Protein AF-A0A8J2MZW7-F1 (afdb_monomer)

Structure (mmCIF, N/CA/C/O backbone):
data_AF-A0A8J2MZW7-F1
#
_entry.id   AF-A0A8J2MZW7-F1
#
loop_
_atom_site.group_PDB
_atom_site.id
_atom_site.type_symbol
_atom_site.label_atom_id
_atom_site.label_alt_id
_atom_site.label_comp_id
_atom_site.label_asym_id
_atom_site.label_entity_id
_atom_site.label_seq_id
_atom_site.pdbx_PDB_ins_code
_atom_site.Cartn_x
_atom_site.Cartn_y
_atom_site.Cartn_z
_atom_site.occupancy
_atom_site.B_iso_or_equiv
_atom_site.auth_seq_id
_atom_site.auth_comp_id
_atom_site.auth_asym_id
_atom_site.auth_atom_id
_atom_site.pdbx_PDB_model_num
ATOM 1 N N . MET A 1 1 ? -47.385 26.754 -3.455 1.00 32.88 1 MET A N 1
ATOM 2 C CA . MET A 1 1 ? -46.683 26.516 -2.170 1.00 32.88 1 MET A CA 1
ATOM 3 C C . MET A 1 1 ? -46.691 25.022 -1.860 1.00 32.88 1 MET A C 1
ATOM 5 O O . MET A 1 1 ? -47.772 24.442 -1.912 1.00 32.88 1 MET A O 1
ATOM 9 N N . PRO A 1 2 ? -45.551 24.372 -1.567 1.00 36.34 2 PRO A N 1
ATOM 10 C CA . PRO A 1 2 ? -45.544 22.951 -1.233 1.00 36.34 2 PRO A CA 1
ATOM 11 C C . PRO A 1 2 ? -46.056 22.760 0.205 1.00 36.34 2 PRO A C 1
ATOM 13 O O . PRO A 1 2 ? -45.449 23.247 1.157 1.00 36.34 2 PRO A O 1
ATOM 16 N N . ARG A 1 3 ? -47.214 22.103 0.371 1.00 44.19 3 ARG A N 1
ATOM 17 C CA . ARG A 1 3 ? -47.859 21.909 1.684 1.00 44.19 3 ARG A CA 1
ATOM 18 C C . ARG A 1 3 ? -47.027 20.964 2.571 1.00 44.19 3 ARG A C 1
ATOM 20 O O . ARG A 1 3 ? -46.691 19.850 2.159 1.00 44.19 3 ARG A O 1
ATOM 27 N N . LYS A 1 4 ? -46.705 21.422 3.792 1.00 48.34 4 LYS A N 1
ATOM 28 C CA . LYS A 1 4 ? -46.033 20.653 4.860 1.00 48.34 4 LYS A CA 1
ATOM 29 C C . LYS A 1 4 ? -46.759 19.322 5.110 1.00 48.34 4 LYS A C 1
ATOM 31 O O . LYS A 1 4 ? -47.981 19.247 5.029 1.00 48.34 4 LYS A O 1
ATOM 36 N N . ARG A 1 5 ? -46.000 18.264 5.419 1.00 50.75 5 ARG A N 1
ATOM 37 C CA . ARG A 1 5 ? -46.539 16.951 5.822 1.00 50.75 5 ARG A CA 1
ATOM 38 C C . ARG A 1 5 ? -47.387 17.140 7.093 1.00 50.75 5 ARG A C 1
ATOM 40 O O . ARG A 1 5 ? -46.889 17.730 8.048 1.00 50.75 5 ARG A O 1
ATOM 47 N N . ALA A 1 6 ? -48.640 16.680 7.093 1.00 60.38 6 ALA A N 1
ATOM 48 C CA . ALA A 1 6 ? -49.532 16.828 8.242 1.00 60.38 6 ALA A CA 1
ATOM 49 C C . ALA A 1 6 ? -49.016 16.039 9.458 1.00 60.38 6 ALA A C 1
ATOM 51 O O . ALA A 1 6 ? -48.522 14.920 9.319 1.00 60.38 6 ALA A O 1
ATOM 52 N N . VAL A 1 7 ? -49.129 16.640 10.648 1.00 66.75 7 VAL A N 1
ATOM 53 C CA . VAL A 1 7 ? -48.725 16.043 11.939 1.00 66.75 7 VAL A CA 1
ATOM 54 C C . VAL A 1 7 ? -49.683 14.919 12.358 1.00 66.75 7 VAL A C 1
ATOM 56 O O . VAL A 1 7 ? -49.298 14.011 13.092 1.00 66.75 7 VAL A O 1
ATOM 59 N N . ASN A 1 8 ? -50.916 14.958 11.849 1.00 75.69 8 ASN A N 1
ATOM 60 C CA . ASN A 1 8 ? -51.978 13.999 12.122 1.00 75.69 8 ASN A CA 1
ATOM 61 C C . ASN A 1 8 ? -52.454 13.331 10.822 1.00 75.69 8 ASN A C 1
ATOM 63 O O . ASN A 1 8 ? -52.259 13.853 9.725 1.00 75.69 8 ASN A O 1
ATOM 67 N N . VAL A 1 9 ? -53.102 12.173 10.946 1.00 85.94 9 VAL A N 1
ATOM 68 C CA . VAL A 1 9 ? -53.721 11.442 9.829 1.00 85.94 9 VAL A CA 1
ATOM 69 C C . VAL A 1 9 ? -55.141 11.058 10.245 1.00 85.94 9 VAL A C 1
ATOM 71 O O . VAL A 1 9 ? -55.348 10.584 11.366 1.00 85.94 9 VAL A O 1
ATOM 74 N N . CYS A 1 10 ? -56.125 11.278 9.370 1.00 88.56 10 CYS A N 1
ATOM 75 C CA . CYS A 1 10 ? -57.498 10.848 9.627 1.00 88.56 10 CYS A CA 1
ATOM 76 C C . CYS A 1 10 ? -57.657 9.334 9.435 1.00 88.56 10 CYS A C 1
ATOM 78 O O . CYS A 1 10 ? -56.891 8.696 8.710 1.00 88.56 10 CYS A O 1
ATOM 80 N N . GLU A 1 11 ? -58.661 8.752 10.080 1.00 88.69 11 GLU A N 1
ATOM 81 C CA . GLU A 1 11 ? -58.873 7.303 10.096 1.00 88.69 11 GLU A CA 1
ATOM 82 C C . GLU A 1 11 ? -59.062 6.713 8.689 1.00 88.69 11 GLU A C 1
ATOM 84 O O . GLU A 1 11 ? -58.433 5.713 8.341 1.00 88.69 11 GLU A O 1
ATOM 89 N N . PHE A 1 12 ? -59.830 7.396 7.833 1.00 85.94 12 PHE A N 1
ATOM 90 C CA . PHE A 1 12 ? -60.050 6.981 6.448 1.00 85.94 12 PHE A CA 1
ATOM 91 C C . PHE A 1 12 ? -58.743 6.911 5.643 1.00 85.94 12 PHE A C 1
ATOM 93 O O . PHE A 1 12 ? -58.426 5.865 5.071 1.00 85.94 12 PHE A O 1
ATOM 100 N N . CYS A 1 13 ? -57.959 7.995 5.624 1.00 86.88 13 CYS A N 1
ATOM 101 C CA . CYS A 1 13 ? -56.700 8.040 4.880 1.00 86.88 13 CYS A CA 1
ATOM 102 C C . CYS A 1 13 ? -55.664 7.056 5.440 1.00 86.88 13 CYS A C 1
ATOM 104 O O . CYS A 1 13 ? -54.907 6.474 4.666 1.00 86.88 13 CYS A O 1
ATOM 106 N N . HIS A 1 14 ? -55.643 6.839 6.762 1.00 85.31 14 HIS A N 1
ATOM 107 C CA . HIS A 1 14 ? -54.767 5.849 7.389 1.00 85.31 14 HIS A CA 1
ATOM 108 C C . HIS A 1 14 ? -55.086 4.429 6.909 1.00 85.31 14 HIS A C 1
ATOM 110 O O . HIS A 1 14 ? -54.188 3.724 6.450 1.00 85.31 14 HIS A O 1
ATOM 116 N N . ASN A 1 15 ? -56.361 4.035 6.960 1.00 85.31 15 ASN A N 1
ATOM 117 C CA . ASN A 1 15 ? -56.790 2.678 6.615 1.00 85.31 15 ASN A CA 1
ATOM 118 C C . ASN A 1 15 ? -56.595 2.360 5.126 1.00 85.31 15 ASN A C 1
ATOM 120 O O . ASN A 1 15 ? -56.291 1.224 4.777 1.00 85.31 15 ASN A O 1
ATOM 124 N N . HIS A 1 16 ? -56.688 3.369 4.257 1.00 82.06 16 HIS A N 1
ATOM 125 C CA . HIS A 1 16 ? -56.490 3.208 2.813 1.00 82.06 16 HIS A CA 1
ATOM 126 C C . HIS A 1 16 ? -55.056 3.522 2.357 1.00 82.06 16 HIS A C 1
ATOM 128 O O . HIS A 1 16 ? -54.771 3.483 1.164 1.00 82.06 16 HIS A O 1
ATOM 134 N N . LYS A 1 17 ? -54.143 3.827 3.293 1.00 82.75 17 LYS A N 1
ATOM 135 C CA . LYS A 1 17 ? -52.737 4.191 3.032 1.00 82.75 17 LYS A CA 1
ATOM 136 C C . LYS A 1 17 ? -52.566 5.354 2.038 1.00 82.75 17 LYS A C 1
ATOM 138 O O . LYS A 1 17 ? -51.591 5.403 1.291 1.00 82.75 17 LYS A O 1
ATOM 143 N N . ILE A 1 18 ? -53.486 6.320 2.051 1.00 82.19 18 ILE A N 1
ATOM 144 C CA . ILE A 1 18 ? -53.447 7.514 1.190 1.00 82.19 18 ILE A CA 1
ATOM 145 C C . ILE A 1 18 ? -52.869 8.690 1.986 1.00 82.19 18 ILE A C 1
ATOM 147 O O . ILE A 1 18 ? -53.109 8.833 3.187 1.00 82.19 18 ILE A O 1
ATOM 151 N N . ARG A 1 19 ? -52.098 9.560 1.323 1.00 81.88 19 ARG A N 1
ATOM 152 C CA . ARG A 1 19 ? -51.503 10.743 1.959 1.00 81.88 19 ARG A CA 1
ATOM 153 C C . ARG A 1 19 ? -52.602 11.681 2.471 1.00 81.88 19 ARG A C 1
ATOM 155 O O . ARG A 1 19 ? -53.426 12.158 1.699 1.00 81.88 19 ARG A O 1
ATOM 162 N N . CYS A 1 20 ? -52.586 11.945 3.774 1.00 83.81 20 CYS A N 1
ATOM 163 C CA . CYS A 1 20 ? -53.533 12.829 4.444 1.00 83.81 20 CYS A CA 1
ATOM 164 C C . CYS A 1 20 ? -52.908 14.207 4.683 1.00 83.81 20 CYS A C 1
ATOM 166 O O . CYS A 1 20 ? -51.735 14.297 5.052 1.00 83.81 20 CYS A O 1
ATOM 168 N N . ASP A 1 21 ? -53.696 15.259 4.492 1.00 85.62 21 ASP A N 1
ATOM 169 C CA . ASP A 1 21 ? -53.338 16.651 4.769 1.00 85.62 21 ASP A CA 1
ATOM 170 C C . ASP A 1 21 ? -54.246 17.288 5.835 1.00 85.62 21 ASP A C 1
ATOM 172 O O . ASP A 1 21 ? -54.409 18.503 5.858 1.00 85.62 21 ASP A O 1
ATOM 176 N N . VAL A 1 22 ? -54.839 16.468 6.715 1.00 84.31 22 VAL A N 1
ATOM 177 C CA . VAL A 1 22 ? -55.746 16.946 7.768 1.00 84.31 22 VAL A CA 1
ATOM 178 C C . VAL A 1 22 ? -55.021 17.863 8.755 1.00 84.31 22 VAL A C 1
ATOM 180 O O . VAL A 1 22 ? -53.970 17.510 9.296 1.00 84.31 22 VAL A O 1
ATOM 183 N N . ASP A 1 23 ? -55.611 19.028 9.006 1.00 74.44 23 ASP A N 1
ATOM 184 C CA . ASP A 1 23 ? -55.144 19.998 9.995 1.00 74.44 23 ASP A CA 1
ATOM 185 C C . ASP A 1 23 ? -56.008 19.912 11.266 1.00 74.44 23 ASP A C 1
ATOM 187 O O . ASP A 1 23 ? -57.186 19.556 11.216 1.00 74.44 23 ASP A O 1
ATOM 191 N N . SER A 1 24 ? -55.438 20.211 12.434 1.00 66.19 24 SER A N 1
ATOM 192 C CA . SER A 1 24 ? -56.091 20.049 13.744 1.00 66.19 24 SER A CA 1
ATOM 193 C C . SER A 1 24 ? -57.284 20.984 13.991 1.00 66.19 24 SER A C 1
ATOM 195 O O . SER A 1 24 ? -57.964 20.833 15.001 1.00 66.19 24 SER A O 1
ATOM 197 N N . ALA A 1 25 ? -57.567 21.919 13.081 1.00 64.88 25 ALA A N 1
ATOM 198 C CA . ALA A 1 25 ? -58.628 22.922 13.199 1.00 64.88 25 ALA A CA 1
ATOM 199 C C . ALA A 1 25 ? -60.048 22.412 12.848 1.00 64.88 25 ALA A C 1
ATOM 201 O O . ALA A 1 25 ? -60.960 23.212 12.668 1.00 64.88 25 ALA A O 1
ATOM 202 N N . GLY A 1 26 ? -60.254 21.093 12.735 1.00 64.38 26 GLY A N 1
ATOM 203 C CA . GLY A 1 26 ? -61.582 20.494 12.523 1.00 64.38 26 GLY A CA 1
ATOM 204 C C . GLY A 1 26 ? -62.101 20.531 11.080 1.00 64.38 26 GLY A C 1
ATOM 205 O O . GLY A 1 26 ? -63.250 20.170 10.837 1.00 64.38 26 GLY A O 1
ATOM 206 N N . ILE A 1 27 ? -61.266 20.927 10.114 1.00 74.12 27 ILE A N 1
ATOM 207 C CA . ILE A 1 27 ? -61.609 20.911 8.686 1.00 74.12 27 ILE A CA 1
ATOM 208 C C . ILE A 1 27 ? -61.277 19.525 8.102 1.00 74.12 27 ILE A C 1
ATOM 210 O O . ILE A 1 27 ? -60.168 19.024 8.325 1.00 74.12 27 ILE A O 1
ATOM 214 N N . PRO A 1 28 ? -62.193 18.888 7.345 1.00 83.00 28 PRO A N 1
ATOM 215 C CA . PRO A 1 28 ? -61.899 17.636 6.660 1.00 83.00 28 PRO A CA 1
ATOM 216 C C . PRO A 1 28 ? -60.705 17.750 5.704 1.00 83.00 28 PRO A C 1
ATOM 218 O O . PRO A 1 28 ? -60.516 18.767 5.040 1.00 83.00 28 PRO A O 1
ATOM 221 N N . CYS A 1 29 ? -59.893 16.693 5.618 1.00 87.62 29 CYS A N 1
ATOM 222 C CA . CYS A 1 29 ? -58.762 16.662 4.690 1.00 87.62 29 CYS A CA 1
ATOM 223 C C . CYS A 1 29 ? -59.247 16.732 3.240 1.00 87.62 29 CYS A C 1
ATOM 225 O O . CYS A 1 29 ? -60.362 16.297 2.936 1.00 87.62 29 CYS A O 1
ATOM 227 N N . SER A 1 30 ? -58.388 17.207 2.335 1.00 85.94 30 SER A N 1
ATOM 228 C CA . SER A 1 30 ? -58.764 17.457 0.939 1.00 85.94 30 SER A CA 1
ATOM 229 C C . SER A 1 30 ? -59.387 16.215 0.293 1.00 85.94 30 SER A C 1
ATOM 231 O O . SER A 1 30 ? -60.380 16.312 -0.424 1.00 85.94 30 SER A O 1
ATOM 233 N N . LYS A 1 31 ? -58.858 15.027 0.621 1.00 85.31 31 LYS A N 1
ATOM 234 C CA . LYS A 1 31 ? -59.344 13.759 0.071 1.00 85.31 31 LYS A CA 1
ATOM 235 C C . LYS A 1 31 ? -60.692 13.320 0.639 1.00 85.31 31 LYS A C 1
ATOM 237 O O . LYS A 1 31 ? -61.503 12.795 -0.111 1.00 85.31 31 LYS A O 1
ATOM 242 N N . CYS A 1 32 ? -60.945 13.536 1.929 1.00 85.38 32 CYS A N 1
ATOM 243 C CA . CYS A 1 32 ? -62.240 13.227 2.540 1.00 85.38 32 CYS A CA 1
ATOM 244 C C . CYS A 1 32 ? -63.337 14.191 2.063 1.00 85.38 32 CYS A C 1
ATOM 246 O O . CYS A 1 32 ? -64.468 13.754 1.859 1.00 85.38 32 CYS A O 1
ATOM 248 N N . THR A 1 33 ? -62.995 15.464 1.834 1.00 86.25 33 THR A N 1
ATOM 249 C CA . THR A 1 33 ? -63.906 16.469 1.263 1.00 86.25 33 THR A CA 1
ATOM 250 C C . THR A 1 33 ? -64.336 16.094 -0.153 1.00 86.25 33 THR A C 1
ATOM 252 O O . THR A 1 33 ? -65.525 16.101 -0.450 1.00 86.25 33 THR A O 1
ATOM 255 N N . GLU A 1 34 ? -63.386 15.709 -1.008 1.00 85.50 34 GLU A N 1
ATOM 256 C CA . GLU A 1 34 ? -63.642 15.345 -2.410 1.00 85.50 34 GLU A CA 1
ATOM 257 C C . GLU A 1 34 ? -64.611 14.160 -2.551 1.00 85.50 34 GLU A C 1
ATOM 259 O O . GLU A 1 34 ? -65.458 14.147 -3.436 1.00 85.50 34 GLU A O 1
ATOM 264 N N . ILE A 1 35 ? -64.514 13.173 -1.657 1.00 83.81 35 ILE A N 1
ATOM 265 C CA . ILE A 1 35 ? -65.321 11.943 -1.709 1.00 83.81 35 ILE A CA 1
ATOM 266 C C . ILE A 1 35 ? -66.573 11.993 -0.818 1.00 83.81 35 ILE A C 1
ATOM 268 O O . ILE A 1 35 ? -67.263 10.983 -0.679 1.00 83.81 35 ILE A O 1
ATOM 272 N N . GLY A 1 36 ? -66.836 13.124 -0.152 1.00 82.12 36 GLY A N 1
ATOM 273 C CA . GLY A 1 36 ? -67.991 13.299 0.735 1.00 82.12 36 GLY A CA 1
ATOM 274 C C . GLY A 1 36 ? -68.004 12.382 1.968 1.00 82.12 36 GLY A C 1
ATOM 275 O O . GLY A 1 36 ? -69.074 12.032 2.463 1.00 82.12 36 GLY A O 1
ATOM 276 N N . LYS A 1 37 ? -66.837 11.950 2.469 1.00 78.31 37 LYS A N 1
ATOM 277 C CA . LYS A 1 37 ? -66.723 11.085 3.661 1.00 78.31 37 LYS A CA 1
ATOM 278 C C . LYS A 1 37 ? -66.308 11.893 4.890 1.00 78.31 37 LYS A C 1
ATOM 280 O O . LYS A 1 37 ? -65.484 12.799 4.809 1.00 78.31 37 LYS A O 1
ATOM 285 N N . GLY A 1 38 ? -66.829 11.515 6.059 1.00 80.38 38 GLY A N 1
ATOM 286 C CA . GLY A 1 38 ? -66.457 12.131 7.335 1.00 80.38 38 GLY A CA 1
ATOM 287 C C . GLY A 1 38 ? -64.960 11.988 7.634 1.00 80.38 38 GLY A C 1
ATOM 288 O O . GLY A 1 38 ? -64.391 10.901 7.523 1.00 80.38 38 GLY A O 1
ATOM 289 N N . CYS A 1 39 ? -64.307 13.088 8.011 1.00 86.69 39 CYS A N 1
ATOM 290 C CA . CYS A 1 39 ? -62.878 13.116 8.313 1.00 86.69 39 CYS A CA 1
ATOM 291 C C . CYS A 1 39 ? -62.644 13.164 9.824 1.00 86.69 39 CYS A C 1
ATOM 293 O O . CYS A 1 39 ? -62.614 14.234 10.425 1.00 86.69 39 CYS A O 1
ATOM 295 N N . VAL A 1 40 ? -62.449 11.994 10.430 1.00 88.69 40 VAL A N 1
ATOM 296 C CA . VAL A 1 40 ? -62.195 11.868 11.871 1.00 88.69 40 VAL A CA 1
ATOM 297 C C . VAL A 1 40 ? -60.693 11.748 12.118 1.00 88.69 40 VAL A C 1
ATOM 299 O O . VAL A 1 40 ? -60.040 10.830 11.613 1.00 88.69 40 VAL A O 1
ATOM 302 N N . ILE A 1 41 ? -60.123 12.699 12.864 1.00 85.12 41 ILE A N 1
ATOM 303 C CA . ILE A 1 41 ? -58.706 12.675 13.245 1.00 85.12 41 ILE A CA 1
ATOM 304 C C . ILE A 1 41 ? -58.494 11.572 14.278 1.00 85.12 41 ILE A C 1
ATOM 306 O O . ILE A 1 41 ? -59.185 11.504 15.292 1.00 85.12 41 ILE A O 1
ATOM 310 N N . ARG A 1 42 ? -57.502 10.716 14.033 1.00 76.25 42 ARG A N 1
ATOM 311 C CA . ARG A 1 42 ? -57.183 9.620 14.941 1.00 76.25 42 ARG A CA 1
ATOM 312 C C . ARG A 1 42 ? -56.564 10.171 16.232 1.00 76.25 42 ARG A C 1
ATOM 314 O O . ARG A 1 42 ? -55.540 10.851 16.184 1.00 76.25 42 ARG A O 1
ATOM 321 N N . ALA A 1 43 ? -57.158 9.867 17.385 1.00 64.12 43 ALA A N 1
ATOM 322 C CA . ALA A 1 43 ? -56.630 10.297 18.678 1.00 64.12 43 ALA A CA 1
ATOM 323 C C . ALA A 1 43 ? -55.273 9.627 18.974 1.00 64.12 43 ALA A C 1
ATOM 325 O O . ALA A 1 43 ? -55.122 8.408 18.857 1.00 64.12 43 ALA A O 1
ATOM 326 N N . ARG A 1 44 ? -54.272 10.420 19.381 1.00 58.78 44 ARG A N 1
ATOM 327 C CA . ARG A 1 44 ? -52.993 9.902 19.893 1.00 58.78 44 ARG A CA 1
ATOM 328 C C . ARG A 1 44 ? -53.260 9.124 21.185 1.00 58.78 44 ARG A C 1
ATOM 330 O O . ARG A 1 44 ? -53.902 9.653 22.089 1.00 58.78 44 ARG A O 1
ATOM 337 N N . LYS A 1 45 ? -52.734 7.898 21.308 1.00 45.53 45 LYS A N 1
ATOM 338 C CA . LYS A 1 45 ? -52.714 7.182 22.595 1.00 45.53 45 LYS A CA 1
ATOM 339 C C . LYS A 1 45 ? -51.928 8.025 23.607 1.00 45.53 45 LYS A C 1
ATOM 341 O O . LYS A 1 45 ? -50.712 8.147 23.489 1.00 45.53 45 LYS A O 1
ATOM 346 N N . GLN A 1 46 ? -52.623 8.625 24.573 1.00 40.69 46 GLN A N 1
ATOM 347 C CA . GLN A 1 46 ? -52.002 9.300 25.710 1.00 40.69 46 GLN A CA 1
ATOM 348 C C . GLN A 1 46 ? -51.393 8.250 26.644 1.00 40.69 46 GLN A C 1
ATOM 350 O O . GLN A 1 46 ? -52.091 7.363 27.137 1.00 40.69 46 GLN A O 1
ATOM 355 N N . TYR A 1 47 ? -50.090 8.356 26.891 1.00 35.12 47 TYR A N 1
ATOM 356 C CA . TYR A 1 47 ? -49.426 7.627 27.966 1.00 35.12 47 TYR A CA 1
ATOM 357 C C . TYR A 1 47 ? -49.963 8.170 29.301 1.00 35.12 47 TYR A C 1
ATOM 359 O O . TYR A 1 47 ? -49.907 9.375 29.550 1.00 35.12 47 TYR A O 1
ATOM 367 N N . ARG A 1 48 ? -50.567 7.309 30.129 1.00 33.25 48 ARG A N 1
ATOM 368 C CA . ARG A 1 48 ? -51.192 7.706 31.402 1.00 33.25 48 ARG A CA 1
ATOM 369 C C . ARG A 1 48 ? -50.126 8.169 32.400 1.00 33.25 48 ARG A C 1
ATOM 371 O O . ARG A 1 48 ? -49.316 7.358 32.836 1.00 33.25 48 ARG A O 1
ATOM 378 N N . SER A 1 49 ? -50.192 9.430 32.831 1.00 35.06 49 SER A N 1
ATOM 379 C CA . SER A 1 49 ? -49.518 9.899 34.045 1.00 35.06 49 SER A CA 1
ATOM 380 C C . SER A 1 49 ? -50.380 9.567 35.270 1.00 35.06 49 SER A C 1
ATOM 382 O O . SER A 1 49 ? -51.588 9.815 35.291 1.00 35.06 49 SER A O 1
ATOM 384 N N . ARG A 1 50 ? -49.787 8.956 36.302 1.00 31.89 50 ARG A N 1
ATOM 385 C CA . ARG A 1 50 ? -50.459 8.729 37.589 1.00 31.89 50 ARG A CA 1
ATOM 386 C C . ARG A 1 50 ? -50.269 9.969 38.465 1.00 31.89 50 ARG A C 1
ATOM 388 O O . ARG A 1 50 ? -49.193 10.179 39.007 1.00 31.89 50 ARG A O 1
ATOM 395 N N . LYS A 1 51 ? -51.322 10.774 38.635 1.00 31.70 51 LYS A N 1
ATOM 396 C CA . LYS A 1 51 ? -51.400 11.801 39.688 1.00 31.70 51 LYS A CA 1
ATOM 397 C C . LYS A 1 51 ? -52.169 11.265 40.901 1.00 31.70 51 LYS A C 1
ATOM 399 O O . LYS A 1 51 ? -53.276 10.751 40.770 1.00 31.70 51 LYS A O 1
ATOM 404 N N . ARG A 1 52 ? -51.532 11.417 42.066 1.00 29.02 52 ARG A N 1
ATOM 405 C CA . ARG A 1 52 ? -52.008 11.233 43.451 1.00 29.02 52 ARG A CA 1
ATOM 406 C C . ARG A 1 52 ? -53.459 11.697 43.659 1.00 29.02 52 ARG A C 1
ATOM 408 O O . ARG A 1 52 ? -53.763 12.864 43.425 1.00 29.02 52 ARG A O 1
ATOM 415 N N . ALA A 1 53 ? -54.305 10.825 44.207 1.00 31.55 53 ALA A N 1
ATOM 416 C CA . ALA A 1 53 ? -55.593 11.197 44.792 1.00 31.55 53 ALA A CA 1
ATOM 417 C C . ALA A 1 53 ? -55.469 11.301 46.324 1.00 31.55 53 ALA A C 1
ATOM 419 O O . ALA A 1 53 ? -54.922 10.408 46.973 1.00 31.55 53 ALA A O 1
ATOM 420 N N . ARG A 1 54 ? -55.968 12.409 46.887 1.00 30.38 54 ARG A N 1
ATOM 421 C CA . ARG A 1 54 ? -56.157 12.631 48.330 1.00 30.38 54 ARG A CA 1
ATOM 422 C C . ARG A 1 54 ? -57.262 11.703 48.854 1.00 30.38 54 ARG A C 1
ATOM 424 O O . ARG A 1 54 ? -58.304 11.586 48.216 1.00 30.38 54 ARG A O 1
ATOM 431 N N . ARG A 1 55 ? -57.054 11.090 50.023 1.00 28.16 55 ARG A N 1
ATOM 432 C CA . ARG A 1 55 ? -58.071 10.321 50.765 1.00 28.16 55 ARG A CA 1
ATOM 433 C C . ARG A 1 55 ? -58.726 11.205 51.844 1.00 28.16 55 ARG A C 1
ATOM 435 O O . ARG A 1 55 ? -57.986 11.946 52.493 1.00 28.16 55 ARG A O 1
ATOM 442 N N . PRO A 1 56 ? -60.052 11.127 52.067 1.00 30.64 56 PRO A N 1
ATOM 443 C CA . PRO A 1 56 ? -60.706 11.707 53.235 1.00 30.64 56 PRO A CA 1
ATOM 444 C C . PRO A 1 56 ? -60.664 10.765 54.451 1.00 30.64 56 PRO A C 1
ATOM 446 O O . PRO A 1 56 ? -60.439 9.561 54.328 1.00 30.64 56 PRO A O 1
ATOM 449 N N . ILE A 1 57 ? -60.871 11.370 55.620 1.00 29.45 57 ILE A N 1
ATOM 450 C CA . ILE A 1 57 ? -60.911 10.791 56.970 1.00 29.45 57 ILE A CA 1
ATOM 451 C C . ILE A 1 57 ? -62.275 10.121 57.221 1.00 29.45 57 ILE A C 1
ATOM 453 O O . ILE A 1 57 ? -63.290 10.701 56.846 1.00 29.45 57 ILE A O 1
ATOM 457 N N . GLY A 1 58 ? -62.308 8.977 57.926 1.00 26.47 58 GLY A N 1
ATOM 458 C CA . GLY A 1 58 ? -63.520 8.531 58.634 1.00 26.47 58 GLY A CA 1
ATOM 459 C C . GLY A 1 58 ? -63.706 7.025 58.877 1.00 26.47 58 GLY A C 1
ATOM 460 O O . GLY A 1 58 ? -64.213 6.329 58.011 1.00 26.47 58 GLY A O 1
ATOM 461 N N . THR A 1 59 ? -63.395 6.613 60.115 1.00 25.70 59 THR A N 1
ATOM 462 C CA . THR A 1 59 ? -64.074 5.619 60.987 1.00 25.70 59 THR A CA 1
ATOM 463 C C . THR A 1 59 ? -64.037 4.100 60.725 1.00 25.70 59 THR A C 1
ATOM 465 O O . THR A 1 59 ? -64.162 3.597 59.618 1.00 25.70 59 THR A O 1
ATOM 468 N N . SER A 1 60 ? -63.879 3.405 61.856 1.00 28.16 60 SER A N 1
ATOM 469 C CA . SER A 1 60 ? -63.705 1.981 62.167 1.00 28.16 60 SER A CA 1
ATOM 470 C C . SER A 1 60 ? -64.916 1.070 61.933 1.00 28.16 60 SER A C 1
ATOM 472 O O . SER A 1 60 ? -66.040 1.487 62.204 1.00 28.16 60 SER A O 1
ATOM 474 N N . SER A 1 61 ? -64.680 -0.215 61.637 1.00 26.45 61 SER A N 1
ATOM 475 C CA . SER A 1 61 ? -65.139 -1.367 62.453 1.00 26.45 61 SER A CA 1
ATOM 476 C C . SER A 1 61 ? -64.788 -2.725 61.813 1.00 26.45 61 SER A C 1
ATOM 478 O O . SER A 1 61 ? -64.972 -2.925 60.620 1.00 26.45 61 SER A O 1
ATOM 480 N N . ASN A 1 62 ? -64.215 -3.578 62.666 1.00 26.27 62 ASN A N 1
ATOM 481 C CA . ASN A 1 62 ? -64.259 -5.036 62.835 1.00 26.27 62 ASN A CA 1
ATOM 482 C C . ASN A 1 62 ? -64.520 -6.046 61.692 1.00 26.27 62 ASN A C 1
ATOM 484 O O . ASN A 1 62 ? -65.507 -5.983 60.968 1.00 26.27 62 ASN A O 1
ATOM 488 N N . ASP A 1 63 ? -63.674 -7.080 61.788 1.00 26.58 63 ASP A N 1
ATOM 489 C CA . ASP A 1 63 ? -63.934 -8.527 61.747 1.00 26.58 63 ASP A CA 1
ATOM 490 C C . ASP A 1 63 ? -63.847 -9.363 60.455 1.00 26.58 63 ASP A C 1
ATOM 492 O O . ASP A 1 63 ? -64.410 -9.074 59.404 1.00 26.58 63 ASP A O 1
ATOM 496 N N . ASP A 1 64 ? -63.136 -10.474 60.693 1.00 27.64 64 ASP A N 1
ATOM 497 C CA . ASP A 1 64 ? -63.208 -11.829 60.154 1.00 27.64 64 ASP A CA 1
ATOM 498 C C . ASP A 1 64 ? -62.603 -12.205 58.790 1.00 27.64 64 ASP A C 1
ATOM 500 O O . ASP A 1 64 ? -63.168 -12.020 57.719 1.00 27.64 64 ASP A O 1
ATOM 504 N N . GLY A 1 65 ? -61.484 -12.939 58.900 1.00 25.53 65 GLY A N 1
ATOM 505 C CA . GLY A 1 65 ? -61.491 -14.370 58.574 1.00 25.53 65 GLY A CA 1
ATOM 506 C C . GLY A 1 65 ? -60.976 -14.780 57.191 1.00 25.53 65 GLY A C 1
ATOM 507 O O . GLY A 1 65 ? -61.608 -14.522 56.175 1.00 25.53 65 GLY A O 1
ATOM 508 N N . GLY A 1 66 ? -59.883 -15.556 57.160 1.00 25.66 66 GLY A N 1
ATOM 509 C CA . GLY A 1 66 ? -59.594 -16.444 56.025 1.00 25.66 66 GLY A CA 1
ATOM 510 C C . GLY A 1 66 ? -58.116 -16.673 55.715 1.00 25.66 66 GLY A C 1
ATOM 511 O O . GLY A 1 66 ? -57.502 -15.922 54.964 1.00 25.66 66 GLY A O 1
ATOM 512 N N . HIS A 1 67 ? -57.562 -17.755 56.259 1.00 26.52 67 HIS A N 1
ATOM 513 C CA . HIS A 1 67 ? -56.227 -18.279 55.975 1.00 26.52 67 HIS A CA 1
ATOM 514 C C . HIS A 1 67 ? -56.020 -18.723 54.507 1.00 26.52 67 HIS A C 1
ATOM 516 O O . HIS A 1 67 ? -56.779 -19.525 53.978 1.00 26.52 67 HIS A O 1
ATOM 522 N N . VAL A 1 68 ? -54.911 -18.242 53.929 1.00 27.55 68 VAL A N 1
ATOM 523 C CA . VAL A 1 68 ? -53.810 -18.964 53.241 1.00 27.55 68 VAL A CA 1
ATOM 524 C C . VAL A 1 68 ? -54.139 -20.032 52.181 1.00 27.55 68 VAL A C 1
ATOM 526 O O . VAL A 1 68 ? -54.495 -21.152 52.519 1.00 27.55 68 VAL A O 1
ATOM 529 N N . THR A 1 69 ? -53.698 -19.770 50.940 1.00 26.27 69 THR A N 1
ATOM 530 C CA . THR A 1 69 ? -52.809 -20.691 50.194 1.00 26.27 69 THR A CA 1
ATOM 531 C C . THR A 1 69 ? -51.788 -19.903 49.371 1.00 26.27 69 THR A C 1
ATOM 533 O O . THR A 1 69 ? -52.140 -19.012 48.600 1.00 26.27 69 THR A O 1
ATOM 536 N N . ALA A 1 70 ? -50.514 -20.237 49.568 1.00 27.89 70 ALA A N 1
ATOM 537 C CA . ALA A 1 70 ? -49.340 -19.630 48.959 1.00 27.89 70 ALA A CA 1
ATOM 538 C C . ALA A 1 70 ? -49.050 -20.162 47.543 1.00 27.89 70 ALA A C 1
ATOM 540 O O . ALA A 1 70 ? -49.211 -21.353 47.293 1.00 27.89 70 ALA A O 1
ATOM 541 N N . SER A 1 71 ? -48.542 -19.298 46.654 1.00 27.64 71 SER A N 1
ATOM 542 C CA . SER A 1 71 ? -47.317 -19.534 45.856 1.00 27.64 71 SER A CA 1
ATOM 543 C C . SER A 1 71 ? -47.120 -18.463 44.769 1.00 27.64 71 SER A C 1
ATOM 545 O O . SER A 1 71 ? -47.772 -18.481 43.731 1.00 27.64 71 SER A O 1
ATOM 547 N N . SER A 1 72 ? -46.190 -17.529 45.004 1.00 28.09 72 SER A N 1
ATOM 548 C CA . SER A 1 72 ? -45.284 -16.907 44.012 1.00 28.09 72 SER A CA 1
ATOM 549 C C . SER A 1 72 ? -44.258 -16.019 44.751 1.00 28.09 72 SER A C 1
ATOM 551 O O . SER A 1 72 ? -44.596 -15.489 45.811 1.00 28.09 72 SER A O 1
ATOM 553 N N . PRO A 1 73 ? -43.002 -15.905 44.275 1.00 28.92 73 PRO A N 1
ATOM 554 C CA . PRO A 1 73 ? -41.837 -15.542 45.088 1.00 28.92 73 PRO A CA 1
ATOM 555 C C . PRO A 1 73 ? -41.706 -14.029 45.349 1.00 28.92 73 PRO A C 1
ATOM 557 O O . PRO A 1 73 ? -42.332 -13.227 44.653 1.00 28.92 73 PRO A O 1
ATOM 560 N N . PRO A 1 74 ? -40.874 -13.619 46.330 1.00 30.28 74 PRO A N 1
ATOM 561 C CA . PRO A 1 74 ? -40.672 -12.215 46.658 1.00 30.28 74 PRO A CA 1
ATOM 562 C C . PRO A 1 74 ? -39.923 -11.509 45.524 1.00 30.28 74 PRO A C 1
ATOM 564 O O . PRO A 1 74 ? -38.897 -11.991 45.047 1.00 30.28 74 PRO A O 1
ATOM 567 N N . SER A 1 75 ? -40.426 -10.343 45.116 1.00 31.95 75 SER A N 1
ATOM 568 C CA . SER A 1 75 ? -39.716 -9.422 44.233 1.00 31.95 75 SER A CA 1
ATOM 569 C C . SER A 1 75 ? -38.372 -9.056 44.868 1.00 31.95 75 SER A C 1
ATOM 571 O O . SER A 1 75 ? -38.328 -8.330 45.867 1.00 31.95 75 SER A O 1
ATOM 573 N N . SER A 1 76 ? -37.282 -9.576 44.311 1.00 37.44 76 SER A N 1
ATOM 574 C CA . SER A 1 76 ? -35.927 -9.157 44.644 1.00 37.44 76 SER A CA 1
ATOM 575 C C . SER A 1 76 ? -35.786 -7.659 44.384 1.00 37.44 76 SER A C 1
ATOM 577 O O . SER A 1 76 ? -36.208 -7.154 43.341 1.00 37.44 76 SER A O 1
ATOM 579 N N . ARG A 1 77 ? -35.205 -6.935 45.347 1.00 36.56 77 ARG A N 1
ATOM 580 C CA . ARG A 1 77 ? -34.726 -5.568 45.113 1.00 36.56 77 ARG A CA 1
ATOM 581 C C . ARG A 1 77 ? -33.751 -5.602 43.922 1.00 36.56 77 ARG A C 1
ATOM 583 O O . ARG A 1 77 ? -32.923 -6.512 43.896 1.00 36.56 77 ARG A O 1
ATOM 590 N N . PRO A 1 78 ? -33.859 -4.677 42.953 1.00 39.16 78 PRO A N 1
ATOM 591 C CA . PRO A 1 78 ? -32.939 -4.627 41.821 1.00 39.16 78 PRO A CA 1
ATOM 592 C C . PRO A 1 78 ? -31.495 -4.408 42.291 1.00 39.16 78 PRO A C 1
ATOM 594 O O . PRO A 1 78 ? -31.257 -3.715 43.284 1.00 39.16 78 PRO A O 1
ATOM 597 N N . ASP A 1 79 ? -30.560 -5.037 41.582 1.00 41.06 79 ASP A N 1
ATOM 598 C CA . ASP A 1 79 ? -29.127 -5.032 41.869 1.00 41.06 79 ASP A CA 1
ATOM 599 C C . ASP A 1 79 ? -28.553 -3.606 41.697 1.00 41.06 79 ASP A C 1
ATOM 601 O O . ASP A 1 79 ? -28.780 -2.978 40.655 1.00 41.06 79 ASP A O 1
ATOM 605 N N . PRO A 1 80 ? -27.806 -3.059 42.677 1.00 40.78 80 PRO A N 1
ATOM 606 C CA . PRO A 1 80 ? -27.118 -1.774 42.544 1.00 40.78 80 PRO A CA 1
ATOM 607 C C . PRO A 1 80 ? -26.271 -1.648 41.267 1.00 40.78 80 PRO A C 1
ATOM 609 O O . PRO A 1 80 ? -26.156 -0.551 40.719 1.00 40.78 80 PRO A O 1
ATOM 612 N N . VAL A 1 81 ? -25.726 -2.757 40.754 1.00 42.12 81 VAL A N 1
ATOM 613 C CA . VAL A 1 81 ? -24.945 -2.800 39.509 1.00 42.12 81 VAL A CA 1
ATOM 614 C C . VAL A 1 81 ? -25.818 -2.524 38.277 1.00 42.12 81 VAL A C 1
ATOM 616 O O . VAL A 1 81 ? -25.388 -1.814 37.367 1.00 42.12 81 VAL A O 1
ATOM 619 N N . GLU A 1 82 ? -27.069 -2.993 38.255 1.00 40.12 82 GLU A N 1
ATOM 620 C CA . GLU A 1 82 ? -28.012 -2.741 37.153 1.00 40.12 82 GLU A CA 1
ATOM 621 C C . GLU A 1 82 ? -28.499 -1.285 37.125 1.00 40.12 82 GLU A C 1
ATOM 623 O O . GLU A 1 82 ? -28.702 -0.708 36.054 1.00 40.12 82 GLU A O 1
ATOM 628 N N . ILE A 1 83 ? -28.628 -0.652 38.295 1.00 43.06 83 ILE A N 1
ATOM 629 C CA . ILE A 1 83 ? -28.978 0.773 38.409 1.00 43.06 83 ILE A CA 1
ATOM 630 C C . ILE A 1 83 ? -27.842 1.648 37.856 1.00 43.06 83 ILE A C 1
ATOM 632 O O . ILE A 1 83 ? -28.094 2.621 37.143 1.00 43.06 83 ILE A O 1
ATOM 636 N N . VAL A 1 84 ? -26.588 1.275 38.130 1.00 42.28 84 VAL A N 1
ATOM 637 C CA . VAL A 1 84 ? -25.398 1.948 37.586 1.00 42.28 84 VAL A CA 1
ATOM 638 C C . VAL A 1 84 ? -25.275 1.714 36.075 1.00 42.28 84 VAL A C 1
ATOM 640 O O . VAL A 1 84 ? -24.984 2.656 35.340 1.00 42.28 84 VAL A O 1
ATOM 643 N N . ALA A 1 85 ? -25.586 0.511 35.582 1.00 39.81 85 ALA A N 1
ATOM 644 C CA . ALA A 1 85 ? -25.616 0.196 34.150 1.00 39.81 85 ALA A CA 1
ATOM 645 C C . ALA A 1 85 ? -26.644 1.033 33.368 1.00 39.81 85 ALA A C 1
ATOM 647 O O . ALA A 1 85 ? -26.359 1.480 32.256 1.00 39.81 85 ALA A O 1
ATOM 648 N N . ALA A 1 86 ? -27.809 1.313 33.957 1.00 38.81 86 ALA A N 1
ATOM 649 C CA . ALA A 1 86 ? -28.815 2.179 33.342 1.00 38.81 86 ALA A CA 1
ATOM 650 C C . ALA A 1 86 ? -28.360 3.650 33.244 1.00 38.81 86 ALA A C 1
ATOM 652 O O . ALA A 1 86 ? -28.705 4.333 32.282 1.00 38.81 86 ALA A O 1
ATOM 653 N N . ALA A 1 87 ? -27.545 4.128 34.191 1.00 39.12 87 ALA A N 1
ATOM 654 C CA . ALA A 1 87 ? -26.972 5.477 34.163 1.00 39.12 87 ALA A CA 1
ATOM 655 C C . ALA A 1 87 ? -25.814 5.635 33.150 1.00 39.12 87 ALA A C 1
ATOM 657 O O . ALA A 1 87 ? -25.498 6.753 32.749 1.00 39.12 87 ALA A O 1
ATOM 658 N N . ILE A 1 88 ? -25.197 4.530 32.711 1.00 40.81 88 ILE A N 1
ATOM 659 C CA . ILE A 1 88 ? -24.054 4.504 31.778 1.00 40.81 88 ILE A CA 1
ATOM 660 C C . ILE A 1 88 ? -24.464 4.773 30.313 1.00 40.81 88 ILE A C 1
ATOM 662 O O . ILE A 1 88 ? -23.632 5.202 29.513 1.00 40.81 88 ILE A O 1
ATOM 666 N N . LEU A 1 89 ? -25.726 4.552 29.933 1.00 37.12 89 LEU A N 1
ATOM 667 C CA . LEU A 1 89 ? -26.131 4.484 28.519 1.00 37.12 89 LEU A CA 1
ATOM 668 C C . LEU A 1 89 ? -26.498 5.824 27.847 1.00 37.12 89 LEU A C 1
ATOM 670 O O . LEU A 1 89 ? -26.655 5.841 26.627 1.00 37.12 89 LEU A O 1
ATOM 674 N N . GLU A 1 90 ? -26.576 6.950 28.568 1.00 34.03 90 GLU A N 1
ATOM 675 C CA . GLU A 1 90 ? -26.868 8.266 27.963 1.00 34.03 90 GLU A CA 1
ATOM 676 C C . GLU A 1 90 ? -26.007 9.410 28.543 1.00 34.03 90 GLU A C 1
ATOM 678 O O . GLU A 1 90 ? -26.417 10.099 29.481 1.00 34.03 90 GLU A O 1
ATOM 683 N N . PRO A 1 91 ? -24.825 9.700 27.966 1.00 33.84 91 PRO A N 1
ATOM 684 C CA . PRO A 1 91 ? -24.043 10.870 28.336 1.00 33.84 91 PRO A CA 1
ATOM 685 C C . PRO A 1 91 ? -24.602 12.099 27.607 1.00 33.84 91 PRO A C 1
ATOM 687 O O . PRO A 1 91 ? -24.192 12.433 26.493 1.00 33.84 91 PRO A O 1
ATOM 690 N N . SER A 1 92 ? -25.577 12.787 28.206 1.00 31.95 92 SER A N 1
ATOM 691 C CA . SER A 1 92 ? -26.077 14.040 27.635 1.00 31.95 92 SER A CA 1
ATOM 692 C C . SER A 1 92 ? -25.040 15.153 27.831 1.00 31.95 92 SER A C 1
ATOM 694 O O . SER A 1 92 ? -24.770 15.614 28.940 1.00 31.95 92 SER A O 1
ATOM 696 N N . SER A 1 93 ? -24.461 15.600 26.720 1.00 35.56 93 SER A N 1
ATOM 697 C CA . SER A 1 93 ? -23.659 16.811 26.624 1.00 35.56 93 SER A CA 1
ATOM 698 C C . SER A 1 93 ? -24.543 18.042 26.855 1.00 35.56 93 SER A C 1
ATOM 700 O O . SER A 1 93 ? -25.213 18.495 25.924 1.00 35.56 93 SER A O 1
ATOM 702 N N . ARG A 1 94 ? -24.562 18.567 28.084 1.00 29.89 94 ARG A N 1
ATOM 703 C CA . ARG A 1 94 ? -24.755 19.981 28.478 1.00 29.89 94 ARG A CA 1
ATOM 704 C C . ARG A 1 94 ? -25.000 20.044 29.984 1.00 29.89 94 ARG A C 1
ATOM 706 O O . ARG A 1 94 ? -25.510 19.103 30.571 1.00 29.89 94 ARG A O 1
ATOM 713 N N . VAL A 1 95 ? -24.643 21.182 30.571 1.00 33.41 95 VAL A N 1
ATOM 714 C CA . VAL A 1 95 ? -24.816 21.586 31.976 1.00 33.41 95 VAL A CA 1
ATOM 715 C C . VAL A 1 95 ? -26.307 21.635 32.369 1.00 33.41 95 VAL A C 1
ATOM 717 O O . VAL A 1 95 ? -26.875 22.696 32.607 1.00 33.41 95 VAL A O 1
ATOM 720 N N . ALA A 1 96 ? -26.966 20.483 32.396 1.00 27.41 96 ALA A N 1
ATOM 721 C CA . ALA A 1 96 ? -28.277 20.271 32.982 1.00 27.41 96 ALA A CA 1
ATOM 722 C C . ALA A 1 96 ? -28.158 19.083 33.945 1.00 27.41 96 ALA A C 1
ATOM 724 O O . ALA A 1 96 ? -27.475 18.111 33.610 1.00 27.41 96 ALA A O 1
ATOM 725 N N . PRO A 1 97 ? -28.768 19.152 35.141 1.00 32.41 97 PRO A N 1
ATOM 726 C CA . PRO A 1 97 ? -28.739 18.040 36.074 1.00 32.41 97 PRO A CA 1
ATOM 727 C C . PRO A 1 97 ? -29.297 16.809 35.365 1.00 32.41 97 PRO A C 1
ATOM 729 O O . PRO A 1 97 ? -30.339 16.882 34.709 1.00 32.41 97 PRO A O 1
ATOM 732 N N . ILE A 1 98 ? -28.563 15.701 35.480 1.00 37.97 98 ILE A N 1
ATOM 733 C CA . ILE A 1 98 ? -29.016 14.372 35.083 1.00 37.97 98 ILE A CA 1
ATOM 734 C C . ILE A 1 98 ? -30.458 14.242 35.563 1.00 37.97 98 ILE A C 1
ATOM 736 O O . ILE A 1 98 ? -30.746 14.494 36.736 1.00 37.97 98 ILE A O 1
ATOM 740 N N . PHE A 1 99 ? -31.366 13.876 34.662 1.00 33.88 99 PHE A N 1
ATOM 741 C CA . PHE A 1 99 ? -32.694 13.422 35.047 1.00 33.88 99 PHE A CA 1
ATOM 742 C C . PHE A 1 99 ? -32.505 12.053 35.720 1.00 33.88 99 PHE A C 1
ATOM 744 O O . PHE A 1 99 ? -32.785 11.004 35.150 1.00 33.88 99 PHE A O 1
ATOM 751 N N . VAL A 1 100 ? -31.955 12.054 36.938 1.00 40.19 100 VAL A N 1
ATOM 752 C CA . VAL A 1 100 ? -32.145 10.961 37.885 1.00 40.19 100 VAL A CA 1
ATOM 753 C C . VAL A 1 100 ? -33.663 10.905 38.029 1.00 40.19 100 VAL A C 1
ATOM 755 O O . VAL A 1 100 ? -34.273 11.962 38.186 1.00 40.19 100 VAL A O 1
ATOM 758 N N . GLY A 1 101 ? -34.294 9.741 37.853 1.00 43.84 101 GLY A N 1
ATOM 759 C CA . GLY A 1 101 ? -35.758 9.613 37.909 1.00 43.84 101 GLY A CA 1
ATOM 760 C C . GLY A 1 101 ? -36.366 10.162 39.214 1.00 43.84 101 GLY A C 1
ATOM 761 O O . GLY A 1 101 ? -35.700 10.817 40.005 1.00 43.84 101 GLY A O 1
ATOM 762 N N . GLU A 1 102 ? -37.630 9.857 39.514 1.00 39.78 102 GLU A N 1
ATOM 763 C CA . GLU A 1 102 ? -38.348 10.441 40.673 1.00 39.78 102 GLU A CA 1
ATOM 764 C C . GLU A 1 102 ? -37.645 10.324 42.061 1.00 39.78 102 GLU A C 1
ATOM 766 O O . GLU A 1 102 ? -38.110 10.948 43.010 1.00 39.78 102 GLU A O 1
ATOM 771 N N . GLY A 1 103 ? -36.535 9.577 42.200 1.00 48.31 103 GLY A N 1
ATOM 772 C CA . GLY A 1 103 ? -35.763 9.389 43.440 1.00 48.31 103 GLY A CA 1
ATOM 773 C C . GLY A 1 103 ? -34.449 10.182 43.638 1.00 48.31 103 GLY A C 1
ATOM 774 O O . GLY A 1 103 ? -33.942 10.174 44.758 1.00 48.31 103 GLY A O 1
ATOM 775 N N . GLY A 1 104 ? -33.871 10.866 42.636 1.00 62.03 104 GLY A N 1
ATOM 776 C CA . GLY A 1 104 ? -32.624 11.648 42.826 1.00 62.03 104 GLY A CA 1
ATOM 777 C C . GLY A 1 104 ? -31.364 10.834 43.213 1.00 62.03 104 GLY A C 1
ATOM 778 O O . GLY A 1 104 ? -31.411 9.614 43.365 1.00 62.03 104 GLY A O 1
ATOM 779 N N . TYR A 1 105 ? -30.211 11.497 43.400 1.00 65.25 105 TYR A N 1
ATOM 780 C CA . TYR A 1 105 ? -28.971 10.849 43.885 1.00 65.25 105 TYR A CA 1
ATOM 781 C C . TYR A 1 105 ? -29.130 10.224 45.288 1.00 65.25 105 TYR A C 1
ATOM 783 O O . TYR A 1 105 ? -28.452 9.251 45.616 1.00 65.25 105 TYR A O 1
ATOM 791 N N . GLY A 1 106 ? -30.055 10.748 46.102 1.00 60.88 106 GLY A N 1
ATOM 792 C CA . GLY A 1 106 ? -30.374 10.222 47.432 1.00 60.88 106 GLY A CA 1
ATOM 793 C C . GLY A 1 106 ? -30.889 8.780 47.400 1.00 60.88 106 GLY A C 1
ATOM 794 O O . GLY A 1 106 ? -30.384 7.944 48.145 1.00 60.88 106 GLY A O 1
ATOM 795 N N . ALA A 1 107 ? -31.797 8.451 46.472 1.00 62.66 107 ALA A N 1
ATOM 796 C CA . ALA A 1 107 ? -32.303 7.084 46.323 1.00 62.66 107 ALA A CA 1
ATOM 797 C C . ALA A 1 107 ? -31.216 6.081 45.889 1.00 62.66 107 ALA A C 1
ATOM 799 O O . ALA A 1 107 ? -31.283 4.905 46.243 1.00 62.66 107 ALA A O 1
ATOM 800 N N . ILE A 1 108 ? -30.197 6.538 45.150 1.00 63.69 108 ILE A N 1
ATOM 801 C CA . ILE A 1 108 ? -29.053 5.704 44.750 1.00 63.69 108 ILE A CA 1
ATOM 802 C C . ILE A 1 108 ? -28.158 5.417 45.962 1.00 63.69 108 ILE A C 1
ATOM 804 O O . ILE A 1 108 ? -27.777 4.270 46.188 1.00 63.69 108 ILE A O 1
ATOM 808 N N . LEU A 1 109 ? -27.880 6.431 46.787 1.00 68.50 109 LEU A N 1
ATOM 809 C CA . LEU A 1 109 ? -27.150 6.248 48.044 1.00 68.50 109 LEU A CA 1
ATOM 810 C C . LEU A 1 109 ? -27.908 5.334 49.023 1.00 68.50 109 LEU A C 1
ATOM 812 O O . LEU A 1 109 ? -27.274 4.576 49.755 1.00 68.50 109 LEU A O 1
ATOM 816 N N . ASP A 1 110 ? -29.244 5.362 49.031 1.00 68.06 110 ASP A N 1
ATOM 817 C CA . ASP A 1 110 ? -30.079 4.452 49.832 1.00 68.06 110 ASP A CA 1
ATOM 818 C C . ASP A 1 110 ? -29.997 2.990 49.374 1.00 68.06 110 ASP A C 1
ATOM 820 O O . ASP A 1 110 ? -30.053 2.085 50.208 1.00 68.06 110 ASP A O 1
ATOM 824 N N . ALA A 1 111 ? -29.841 2.750 48.069 1.00 61.62 111 ALA A N 1
ATOM 825 C CA . ALA A 1 111 ? -29.677 1.410 47.507 1.00 61.62 111 ALA A CA 1
ATOM 826 C C . ALA A 1 111 ? -28.288 0.805 47.791 1.00 61.62 111 ALA A C 1
ATOM 828 O O . ALA A 1 111 ? -28.138 -0.416 47.821 1.00 61.62 111 ALA A O 1
ATOM 829 N N . MET A 1 112 ? -27.279 1.648 48.025 1.00 65.56 112 MET A N 1
ATOM 830 C CA . MET A 1 112 ? -25.939 1.230 48.447 1.00 65.56 112 MET A CA 1
ATOM 831 C C . MET A 1 112 ? -25.968 0.833 49.935 1.00 65.56 112 MET A C 1
ATOM 833 O O . MET A 1 112 ? -26.642 1.486 50.726 1.00 65.56 112 MET A O 1
ATOM 837 N N . GLY A 1 113 ? -25.275 -0.237 50.343 1.00 56.16 113 GLY A N 1
ATOM 838 C CA . GLY A 1 113 ? -25.290 -0.753 51.727 1.00 56.16 113 GLY A CA 1
ATOM 839 C C . GLY A 1 113 ? -24.783 0.232 52.801 1.00 56.16 113 GLY A C 1
ATOM 840 O O . GLY A 1 113 ? -24.412 1.373 52.512 1.00 56.16 113 GLY A O 1
ATOM 841 N N . GLU A 1 114 ? -24.788 -0.174 54.074 1.00 57.06 114 GLU A N 1
ATOM 842 C CA . GLU A 1 114 ? -24.145 0.600 55.150 1.00 57.06 114 GLU A CA 1
ATOM 843 C C . GLU A 1 114 ? -22.626 0.384 55.138 1.00 57.06 114 GLU A C 1
ATOM 845 O O . GLU A 1 114 ? -22.147 -0.748 55.160 1.00 57.06 114 GLU A O 1
ATOM 850 N N . THR A 1 115 ? -21.851 1.470 55.135 1.00 57.25 115 THR A N 1
ATOM 851 C CA . THR A 1 115 ? -20.398 1.406 55.330 1.00 57.25 115 THR A CA 1
ATOM 852 C C . THR A 1 115 ? -20.107 1.253 56.823 1.00 57.25 115 THR A C 1
ATOM 854 O O . THR A 1 115 ? -20.322 2.187 57.597 1.00 57.25 115 THR A O 1
ATOM 857 N N . THR A 1 116 ? -19.625 0.085 57.245 1.00 52.09 116 THR A N 1
ATOM 858 C CA . THR A 1 116 ? -19.356 -0.220 58.662 1.00 52.09 116 THR A CA 1
ATOM 859 C C . THR A 1 116 ? -18.058 0.402 59.184 1.00 52.09 116 THR A C 1
ATOM 861 O O . THR A 1 116 ? -17.903 0.558 60.395 1.00 52.09 116 THR A O 1
ATOM 864 N N . ASN A 1 117 ? -17.143 0.811 58.297 1.00 59.69 117 ASN A N 1
ATOM 865 C CA . ASN A 1 117 ? -15.850 1.373 58.678 1.00 59.69 117 ASN A CA 1
ATOM 866 C C . ASN A 1 117 ? -15.890 2.913 58.721 1.00 59.69 117 ASN A C 1
ATOM 868 O O . ASN A 1 117 ? -16.089 3.571 57.701 1.00 59.69 117 ASN A O 1
ATOM 872 N N . ARG A 1 118 ? -15.733 3.490 59.920 1.00 64.81 118 ARG A N 1
ATOM 873 C CA . ARG A 1 118 ? -15.739 4.953 60.160 1.00 64.81 118 ARG A CA 1
ATOM 874 C C . ARG A 1 118 ? -14.340 5.560 60.242 1.00 64.81 118 ARG A C 1
ATOM 876 O O . ARG A 1 118 ? -14.209 6.785 60.289 1.00 64.81 118 ARG A O 1
ATOM 883 N N . HIS A 1 119 ? -13.327 4.706 60.311 1.00 71.38 119 HIS A N 1
ATOM 884 C CA . HIS A 1 119 ? -11.930 5.098 60.351 1.00 71.38 119 HIS A CA 1
ATOM 885 C C . HIS A 1 119 ? -11.376 5.061 58.936 1.00 71.38 119 HIS A C 1
ATOM 887 O O . HIS A 1 119 ? -11.454 4.030 58.278 1.00 71.38 119 HIS A O 1
ATOM 893 N N . PHE A 1 120 ? -10.840 6.190 58.485 1.00 71.75 120 PHE A N 1
ATOM 894 C CA . PHE A 1 120 ? -10.128 6.268 57.217 1.00 71.75 120 PHE A CA 1
ATOM 895 C C . PHE A 1 120 ? -8.726 5.691 57.369 1.00 71.75 120 PHE A C 1
ATOM 897 O O . PHE A 1 120 ? -7.980 6.116 58.259 1.00 71.75 120 PHE A O 1
ATOM 904 N N . HIS A 1 121 ? -8.337 4.790 56.468 1.00 66.25 121 HIS A N 1
ATOM 905 C CA . HIS A 1 121 ? -6.934 4.423 56.325 1.00 66.25 121 HIS A CA 1
ATOM 906 C C . HIS A 1 121 ? -6.110 5.651 55.907 1.00 66.25 121 HIS A C 1
ATOM 908 O O . HIS A 1 121 ? -6.447 6.341 54.943 1.00 66.25 121 HIS A O 1
ATOM 914 N N . ILE A 1 122 ? -5.015 5.932 56.618 1.00 65.12 122 ILE A N 1
ATOM 915 C CA . ILE A 1 122 ? -4.091 7.009 56.241 1.00 65.12 122 ILE A CA 1
ATOM 916 C C . ILE A 1 122 ? -3.339 6.541 54.988 1.00 65.12 122 ILE A C 1
ATOM 918 O O . ILE A 1 122 ? -2.695 5.493 55.037 1.00 65.12 122 ILE A O 1
ATOM 922 N N . PRO A 1 123 ? -3.426 7.235 53.841 1.00 60.44 123 PRO A N 1
ATOM 923 C CA . PRO A 1 123 ? -2.703 6.812 52.647 1.00 60.44 123 PRO A CA 1
ATOM 924 C C . PRO A 1 123 ? -1.190 6.807 52.903 1.00 60.44 123 PRO A C 1
ATOM 926 O O . PRO A 1 123 ? -0.661 7.733 53.515 1.00 60.44 123 PRO A O 1
ATOM 929 N N . THR A 1 124 ? -0.460 5.822 52.377 1.00 56.84 124 THR A N 1
ATOM 930 C CA . THR A 1 124 ? 1.008 5.716 52.541 1.00 56.84 124 THR A CA 1
ATOM 931 C C . THR A 1 124 ? 1.757 6.937 51.985 1.00 56.84 124 THR A C 1
ATOM 933 O O . THR A 1 124 ? 2.909 7.194 52.320 1.00 56.84 124 THR A O 1
ATOM 936 N N . THR A 1 125 ? 1.113 7.700 51.100 1.00 55.72 125 THR A N 1
ATOM 937 C CA . THR A 1 125 ? 1.572 8.993 50.583 1.00 55.72 125 THR A CA 1
ATOM 938 C C . THR A 1 125 ? 1.477 10.112 51.619 1.00 55.72 125 THR A C 1
ATOM 940 O O . THR A 1 125 ? 2.408 10.904 51.721 1.00 55.72 125 THR A O 1
ATOM 943 N N . ALA A 1 126 ? 0.415 10.150 52.426 1.00 57.78 126 ALA A N 1
ATOM 944 C CA . ALA A 1 126 ? 0.272 11.091 53.536 1.00 57.78 126 ALA A CA 1
ATOM 945 C C . ALA A 1 126 ? 1.281 10.811 54.660 1.00 57.78 126 ALA A C 1
ATOM 947 O O . ALA A 1 126 ? 1.845 11.746 55.220 1.00 57.78 126 ALA A O 1
ATOM 948 N N . GLU A 1 127 ? 1.575 9.535 54.933 1.00 63.00 127 GLU A N 1
ATOM 949 C CA . GLU A 1 127 ? 2.615 9.131 55.895 1.00 63.00 127 GLU A CA 1
ATOM 950 C C . GLU A 1 127 ? 4.025 9.583 55.485 1.00 63.00 127 GLU A C 1
ATOM 952 O O . GLU A 1 127 ? 4.887 9.766 56.337 1.00 63.00 127 GLU A O 1
ATOM 957 N N . LYS A 1 128 ? 4.262 9.771 54.180 1.00 62.12 128 LYS A N 1
ATOM 958 C CA . LYS A 1 128 ? 5.535 10.265 53.634 1.00 62.12 128 LYS A CA 1
ATOM 959 C C . LYS A 1 128 ? 5.595 11.789 53.510 1.00 62.12 128 LYS A C 1
ATOM 961 O O . LYS A 1 128 ? 6.693 12.328 53.425 1.00 62.12 128 LYS A O 1
ATOM 966 N N . ALA A 1 129 ? 4.444 12.459 53.432 1.00 66.38 129 ALA A N 1
ATOM 967 C CA . ALA A 1 129 ? 4.343 13.900 53.194 1.00 66.38 129 ALA A CA 1
ATOM 968 C C . ALA A 1 129 ? 4.277 14.728 54.487 1.00 66.38 129 ALA A C 1
ATOM 970 O O . ALA A 1 129 ? 4.689 15.885 54.482 1.00 66.38 129 ALA A O 1
ATOM 971 N N . LEU A 1 130 ? 3.774 14.145 55.578 1.00 78.94 130 LEU A N 1
ATOM 972 C CA . LEU A 1 130 ? 3.600 14.812 56.867 1.00 78.94 130 LEU A CA 1
ATOM 973 C C . LEU A 1 130 ? 4.640 14.366 57.893 1.00 78.94 130 LEU A C 1
ATOM 975 O O . LEU A 1 130 ? 5.099 13.223 57.877 1.00 78.94 130 LEU A O 1
ATOM 979 N N . THR A 1 131 ? 4.969 15.252 58.833 1.00 84.50 131 THR A N 1
ATOM 980 C CA . THR A 1 131 ? 5.767 14.864 59.998 1.00 84.50 131 THR A CA 1
ATOM 981 C C . THR A 1 131 ? 4.949 13.969 60.939 1.00 84.50 131 THR A C 1
ATOM 983 O O . THR A 1 131 ? 3.714 13.974 60.928 1.00 84.50 131 THR A O 1
ATOM 986 N N . ALA A 1 132 ? 5.629 13.191 61.788 1.00 82.50 132 ALA A N 1
ATOM 987 C CA . ALA A 1 132 ? 4.960 12.389 62.816 1.00 82.50 132 ALA A CA 1
ATOM 988 C C . ALA A 1 132 ? 4.109 13.252 63.771 1.00 82.50 132 ALA A C 1
ATOM 990 O O . ALA A 1 132 ? 3.023 12.826 64.168 1.00 82.50 132 ALA A O 1
ATOM 991 N N . GLU A 1 133 ? 4.568 14.469 64.074 1.00 86.38 133 GLU A N 1
ATOM 992 C CA . GLU A 1 133 ? 3.861 15.440 64.913 1.00 86.38 133 GLU A CA 1
ATOM 993 C C . GLU A 1 133 ? 2.567 15.934 64.243 1.00 86.38 133 GLU A C 1
ATOM 995 O O . GLU A 1 133 ? 1.504 15.910 64.865 1.00 86.38 133 GLU A O 1
ATOM 1000 N N . ASP A 1 134 ? 2.610 16.270 62.949 1.00 88.06 134 ASP A N 1
ATOM 1001 C CA . ASP A 1 134 ? 1.426 16.690 62.182 1.00 88.06 134 ASP A CA 1
ATOM 1002 C C . ASP A 1 134 ? 0.371 15.578 62.090 1.00 88.06 134 ASP A C 1
ATOM 1004 O O . ASP A 1 134 ? -0.833 15.822 62.220 1.00 88.06 134 ASP A O 1
ATOM 1008 N N . LEU A 1 135 ? 0.807 14.328 61.899 1.00 84.31 135 LEU A N 1
ATOM 1009 C CA . LEU A 1 135 ? -0.086 13.166 61.857 1.00 84.31 135 LEU A CA 1
ATOM 1010 C C . LEU A 1 135 ? -0.755 12.908 63.208 1.00 84.31 135 LEU A C 1
ATOM 1012 O O . LEU A 1 135 ? -1.952 12.603 63.253 1.00 84.31 135 LEU A O 1
ATOM 1016 N N . GLU A 1 136 ? -0.013 13.020 64.309 1.00 86.44 136 GLU A N 1
ATOM 1017 C CA . GLU A 1 136 ? -0.564 12.899 65.659 1.00 86.44 136 GLU A CA 1
ATOM 1018 C C . GLU A 1 136 ? -1.535 14.046 65.966 1.00 86.44 136 GLU A C 1
ATOM 1020 O O . GLU A 1 136 ? -2.636 13.814 66.479 1.00 86.44 136 GLU A O 1
ATOM 1025 N N . TYR A 1 137 ? -1.204 15.265 65.539 1.00 90.50 137 TYR A N 1
ATOM 1026 C CA . TYR A 1 137 ? -2.081 16.420 65.657 1.00 90.50 137 TYR A CA 1
ATOM 1027 C C . TYR A 1 137 ? -3.402 16.215 64.896 1.00 90.50 137 TYR A C 1
ATOM 1029 O O . TYR A 1 137 ? -4.478 16.349 65.488 1.00 90.50 137 TYR A O 1
ATOM 1037 N N . LEU A 1 138 ? -3.361 15.783 63.631 1.00 89.12 138 LEU A N 1
ATOM 1038 C CA . LEU A 1 138 ? -4.559 15.481 62.835 1.00 89.12 138 LEU A CA 1
ATOM 1039 C C . LEU A 1 138 ? -5.419 14.365 63.450 1.00 89.12 138 LEU A C 1
ATOM 1041 O O . LEU A 1 138 ? -6.655 14.465 63.449 1.00 89.12 138 LEU A O 1
ATOM 1045 N N . LYS A 1 139 ? -4.784 13.325 64.010 1.00 87.25 139 LYS A N 1
ATOM 1046 C CA . LYS A 1 139 ? -5.467 12.254 64.754 1.00 87.25 139 LYS A CA 1
ATOM 1047 C C . LYS A 1 139 ? -6.165 12.804 65.996 1.00 87.25 139 LYS A C 1
ATOM 1049 O O . LYS A 1 139 ? -7.352 12.532 66.178 1.00 87.25 139 LYS A O 1
ATOM 1054 N N . SER A 1 140 ? -5.485 13.634 66.790 1.00 90.44 140 SER A N 1
ATOM 1055 C CA . SER A 1 140 ? -6.044 14.244 68.008 1.00 90.44 140 SER A CA 1
ATOM 1056 C C . SER A 1 140 ? -7.264 15.135 67.724 1.00 90.44 140 SER A C 1
ATOM 1058 O O . SER A 1 140 ? -8.198 15.200 68.522 1.00 90.44 140 SER A O 1
ATOM 1060 N N . LYS A 1 141 ? -7.307 15.774 66.546 1.00 90.75 141 LYS A N 1
ATOM 1061 C CA . LYS A 1 141 ? -8.435 16.601 66.075 1.00 90.75 141 LYS A CA 1
ATOM 1062 C C . LYS A 1 141 ? -9.558 15.789 65.411 1.00 90.75 141 LYS A C 1
ATOM 1064 O O . LYS A 1 141 ? -10.609 16.334 65.053 1.00 90.75 141 LYS A O 1
ATOM 1069 N N . GLY A 1 142 ? -9.372 14.474 65.284 1.00 89.19 142 GLY A N 1
ATOM 1070 C CA . GLY A 1 142 ? -10.357 13.538 64.748 1.00 89.19 142 GLY A CA 1
ATOM 1071 C C . GLY A 1 142 ? -10.557 13.642 63.237 1.00 89.19 142 GLY A C 1
ATOM 1072 O O . GLY A 1 142 ? -11.653 13.358 62.758 1.00 89.19 142 GLY A O 1
ATOM 1073 N N . CYS A 1 143 ? -9.537 14.058 62.478 1.00 89.56 143 CYS A N 1
ATOM 1074 C CA . CYS A 1 143 ? -9.649 14.226 61.024 1.00 89.56 143 CYS A CA 1
ATOM 1075 C C . CYS A 1 143 ? -9.844 12.893 60.276 1.00 89.56 143 CYS A C 1
ATOM 1077 O O . CYS A 1 143 ? -10.440 12.884 59.204 1.00 89.56 143 CYS A O 1
ATOM 1079 N N . PHE A 1 144 ? -9.417 11.767 60.855 1.00 88.06 144 PHE A N 1
ATOM 1080 C CA . PHE A 1 144 ? -9.517 10.427 60.251 1.00 88.06 144 PHE A CA 1
ATOM 1081 C C . PHE A 1 144 ? -10.723 9.604 60.737 1.00 88.06 144 PHE A C 1
ATOM 1083 O O . PHE A 1 144 ? -10.843 8.429 60.398 1.00 88.06 144 PHE A O 1
ATOM 1090 N N . THR A 1 145 ? -11.619 10.205 61.527 1.00 87.50 145 THR A N 1
ATOM 1091 C CA . THR A 1 145 ? -12.799 9.521 62.075 1.00 87.50 145 THR A CA 1
ATOM 1092 C C . THR A 1 145 ? -14.069 10.246 61.652 1.00 87.50 145 THR A C 1
ATOM 1094 O O . THR A 1 145 ? -14.345 11.371 62.088 1.00 87.50 145 THR A O 1
ATOM 1097 N N . LEU A 1 146 ? -14.856 9.588 60.804 1.00 87.44 146 LEU A N 1
ATOM 1098 C CA . LEU A 1 146 ? -16.094 10.140 60.271 1.00 87.44 146 LEU A CA 1
ATOM 1099 C C . LEU A 1 146 ? -17.232 10.173 61.295 1.00 87.44 146 LEU A C 1
ATOM 1101 O O . LEU A 1 146 ? -17.281 9.337 62.204 1.00 87.44 146 LEU A O 1
ATOM 1105 N N . PRO A 1 147 ? -18.189 11.109 61.144 1.00 87.56 147 PRO A N 1
ATOM 1106 C CA . PRO A 1 147 ? -19.385 11.113 61.969 1.00 87.56 147 PRO A CA 1
ATOM 1107 C C . PRO A 1 147 ? -20.284 9.912 61.638 1.00 87.56 147 PRO A C 1
ATOM 1109 O O . PRO A 1 147 ? -20.279 9.397 60.523 1.00 87.56 147 PRO A O 1
ATOM 1112 N N . ALA A 1 148 ? -21.083 9.479 62.614 1.00 83.88 148 ALA A N 1
ATOM 1113 C CA . ALA A 1 148 ? -21.967 8.319 62.476 1.00 83.88 148 ALA A CA 1
ATOM 1114 C C . ALA A 1 148 ? -23.016 8.466 61.359 1.00 83.88 148 ALA A C 1
ATOM 1116 O O . ALA A 1 148 ? -23.459 7.468 60.801 1.00 83.88 148 ALA A O 1
ATOM 1117 N N . ASP A 1 149 ? -23.396 9.702 61.043 1.00 85.75 149 ASP A N 1
ATOM 1118 C CA . ASP A 1 149 ? -24.370 10.084 60.023 1.00 85.75 149 ASP A CA 1
ATOM 1119 C C . ASP A 1 149 ? -23.704 10.563 58.717 1.00 85.75 149 ASP A C 1
ATOM 1121 O O . ASP A 1 149 ? -24.308 11.306 57.946 1.00 85.75 149 ASP A O 1
ATOM 1125 N N . SER A 1 150 ? -22.464 10.142 58.435 1.00 86.88 150 SER A N 1
ATOM 1126 C CA . SER A 1 150 ? -21.707 10.513 57.226 1.00 86.88 150 SER A CA 1
ATOM 1127 C C . SER A 1 150 ? -22.473 10.267 55.922 1.00 86.88 150 SER A C 1
ATOM 1129 O O . SER A 1 150 ? -22.454 11.104 55.020 1.00 86.88 150 SER A O 1
ATOM 1131 N N . LYS A 1 151 ? -23.187 9.141 55.824 1.00 83.75 151 LYS A N 1
ATOM 1132 C CA . LYS A 1 151 ? -24.027 8.804 54.667 1.00 83.75 151 LYS A CA 1
ATOM 1133 C C . LYS A 1 151 ? -25.199 9.771 54.505 1.00 83.75 151 LYS A C 1
ATOM 1135 O O . LYS A 1 151 ? -25.508 10.178 53.391 1.00 83.75 151 LYS A O 1
ATOM 1140 N N . GLU A 1 152 ? -25.821 10.171 55.610 1.00 86.12 152 GLU A N 1
ATOM 1141 C CA . GLU A 1 152 ? -26.920 11.136 55.591 1.00 86.12 152 GLU A CA 1
ATOM 1142 C C . GLU A 1 152 ? -26.424 12.527 55.183 1.00 86.12 152 GLU A C 1
ATOM 1144 O O . GLU A 1 152 ? -27.042 13.190 54.357 1.00 86.12 152 GLU A O 1
ATOM 1149 N N . LEU A 1 153 ? -25.246 12.939 55.661 1.00 89.06 153 LEU A N 1
ATOM 1150 C CA . LEU A 1 153 ? -24.608 14.179 55.215 1.00 89.06 153 LEU A CA 1
ATOM 1151 C C . LEU A 1 153 ? -24.316 14.170 53.703 1.00 89.06 153 LEU A C 1
ATOM 1153 O O . LEU A 1 153 ? -24.520 15.191 53.053 1.00 89.06 153 LEU A O 1
ATOM 1157 N N . LEU A 1 154 ? -23.898 13.037 53.123 1.00 89.44 154 LEU A N 1
ATOM 1158 C CA . LEU A 1 154 ? -23.739 12.917 51.666 1.00 89.44 154 LEU A CA 1
ATOM 1159 C C . LEU A 1 154 ? -25.064 13.071 50.916 1.00 89.44 154 LEU A C 1
ATOM 1161 O O . LEU A 1 154 ? -25.099 13.738 49.882 1.00 89.44 154 LEU A O 1
ATOM 1165 N N . LYS A 1 155 ? -26.161 12.505 51.429 1.00 86.06 155 LYS A N 1
ATOM 1166 C CA . LYS A 1 155 ? -27.483 12.705 50.819 1.00 86.06 155 LYS A CA 1
ATOM 1167 C C . LYS A 1 155 ? -27.879 14.172 50.840 1.00 86.06 155 LYS A C 1
ATOM 1169 O O . LYS A 1 155 ? -28.244 14.707 49.800 1.00 86.06 155 LYS A O 1
ATOM 1174 N N . MET A 1 156 ? -27.717 14.836 51.985 1.00 89.00 156 MET A N 1
ATOM 1175 C CA . MET A 1 156 ? -28.013 16.263 52.120 1.00 89.00 156 MET A CA 1
ATOM 1176 C C . MET A 1 156 ? -27.187 17.117 51.149 1.00 89.00 156 MET A C 1
ATOM 1178 O O . MET A 1 156 ? -27.711 18.080 50.591 1.00 89.00 156 MET A O 1
ATOM 1182 N N . TYR A 1 157 ? -25.923 16.756 50.893 1.00 91.44 157 TYR A N 1
ATOM 1183 C CA . TYR A 1 157 ? -25.117 17.420 49.867 1.00 91.44 157 TYR A CA 1
ATOM 1184 C C . TYR A 1 157 ? -25.785 17.338 48.492 1.00 91.44 157 TYR A C 1
ATOM 1186 O O . TYR A 1 157 ? -25.998 18.362 47.844 1.00 91.44 157 TYR A O 1
ATOM 1194 N N . PHE A 1 158 ? -26.120 16.128 48.041 1.00 88.50 158 PHE A N 1
ATOM 1195 C CA . PHE A 1 158 ? -26.681 15.927 46.706 1.00 88.50 158 PHE A CA 1
ATOM 1196 C C . PHE A 1 158 ? -28.129 16.394 46.566 1.00 88.50 158 PHE A C 1
ATOM 1198 O O . PHE A 1 158 ? -28.559 16.707 45.459 1.00 88.50 158 PHE A O 1
ATOM 1205 N N . GLU A 1 159 ? -28.872 16.458 47.667 1.00 86.38 159 GLU A N 1
ATOM 1206 C CA . GLU A 1 159 ? -30.248 16.940 47.687 1.00 86.38 159 GLU A CA 1
ATOM 1207 C C . GLU A 1 159 ? -30.320 18.472 47.709 1.00 86.38 159 GLU A C 1
ATOM 1209 O O . GLU A 1 159 ? -31.116 19.056 46.976 1.00 86.38 159 GLU A O 1
ATOM 1214 N N . PHE A 1 160 ? -29.473 19.137 48.503 1.00 85.75 160 PHE A N 1
ATOM 1215 C CA . PHE A 1 160 ? -29.615 20.574 48.768 1.00 85.75 160 PHE A CA 1
ATOM 1216 C C . PHE A 1 160 ? -28.492 21.44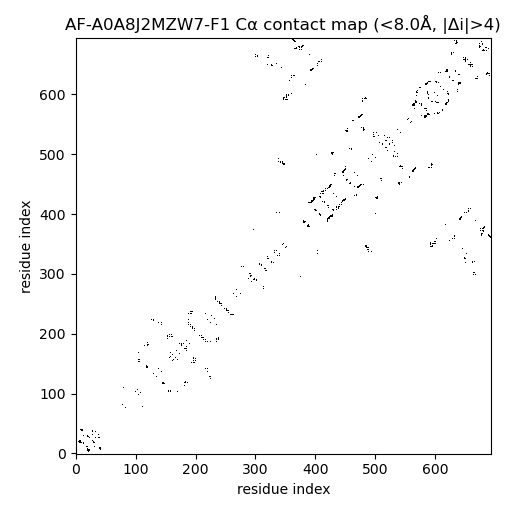7 48.206 1.00 85.75 160 PHE A C 1
ATOM 1218 O O . PHE A 1 160 ? -28.748 22.595 47.844 1.00 85.75 160 PHE A O 1
ATOM 1225 N N . VAL A 1 161 ? -27.258 20.942 48.121 1.00 88.81 161 VAL A N 1
ATOM 1226 C CA . VAL A 1 161 ? -26.091 21.746 47.715 1.00 88.81 161 VAL A CA 1
ATOM 1227 C C . VAL A 1 161 ? -25.774 21.550 46.237 1.00 88.81 161 VAL A C 1
ATOM 1229 O O . VAL A 1 161 ? -25.763 22.517 45.478 1.00 88.81 161 VAL A O 1
ATOM 1232 N N . HIS A 1 162 ? -25.560 20.304 45.812 1.00 90.31 162 HIS A N 1
ATOM 1233 C CA . HIS A 1 162 ? -25.153 19.952 44.447 1.00 90.31 162 HIS A CA 1
ATOM 1234 C C . HIS A 1 162 ? -26.058 20.538 43.351 1.00 90.31 162 HIS A C 1
ATOM 1236 O O . HIS A 1 162 ? -25.506 21.092 42.401 1.00 90.31 162 HIS A O 1
ATOM 1242 N N . PRO A 1 163 ? -27.406 20.538 43.473 1.00 85.25 163 PRO A N 1
ATOM 1243 C CA . PRO A 1 163 ? -28.271 21.067 42.416 1.00 85.25 163 PRO A CA 1
ATOM 1244 C C . PRO A 1 163 ? -28.057 22.558 42.130 1.00 85.25 163 PRO A C 1
ATOM 1246 O O . PRO A 1 163 ? -28.291 23.006 41.010 1.00 85.25 163 PRO A O 1
ATOM 1249 N N . SER A 1 164 ? -27.615 23.322 43.133 1.00 81.62 164 SER A N 1
ATOM 1250 C CA . SER A 1 164 ? -27.362 24.764 43.011 1.00 81.62 164 SER A CA 1
ATOM 1251 C C . SER A 1 164 ? -25.874 25.099 42.881 1.00 81.62 164 SER A C 1
ATOM 1253 O O . SER A 1 164 ? -25.526 26.167 42.383 1.00 81.62 164 SER A O 1
ATOM 1255 N N . PHE A 1 165 ? -24.990 24.205 43.329 1.00 86.75 165 PHE A N 1
ATOM 1256 C CA . PHE A 1 165 ? -23.544 24.408 43.362 1.00 86.75 165 PHE A CA 1
ATOM 1257 C C . PHE A 1 165 ? -22.789 23.108 43.007 1.00 86.75 165 PHE A C 1
ATOM 1259 O O . PHE A 1 165 ? -22.182 22.474 43.879 1.00 86.75 165 PHE A O 1
ATOM 1266 N N . PRO A 1 166 ? -22.832 22.673 41.730 1.00 85.81 166 PRO A N 1
ATOM 1267 C CA . PRO A 1 166 ? -22.337 21.368 41.287 1.00 85.81 166 PRO A CA 1
ATOM 1268 C C . PRO A 1 166 ? -20.814 21.373 41.086 1.00 85.81 166 PRO A C 1
ATOM 1270 O O . PRO A 1 166 ? -20.311 21.204 39.979 1.00 85.81 166 PRO A O 1
ATOM 1273 N N . VAL A 1 167 ? -20.057 21.592 42.162 1.00 87.19 167 VAL A N 1
ATOM 1274 C CA . VAL A 1 167 ? -18.583 21.596 42.106 1.00 87.19 167 VAL A CA 1
ATOM 1275 C C . VAL A 1 167 ? -17.984 20.193 41.989 1.00 87.19 167 VAL A C 1
ATOM 1277 O O . VAL A 1 167 ? -16.838 20.057 41.572 1.00 87.19 167 VAL A O 1
ATOM 1280 N N . VAL A 1 168 ? -18.758 19.152 42.304 1.00 84.31 168 VAL A N 1
ATOM 1281 C CA . VAL A 1 168 ? -18.382 17.736 42.167 1.00 84.31 168 VAL A CA 1
ATOM 1282 C C . VAL A 1 168 ? -19.163 17.101 41.011 1.00 84.31 168 VAL A C 1
ATOM 1284 O O . VAL A 1 168 ? -20.363 17.338 40.873 1.00 84.31 168 VAL A O 1
ATOM 1287 N N . ASP A 1 169 ? -18.521 16.255 40.203 1.00 80.25 169 ASP A N 1
ATOM 1288 C CA . ASP A 1 169 ? -19.231 15.388 39.252 1.00 80.25 169 ASP A CA 1
ATOM 1289 C C . ASP A 1 169 ? -19.953 14.272 40.023 1.00 80.25 169 ASP A C 1
ATOM 1291 O O . ASP A 1 169 ? -19.320 13.394 40.612 1.00 80.25 169 ASP A O 1
ATOM 1295 N N . GLY A 1 170 ? -21.288 14.315 40.038 1.00 76.31 170 GLY A N 1
ATOM 1296 C CA . GLY A 1 170 ? -22.104 13.371 40.803 1.00 76.31 170 GLY A CA 1
ATOM 1297 C C . GLY A 1 170 ? -22.002 11.924 40.315 1.00 76.31 170 GLY A C 1
ATOM 1298 O O . GLY A 1 170 ? -22.073 11.008 41.131 1.00 76.31 170 GLY A O 1
ATOM 1299 N N . SER A 1 171 ? -21.777 11.701 39.017 1.00 68.38 171 SER A N 1
ATOM 1300 C CA . SER A 1 171 ? -21.661 10.347 38.461 1.00 68.38 171 SER A CA 1
ATOM 1301 C C . SER A 1 171 ? -20.334 9.719 38.856 1.00 68.38 171 SER A C 1
ATOM 1303 O O . SER A 1 171 ? -20.305 8.598 39.365 1.00 68.38 171 SER A O 1
ATOM 1305 N N . LEU A 1 172 ? -19.242 10.468 38.683 1.00 71.06 172 LEU A N 1
ATOM 1306 C CA . LEU A 1 172 ? -17.910 10.020 39.082 1.00 71.06 172 LEU A CA 1
ATOM 1307 C C . LEU A 1 172 ? -17.827 9.806 40.598 1.00 71.06 172 LEU A C 1
ATOM 1309 O O . LEU A 1 172 ? -17.258 8.819 41.061 1.00 71.06 172 LEU A O 1
ATOM 1313 N N . PHE A 1 173 ? -18.447 10.698 41.376 1.00 83.00 173 PHE A N 1
ATOM 1314 C CA . PHE A 1 173 ? -18.539 10.546 42.824 1.00 83.00 173 PHE A CA 1
ATOM 1315 C C . PHE A 1 173 ? -19.214 9.227 43.210 1.00 83.00 173 PHE A C 1
ATOM 1317 O O . PHE A 1 173 ? -18.666 8.466 44.004 1.00 83.00 173 PHE A O 1
ATOM 1324 N N . LEU A 1 174 ? -20.391 8.938 42.646 1.00 73.38 174 LEU A N 1
ATOM 1325 C CA . LEU A 1 174 ? -21.137 7.726 42.982 1.00 73.38 174 LEU A CA 1
ATOM 1326 C C . LEU A 1 174 ? -20.411 6.452 42.554 1.00 73.38 174 LEU A C 1
ATOM 1328 O O . LEU A 1 174 ? -20.482 5.464 43.278 1.00 73.38 174 LEU A O 1
ATOM 1332 N N . GLN A 1 175 ? -19.686 6.469 41.432 1.00 68.62 175 GLN A N 1
ATOM 1333 C CA . GLN A 1 175 ? -18.842 5.345 41.014 1.00 68.62 175 GLN A CA 1
ATOM 1334 C C . GLN A 1 175 ? -17.752 5.055 42.049 1.00 68.62 175 GLN A C 1
ATOM 1336 O O . GLN A 1 175 ? -17.613 3.921 42.506 1.00 68.62 175 GLN A O 1
ATOM 1341 N N . ASN A 1 176 ? -17.020 6.087 42.469 1.00 71.94 176 ASN A N 1
ATOM 1342 C CA . ASN A 1 176 ? -15.954 5.939 43.455 1.00 71.94 176 ASN A CA 1
ATOM 1343 C C . ASN A 1 176 ? -16.504 5.501 44.822 1.00 71.94 176 ASN A C 1
ATOM 1345 O O . ASN A 1 176 ? -15.939 4.616 45.467 1.00 71.94 176 ASN A O 1
ATOM 1349 N N . TYR A 1 177 ? -17.645 6.062 45.232 1.00 75.88 177 TYR A N 1
ATOM 1350 C CA . TYR A 1 177 ? -18.326 5.687 46.471 1.00 75.88 177 TYR A CA 1
ATOM 1351 C C . TYR A 1 177 ? -18.879 4.253 46.433 1.00 75.88 177 TYR A C 1
ATOM 1353 O O . TYR A 1 177 ? -18.819 3.550 47.437 1.00 75.88 177 TYR A O 1
ATOM 1361 N N . ALA A 1 178 ? -19.377 3.779 45.288 1.00 67.31 178 ALA A N 1
ATOM 1362 C CA . ALA A 1 178 ? -19.879 2.412 45.139 1.00 67.31 178 ALA A CA 1
ATOM 1363 C C . ALA A 1 178 ? -18.773 1.358 45.301 1.00 67.31 178 ALA A C 1
ATOM 1365 O O . ALA A 1 178 ? -19.017 0.294 45.864 1.00 67.31 178 ALA A O 1
ATOM 1366 N N . VAL A 1 179 ? -17.565 1.657 44.813 1.00 69.25 179 VAL A N 1
ATOM 1367 C CA . VAL A 1 179 ? -16.417 0.738 44.864 1.00 69.25 179 VAL A CA 1
ATOM 1368 C C . VAL A 1 179 ? -15.722 0.774 46.225 1.00 69.25 179 VAL A C 1
ATOM 1370 O O . VAL A 1 179 ? -15.402 -0.276 46.774 1.00 69.25 179 VAL A O 1
ATOM 1373 N N . GLY A 1 180 ? -15.468 1.971 46.765 1.00 67.31 180 GLY A N 1
ATOM 1374 C CA . GLY A 1 180 ? -14.624 2.162 47.951 1.00 67.31 180 GLY A CA 1
ATOM 1375 C C . GLY A 1 180 ? -15.349 2.673 49.196 1.00 67.31 180 GLY A C 1
ATOM 1376 O O . GLY A 1 180 ? -14.703 2.979 50.197 1.00 67.31 180 GLY A O 1
ATOM 1377 N N . GLY A 1 181 ? -16.673 2.841 49.157 1.00 76.44 181 GLY A N 1
ATOM 1378 C CA . GLY A 1 181 ? -17.410 3.523 50.221 1.00 76.44 181 GLY A CA 1
ATOM 1379 C C . GLY A 1 181 ? -16.870 4.935 50.453 1.00 76.44 181 GLY A C 1
ATOM 1380 O O . GLY A 1 181 ? -16.516 5.653 49.517 1.00 76.44 181 GLY A O 1
ATOM 1381 N N . HIS A 1 182 ? -16.754 5.338 51.720 1.00 75.56 182 HIS A N 1
ATOM 1382 C CA . HIS A 1 182 ? -16.134 6.619 52.054 1.00 75.56 182 HIS A CA 1
ATOM 1383 C C . HIS A 1 182 ? -14.656 6.695 51.640 1.00 75.56 182 HIS A C 1
ATOM 1385 O O . HIS A 1 182 ? -14.227 7.765 51.227 1.00 75.56 182 HIS A O 1
ATOM 1391 N N . GLU A 1 183 ? -13.909 5.587 51.672 1.00 73.38 183 GLU A N 1
ATOM 1392 C CA . GLU A 1 183 ? -12.488 5.558 51.285 1.00 73.38 183 GLU A CA 1
ATOM 1393 C C . GLU A 1 183 ? -12.267 5.726 49.778 1.00 73.38 183 GLU A C 1
ATOM 1395 O O . GLU A 1 183 ? -11.183 6.115 49.349 1.00 73.38 183 GLU A O 1
ATOM 1400 N N . GLY A 1 184 ? -13.308 5.515 48.968 1.00 71.50 184 GLY A N 1
ATOM 1401 C CA . GLY A 1 184 ? -13.296 5.865 47.549 1.00 71.50 184 GLY A CA 1
ATOM 1402 C C . GLY A 1 184 ? -13.313 7.376 47.294 1.00 71.50 184 GLY A C 1
ATOM 1403 O O . GLY A 1 184 ? -13.063 7.812 46.173 1.00 71.50 184 GLY A O 1
ATOM 1404 N N . ILE A 1 185 ? -13.604 8.190 48.314 1.00 82.56 185 ILE A N 1
ATOM 1405 C CA . ILE A 1 185 ? -13.695 9.646 48.215 1.00 82.56 185 ILE A CA 1
ATOM 1406 C C . ILE A 1 185 ? -12.549 10.295 48.984 1.00 82.56 185 ILE A C 1
ATOM 1408 O O . ILE A 1 185 ? -12.198 9.892 50.092 1.00 82.56 185 ILE A O 1
ATOM 1412 N N . ASN A 1 186 ? -11.998 11.364 48.414 1.00 88.25 186 ASN A N 1
ATOM 1413 C CA . ASN A 1 186 ? -10.951 12.128 49.064 1.00 88.25 186 ASN A CA 1
ATOM 1414 C C . ASN A 1 186 ? -11.399 12.708 50.420 1.00 88.25 186 ASN A C 1
ATOM 1416 O O . ASN A 1 186 ? -12.442 13.358 50.508 1.00 88.25 186 ASN A O 1
ATOM 1420 N N . LEU A 1 187 ? -10.582 12.527 51.461 1.00 89.81 187 LEU A N 1
ATOM 1421 C CA . LEU A 1 187 ? -10.924 12.904 52.834 1.00 89.81 187 LEU A CA 1
ATOM 1422 C C . LEU A 1 187 ? -11.122 14.418 53.022 1.00 89.81 187 LEU A C 1
ATOM 1424 O O . LEU A 1 187 ? -12.049 14.827 53.721 1.00 89.81 187 LEU A O 1
ATOM 1428 N N . LEU A 1 188 ? -10.291 15.253 52.385 1.00 92.56 188 LEU A N 1
ATOM 1429 C CA . LEU A 1 188 ? -10.441 16.710 52.427 1.00 92.56 188 LEU A CA 1
ATOM 1430 C C . LEU A 1 188 ? -11.767 17.127 51.775 1.00 92.56 188 LEU A C 1
ATOM 1432 O O . LEU A 1 188 ? -12.549 17.860 52.382 1.00 92.56 188 LEU A O 1
ATOM 1436 N N . LEU A 1 189 ? -12.049 16.607 50.574 1.00 92.50 189 LEU A N 1
ATOM 1437 C CA . LEU A 1 189 ? -13.308 16.872 49.869 1.00 92.50 189 LEU A CA 1
ATOM 1438 C C . LEU A 1 189 ? -14.515 16.430 50.689 1.00 92.50 189 LEU A C 1
ATOM 1440 O O . LEU A 1 189 ? -15.502 17.157 50.788 1.00 92.50 189 LEU A O 1
ATOM 1444 N N . LEU A 1 190 ? -14.420 15.265 51.324 1.00 92.12 190 LEU A N 1
ATOM 1445 C CA . LEU A 1 190 ? -15.491 14.704 52.125 1.00 92.12 190 LEU A CA 1
ATOM 1446 C C . LEU A 1 190 ? -15.815 15.585 53.344 1.00 92.12 190 LEU A C 1
ATOM 1448 O O . LEU A 1 190 ? -16.986 15.888 53.580 1.00 92.12 190 LEU A O 1
ATOM 1452 N N . TRP A 1 191 ? -14.807 16.074 54.079 1.00 94.62 191 TRP A N 1
ATOM 1453 C CA . TRP A 1 191 ? -15.032 17.031 55.172 1.00 94.62 191 TRP A CA 1
ATOM 1454 C C . TRP A 1 191 ? -15.603 18.364 54.681 1.00 94.62 191 TRP A C 1
ATOM 1456 O O . TRP A 1 191 ? -16.504 18.914 55.323 1.00 94.62 191 TRP A O 1
ATOM 1466 N N . SER A 1 192 ? -15.154 18.855 53.524 1.00 95.38 192 SER A N 1
ATOM 1467 C CA . SER A 1 192 ? -15.718 20.053 52.900 1.00 95.38 192 SER A CA 1
ATOM 1468 C C . SER A 1 192 ? -17.190 19.862 52.516 1.00 95.38 192 SER A C 1
ATOM 1470 O O . SER A 1 192 ? -18.016 20.726 52.818 1.00 95.38 192 SER A O 1
ATOM 1472 N N . MET A 1 193 ? -17.563 18.710 51.953 1.00 94.25 193 MET A N 1
ATOM 1473 C CA . MET A 1 193 ? -18.958 18.356 51.658 1.00 94.25 193 MET A CA 1
ATOM 1474 C C . MET A 1 193 ? -19.801 18.247 52.934 1.00 94.25 193 MET A C 1
ATOM 1476 O O . MET A 1 193 ? -20.921 18.758 52.985 1.00 94.25 193 MET A O 1
ATOM 1480 N N . PHE A 1 194 ? -19.274 17.640 53.999 1.00 93.38 194 PHE A N 1
ATOM 1481 C CA . PHE A 1 194 ? -19.966 17.570 55.289 1.00 93.38 194 PHE A CA 1
ATOM 1482 C C . PHE A 1 194 ? -20.189 18.945 55.905 1.00 93.38 194 PHE A C 1
ATOM 1484 O O . PHE A 1 194 ? -21.246 19.183 56.490 1.00 93.38 194 PHE A O 1
ATOM 1491 N N . SER A 1 195 ? -19.240 19.866 55.738 1.00 92.75 195 SER A N 1
ATOM 1492 C CA . SER A 1 195 ? -19.357 21.220 56.273 1.00 92.75 195 SER A CA 1
ATOM 1493 C C . SER A 1 195 ? -20.564 21.972 55.700 1.00 92.75 195 SER A C 1
ATOM 1495 O O . SER A 1 195 ? -21.350 22.551 56.450 1.00 92.75 195 SER A O 1
ATOM 1497 N N . VAL A 1 196 ? -20.785 21.898 54.387 1.00 92.06 196 VAL A N 1
ATOM 1498 C CA . VAL A 1 196 ? -21.936 22.546 53.742 1.00 92.06 196 VAL A CA 1
ATOM 1499 C C . VAL A 1 196 ? -23.238 21.795 54.016 1.00 92.06 196 VAL A C 1
ATOM 1501 O O . VAL A 1 196 ? -24.282 22.410 54.219 1.00 92.06 196 VAL A O 1
ATOM 1504 N N . SER A 1 197 ? -23.167 20.470 54.123 1.00 91.69 197 SER A N 1
ATOM 1505 C CA . SER A 1 197 ? -24.331 19.608 54.358 1.00 91.69 197 SER A CA 1
ATOM 1506 C C . SER A 1 197 ? -24.873 19.716 55.781 1.00 91.69 197 SER A C 1
ATOM 1508 O O . SER A 1 197 ? -26.077 19.588 56.002 1.00 91.69 197 SER A O 1
ATOM 1510 N N . ALA A 1 198 ? -24.015 20.023 56.759 1.00 89.19 198 ALA A N 1
ATOM 1511 C CA . ALA A 1 198 ? -24.409 20.215 58.153 1.00 89.19 198 ALA A CA 1
ATOM 1512 C C . ALA A 1 198 ? -25.453 21.333 58.340 1.00 89.19 198 ALA A C 1
ATOM 1514 O O . ALA A 1 198 ? -26.222 21.295 59.302 1.00 89.19 198 ALA A O 1
ATOM 1515 N N . SER A 1 199 ? -25.534 22.294 57.410 1.00 86.12 199 SER A N 1
ATOM 1516 C CA . SER A 1 199 ? -26.579 23.327 57.393 1.00 86.12 199 SER A CA 1
ATOM 1517 C C . SER A 1 199 ? -27.995 22.760 57.205 1.00 86.12 199 SER A C 1
ATOM 1519 O O . SER A 1 199 ? -28.958 23.384 57.659 1.00 86.12 199 SER A O 1
ATOM 1521 N N . TYR A 1 200 ? -28.117 21.573 56.606 1.00 85.12 200 TYR A N 1
ATOM 1522 C CA . TYR A 1 200 ? -29.384 20.924 56.255 1.00 85.12 200 TYR A CA 1
ATOM 1523 C C . TYR A 1 200 ? -29.725 19.724 57.155 1.00 85.12 200 TYR A C 1
ATOM 1525 O O . TYR A 1 200 ? -30.846 19.228 57.118 1.00 85.12 200 TYR A O 1
ATOM 1533 N N . SER A 1 201 ? -28.802 19.293 58.022 1.00 77.00 201 SER A N 1
ATOM 1534 C CA . SER A 1 201 ? -29.020 18.172 58.947 1.00 77.00 201 SER A CA 1
ATOM 1535 C C . SER A 1 201 ? -30.140 18.460 59.960 1.00 77.00 201 SER A C 1
ATOM 1537 O O . SER A 1 201 ? -30.228 19.545 60.539 1.00 77.00 201 SER A O 1
ATOM 1539 N N . SER A 1 202 ? -30.987 17.469 60.237 1.00 68.75 202 SER A N 1
ATOM 1540 C CA . SER A 1 202 ? -32.091 17.551 61.208 1.00 68.75 202 SER A CA 1
ATOM 1541 C C . SER A 1 202 ? -31.643 17.580 62.681 1.00 68.75 202 SER A C 1
ATOM 1543 O O . SER A 1 202 ? -32.473 17.765 63.568 1.00 68.75 202 SER A O 1
ATOM 1545 N N . ILE A 1 203 ? -30.343 17.447 62.957 1.00 70.44 203 ILE A N 1
ATOM 1546 C CA . ILE A 1 203 ? -29.788 17.304 64.310 1.00 70.44 203 ILE A CA 1
ATOM 1547 C C . ILE A 1 203 ? -29.584 18.675 64.994 1.00 70.44 203 ILE A C 1
ATOM 1549 O O . ILE A 1 203 ? -29.166 19.655 64.369 1.00 70.44 203 ILE A O 1
ATOM 1553 N N . SER A 1 204 ? -29.847 18.748 66.305 1.00 59.34 204 SER A N 1
ATOM 1554 C CA . SER A 1 204 ? -29.534 19.904 67.164 1.00 59.34 204 SER A CA 1
ATOM 1555 C C . SER A 1 204 ? -28.034 20.232 67.124 1.00 59.34 204 SER A C 1
ATOM 1557 O O . SER A 1 204 ? -27.226 19.312 67.132 1.00 59.34 204 SER A O 1
ATOM 1559 N N . SER A 1 205 ? -27.645 21.517 67.141 1.00 71.94 205 SER A N 1
ATOM 1560 C CA . SER A 1 205 ? -26.247 22.023 67.064 1.00 71.94 205 SER A CA 1
ATOM 1561 C C . SER A 1 205 ? -25.594 22.140 65.666 1.00 71.94 205 SER A C 1
ATOM 1563 O O . SER A 1 205 ? -24.372 22.077 65.532 1.00 71.94 205 SER A O 1
ATOM 1565 N N . ARG A 1 206 ? -26.382 22.419 64.611 1.00 80.19 206 ARG A N 1
ATOM 1566 C CA . ARG A 1 206 ? -25.890 22.634 63.225 1.00 80.19 206 ARG A CA 1
ATOM 1567 C C . ARG A 1 206 ? -24.654 23.540 63.120 1.00 80.19 206 ARG A C 1
ATOM 1569 O O . ARG A 1 206 ? -23.710 23.189 62.419 1.00 80.19 206 ARG A O 1
ATOM 1576 N N . LYS A 1 207 ? -24.640 24.677 63.836 1.00 80.94 207 LYS A N 1
ATOM 1577 C CA . LYS A 1 207 ? -23.513 25.631 63.825 1.00 80.94 207 LYS A CA 1
ATOM 1578 C C . LYS A 1 207 ? -22.220 24.995 64.354 1.00 80.94 207 LYS A C 1
ATOM 1580 O O . LYS A 1 207 ? -21.213 25.042 63.661 1.00 80.94 207 LYS A O 1
ATOM 1585 N N . ALA A 1 208 ? -22.274 24.335 65.512 1.00 83.88 208 ALA A N 1
ATOM 1586 C CA . ALA A 1 208 ? -21.113 23.690 66.133 1.00 83.88 208 ALA A CA 1
ATOM 1587 C C . ALA A 1 208 ? -20.572 22.511 65.299 1.00 83.88 208 ALA A C 1
ATOM 1589 O O . ALA A 1 208 ? -19.362 22.317 65.176 1.00 83.88 208 ALA A O 1
ATOM 1590 N N . ARG A 1 209 ? -21.463 21.735 64.665 1.00 87.00 209 ARG A N 1
ATOM 1591 C CA . ARG A 1 209 ? -21.063 20.658 63.742 1.00 87.00 209 ARG A CA 1
ATOM 1592 C C . ARG A 1 209 ? -20.393 21.204 62.489 1.00 87.00 209 ARG A C 1
ATOM 1594 O O . ARG A 1 209 ? -19.334 20.715 62.105 1.00 87.00 209 ARG A O 1
ATOM 1601 N N . LYS A 1 210 ? -20.987 22.233 61.880 1.00 88.19 210 LYS A N 1
ATOM 1602 C CA . LYS A 1 210 ? -20.409 22.921 60.725 1.00 88.19 210 LYS A CA 1
ATOM 1603 C C . LYS A 1 210 ? -19.016 23.453 61.057 1.00 88.19 210 LYS A C 1
ATOM 1605 O O . LYS A 1 210 ? -18.086 23.179 60.311 1.00 88.19 210 LYS A O 1
ATOM 1610 N N . GLU A 1 211 ? -18.861 24.112 62.202 1.00 88.62 211 GLU A N 1
ATOM 1611 C CA . GLU A 1 211 ? -17.572 24.610 62.692 1.00 88.62 211 GLU A CA 1
ATOM 1612 C C . GLU A 1 211 ? -16.534 23.490 62.829 1.00 88.62 211 GLU A C 1
ATOM 1614 O O . GLU A 1 211 ? -15.420 23.608 62.325 1.00 88.62 211 GLU A O 1
ATOM 1619 N N . THR A 1 212 ? -16.928 22.357 63.414 1.00 91.06 212 THR A N 1
ATOM 1620 C CA . THR A 1 212 ? -16.062 21.176 63.554 1.00 91.06 212 THR A CA 1
ATOM 1621 C C . THR A 1 212 ? -15.606 20.634 62.195 1.00 91.06 212 THR A C 1
ATOM 1623 O O . THR A 1 212 ? -14.433 20.307 62.018 1.00 91.06 212 THR A O 1
ATOM 1626 N N . TYR A 1 213 ? -16.508 20.537 61.215 1.00 93.56 213 TYR A N 1
ATOM 1627 C CA . TYR A 1 213 ? -16.195 19.989 59.888 1.00 93.56 213 TYR A CA 1
ATOM 1628 C C . TYR A 1 213 ? -15.348 20.938 59.052 1.00 93.56 213 TYR A C 1
ATOM 1630 O O . TYR A 1 213 ? -14.393 20.495 58.419 1.00 93.56 213 TYR A O 1
ATOM 1638 N N . VAL A 1 214 ? -15.636 22.240 59.117 1.00 91.81 214 VAL A N 1
ATOM 1639 C CA . VAL A 1 214 ? -14.777 23.272 58.530 1.00 91.81 214 VAL A CA 1
ATOM 1640 C C . VAL A 1 214 ? -13.390 23.207 59.152 1.00 91.81 214 VAL A C 1
ATOM 1642 O O . VAL A 1 214 ? -12.409 23.202 58.422 1.00 91.81 214 VAL A O 1
ATOM 1645 N N . HIS A 1 215 ? -13.282 23.117 60.480 1.00 93.19 215 HIS A N 1
ATOM 1646 C CA . HIS A 1 215 ? -11.986 23.052 61.151 1.00 93.19 215 HIS A CA 1
ATOM 1647 C C . HIS A 1 215 ? -11.167 21.835 60.702 1.00 93.19 215 HIS A C 1
ATOM 1649 O O . HIS A 1 215 ? -9.992 21.979 60.381 1.00 93.19 215 HIS A O 1
ATOM 1655 N N . ARG A 1 216 ? -11.787 20.654 60.591 1.00 94.38 216 ARG A N 1
ATOM 1656 C CA . ARG A 1 216 ? -11.117 19.443 60.086 1.00 94.38 216 ARG A CA 1
ATOM 1657 C C . ARG A 1 216 ? -10.678 19.581 58.629 1.00 94.38 216 ARG A C 1
ATOM 1659 O O . ARG A 1 216 ? -9.536 19.267 58.320 1.00 94.38 216 ARG A O 1
ATOM 1666 N N . ALA A 1 217 ? -11.540 20.095 57.752 1.00 94.19 217 ALA A N 1
ATOM 1667 C CA . ALA A 1 217 ? -11.179 20.356 56.359 1.00 94.19 217 ALA A CA 1
ATOM 1668 C C . ALA A 1 217 ? -10.022 21.365 56.246 1.00 94.19 217 ALA A C 1
ATOM 1670 O O . ALA A 1 217 ? -9.090 21.141 55.482 1.00 94.19 217 ALA A O 1
ATOM 1671 N N . LYS A 1 218 ? -10.037 22.434 57.053 1.00 93.12 218 LYS A N 1
ATOM 1672 C CA . LYS A 1 218 ? -8.955 23.426 57.110 1.00 93.12 218 LYS A CA 1
ATOM 1673 C C . LYS A 1 218 ? -7.629 22.805 57.528 1.00 93.12 218 LYS A C 1
ATOM 1675 O O . LYS A 1 218 ? -6.647 22.991 56.833 1.00 93.12 218 LYS A O 1
ATOM 1680 N N . LEU A 1 219 ? -7.613 22.004 58.593 1.00 93.62 219 LEU A N 1
ATOM 1681 C CA . LEU A 1 219 ? -6.393 21.326 59.040 1.00 93.62 219 LEU A CA 1
ATOM 1682 C C . LEU A 1 219 ? -5.794 20.417 57.960 1.00 93.62 219 LEU A C 1
ATOM 1684 O O . LEU A 1 219 ? -4.582 20.398 57.775 1.00 93.62 219 LEU A O 1
ATOM 1688 N N . LEU A 1 220 ? -6.641 19.686 57.234 1.00 91.50 220 LEU A N 1
ATOM 1689 C CA . LEU A 1 220 ? -6.209 18.834 56.124 1.00 91.50 220 LEU A CA 1
ATOM 1690 C C . LEU A 1 220 ? -5.664 19.639 54.937 1.00 91.50 220 LEU A C 1
ATOM 1692 O O . LEU A 1 220 ? -4.728 19.192 54.274 1.00 91.50 220 LEU A O 1
ATOM 1696 N N . PHE A 1 221 ? -6.250 20.808 54.679 1.00 92.00 221 PHE A N 1
ATOM 1697 C CA . PHE A 1 221 ? -5.816 21.735 53.640 1.00 92.00 221 PHE A CA 1
ATOM 1698 C C . PHE A 1 221 ? -4.478 22.398 54.003 1.00 92.00 221 PHE A C 1
ATOM 1700 O O . PHE A 1 221 ? -3.538 22.351 53.216 1.00 92.00 221 PHE A O 1
ATOM 1707 N N . ASP A 1 222 ? -4.375 22.964 55.207 1.00 90.69 222 ASP A N 1
ATOM 1708 C CA . ASP A 1 222 ? -3.222 23.743 55.672 1.00 90.69 222 ASP A CA 1
ATOM 1709 C C . ASP A 1 222 ? -1.966 22.875 55.814 1.00 90.69 222 ASP A C 1
ATOM 1711 O O . ASP A 1 222 ? -0.867 23.306 55.468 1.00 90.69 222 ASP A O 1
ATOM 1715 N N . LEU A 1 223 ? -2.128 21.623 56.253 1.00 89.12 223 LEU A N 1
ATOM 1716 C CA . LEU A 1 223 ? -1.032 20.657 56.341 1.00 89.12 223 LEU A CA 1
ATOM 1717 C C . LEU A 1 223 ? -0.715 19.977 54.999 1.00 89.12 223 LEU A C 1
ATOM 1719 O O . LEU A 1 223 ? 0.169 19.133 54.940 1.00 89.12 223 LEU A O 1
ATOM 1723 N N . SER A 1 224 ? -1.382 20.352 53.901 1.00 82.88 224 SER A N 1
ATOM 1724 C CA . SER A 1 224 ? -1.105 19.820 52.556 1.00 82.88 224 SER A CA 1
ATOM 1725 C C . SER A 1 224 ? -1.216 18.288 52.461 1.00 82.88 224 SER A C 1
ATOM 1727 O O . SER A 1 224 ? -0.438 17.641 51.758 1.00 82.88 224 SER A O 1
ATOM 1729 N N . LEU A 1 225 ? -2.204 17.691 53.149 1.00 80.62 225 LEU A N 1
ATOM 1730 C CA . LEU A 1 225 ? -2.478 16.248 53.035 1.00 80.62 225 LEU A CA 1
ATOM 1731 C C . LEU A 1 225 ? -2.845 15.867 51.587 1.00 80.62 225 LEU A C 1
ATOM 1733 O O . LEU A 1 225 ? -2.565 14.755 51.143 1.00 80.62 225 LEU A O 1
ATOM 1737 N N . GLU A 1 226 ? -3.475 16.793 50.861 1.00 82.88 226 GLU A N 1
ATOM 1738 C CA . GLU A 1 226 ? -3.910 16.616 49.480 1.00 82.88 226 GLU A CA 1
ATOM 1739 C C . GLU A 1 226 ? -3.155 17.548 48.526 1.00 82.88 226 GLU A C 1
ATOM 1741 O O . GLU A 1 226 ? -2.977 18.730 48.813 1.00 82.88 226 GLU A O 1
ATOM 1746 N N . ASN A 1 227 ? -2.754 17.021 47.368 1.00 80.44 227 ASN A N 1
ATOM 1747 C CA . ASN A 1 227 ? -1.996 17.741 46.341 1.00 80.44 227 ASN A CA 1
ATOM 1748 C C . ASN A 1 227 ? -2.739 17.848 44.996 1.00 80.44 227 ASN A C 1
ATOM 1750 O O . ASN A 1 227 ? -2.319 18.600 44.111 1.00 80.44 227 ASN A O 1
ATOM 1754 N N . ASP A 1 228 ? -3.841 17.118 44.818 1.00 83.12 228 ASP A N 1
ATOM 1755 C CA . ASP A 1 228 ? -4.709 17.209 43.655 1.00 83.12 228 ASP A CA 1
ATOM 1756 C C . ASP A 1 228 ? -5.374 18.588 43.607 1.00 83.12 228 ASP A C 1
ATOM 1758 O O . ASP A 1 228 ? -6.219 18.963 44.423 1.00 83.12 228 ASP A O 1
ATOM 1762 N N . LYS A 1 229 ? -4.987 19.360 42.594 1.00 85.06 229 LYS A N 1
ATOM 1763 C CA . LYS A 1 229 ? -5.425 20.743 42.419 1.00 85.06 229 LYS A CA 1
ATOM 1764 C C . LYS A 1 229 ? -6.931 20.865 42.170 1.00 85.06 229 LYS A C 1
ATOM 1766 O O . LYS A 1 229 ? -7.500 21.886 42.541 1.00 85.06 229 LYS A O 1
ATOM 1771 N N . ILE A 1 230 ? -7.581 19.867 41.567 1.00 85.31 230 ILE A N 1
ATOM 1772 C CA . ILE A 1 230 ? -9.037 19.868 41.368 1.00 85.31 230 ILE A CA 1
ATOM 1773 C C . ILE A 1 230 ? -9.737 19.643 42.704 1.00 85.31 230 ILE A C 1
ATOM 1775 O O . ILE A 1 230 ? -10.648 20.401 43.034 1.00 85.31 230 ILE A O 1
ATOM 1779 N N . VAL A 1 231 ? -9.266 18.686 43.506 1.00 86.94 231 VAL A N 1
ATOM 1780 C CA . VAL A 1 231 ? -9.790 18.462 44.861 1.00 86.94 231 VAL A CA 1
ATOM 1781 C C . VAL A 1 231 ? -9.614 19.707 45.729 1.00 86.94 231 VAL A C 1
ATOM 1783 O O . VAL A 1 231 ? -10.556 20.124 46.400 1.00 86.94 231 VAL A O 1
ATOM 1786 N N . LEU A 1 232 ? -8.448 20.357 45.675 1.00 91.50 232 LEU A N 1
ATOM 1787 C CA . LEU A 1 232 ? -8.192 21.603 46.403 1.00 91.50 232 LEU A CA 1
ATOM 1788 C C . LEU A 1 232 ? -9.147 22.730 45.974 1.00 91.50 232 LEU A C 1
ATOM 1790 O O . LEU A 1 232 ? -9.691 23.422 46.835 1.00 91.50 232 LEU A O 1
ATOM 1794 N N . ILE A 1 233 ? -9.407 22.889 44.668 1.00 91.56 233 ILE A N 1
ATOM 1795 C CA . ILE A 1 233 ? -10.382 23.865 44.148 1.00 91.56 233 ILE A CA 1
ATOM 1796 C C . ILE A 1 233 ? -11.791 23.552 44.658 1.00 91.56 233 ILE A C 1
ATOM 1798 O O . ILE A 1 233 ? -12.463 24.442 45.179 1.00 91.56 233 ILE A O 1
ATOM 1802 N N . GLN A 1 234 ? -12.245 22.304 44.523 1.00 93.81 234 GLN A N 1
ATOM 1803 C CA . GLN A 1 234 ? -13.582 21.877 44.945 1.00 93.81 234 GLN A CA 1
ATOM 1804 C C . GLN A 1 234 ? -13.781 22.092 46.446 1.00 93.81 234 GLN A C 1
ATOM 1806 O O . GLN A 1 234 ? -14.769 22.695 46.864 1.00 93.81 234 GLN A O 1
ATOM 1811 N N . SER A 1 235 ? -12.814 21.663 47.255 1.00 95.00 235 SER A N 1
ATOM 1812 C CA . SER A 1 235 ? -12.841 21.820 48.705 1.00 95.00 235 SER A CA 1
ATOM 1813 C C . SER A 1 235 ? -12.827 23.283 49.128 1.00 95.00 235 SER A C 1
ATOM 1815 O O . SER A 1 235 ? -13.604 23.646 50.007 1.00 95.00 235 SER A O 1
ATOM 1817 N N . ALA A 1 236 ? -12.017 24.133 48.489 1.00 94.56 236 ALA A N 1
ATOM 1818 C CA . ALA A 1 236 ? -11.997 25.569 48.756 1.00 94.56 236 ALA A CA 1
ATOM 1819 C C . ALA A 1 236 ? -13.337 26.235 48.391 1.00 94.56 236 ALA A C 1
ATOM 1821 O O . ALA A 1 236 ? -13.897 26.974 49.198 1.00 94.56 236 ALA A O 1
ATOM 1822 N N . LEU A 1 237 ? -13.926 25.916 47.235 1.00 94.50 237 LEU A N 1
ATOM 1823 C CA . LEU A 1 237 ? -15.248 26.433 46.854 1.00 94.50 237 LEU A CA 1
ATOM 1824 C C . LEU A 1 237 ? -16.360 26.001 47.820 1.00 94.50 237 LEU A C 1
ATOM 1826 O O . LEU A 1 237 ? -17.307 26.744 48.036 1.00 94.50 237 LEU A O 1
ATOM 1830 N N . LEU A 1 238 ? -16.268 24.816 48.422 1.00 94.38 238 LEU A N 1
ATOM 1831 C CA . LEU A 1 238 ? -17.219 24.394 49.455 1.00 94.38 238 LEU A CA 1
ATOM 1832 C C . LEU A 1 238 ? -16.965 25.103 50.792 1.00 94.38 238 LEU A C 1
ATOM 1834 O O . LEU A 1 238 ? -17.912 25.497 51.471 1.00 94.38 238 LEU A O 1
ATOM 1838 N N . LEU A 1 239 ? -15.701 25.331 51.156 1.00 93.38 239 LEU A N 1
ATOM 1839 C CA . LEU A 1 239 ? -15.332 26.067 52.368 1.00 93.38 239 LEU A CA 1
ATOM 1840 C C . LEU A 1 239 ? -15.720 27.551 52.313 1.00 93.38 239 LEU A C 1
ATOM 1842 O O . LEU A 1 239 ? -15.898 28.164 53.366 1.00 93.38 239 LEU A O 1
ATOM 1846 N N . SER A 1 240 ? -15.945 28.125 51.126 1.00 91.25 240 SER A N 1
ATOM 1847 C CA . SER A 1 240 ? -16.418 29.510 50.993 1.00 91.25 240 SER A CA 1
ATOM 1848 C C . SER A 1 240 ? -17.818 29.740 51.585 1.00 91.25 240 SER A C 1
ATOM 1850 O O . SER A 1 240 ? -18.173 30.878 51.891 1.00 91.25 240 SER A O 1
ATOM 1852 N N . PHE A 1 241 ? -18.599 28.673 51.805 1.00 87.62 241 PHE A N 1
ATOM 1853 C CA . PHE A 1 241 ? -19.910 28.709 52.471 1.00 87.62 241 PHE A CA 1
ATOM 1854 C C . PHE A 1 241 ? -19.812 28.846 54.001 1.00 87.62 241 PHE A C 1
ATOM 1856 O O . PHE A 1 241 ? -20.838 28.819 54.695 1.00 87.62 241 PHE A O 1
ATOM 1863 N N . TRP A 1 242 ? -18.602 28.938 54.558 1.00 84.00 242 TRP A N 1
ATOM 1864 C CA . TRP A 1 242 ? -18.371 29.187 55.976 1.00 84.00 242 TRP A CA 1
ATOM 1865 C C . TRP A 1 242 ? -18.141 30.671 56.276 1.00 84.00 242 TRP A C 1
ATOM 1867 O O . TRP A 1 242 ? -17.308 31.317 55.649 1.00 84.00 242 TRP A O 1
ATOM 1877 N N . PHE A 1 243 ? -18.835 31.156 57.304 1.00 78.75 243 PHE A N 1
ATOM 1878 C CA . PHE A 1 243 ? -18.662 32.460 57.939 1.00 78.75 243 PHE A CA 1
ATOM 1879 C C . PHE A 1 243 ? -18.984 32.297 59.433 1.00 78.75 243 PHE A C 1
ATOM 1881 O O . PHE A 1 243 ? -19.923 31.570 59.783 1.00 78.75 243 PHE A O 1
ATOM 1888 N N . ALA A 1 244 ? -18.187 32.895 60.325 1.00 70.62 244 ALA A N 1
ATOM 1889 C CA . ALA A 1 244 ? -18.391 32.760 61.774 1.00 70.62 244 ALA A CA 1
ATOM 1890 C C . ALA A 1 244 ? -19.644 33.520 62.267 1.00 70.62 244 ALA A C 1
ATOM 1892 O O . ALA A 1 244 ? -20.380 33.047 63.151 1.00 70.62 244 ALA A O 1
ATOM 1893 N N . ASP A 1 245 ? -19.912 34.663 61.636 1.00 71.88 245 ASP A N 1
ATOM 1894 C CA . ASP A 1 245 ? -21.062 35.547 61.817 1.00 71.88 245 ASP A CA 1
ATOM 1895 C C . ASP A 1 245 ? -21.404 36.259 60.491 1.00 71.88 245 ASP A C 1
ATOM 1897 O O . ASP A 1 245 ? -20.738 36.062 59.476 1.00 71.88 245 ASP A O 1
ATOM 1901 N N . THR A 1 246 ? -22.481 37.047 60.468 1.00 65.62 246 THR A N 1
ATOM 1902 C CA . THR A 1 246 ? -22.974 37.722 59.255 1.00 65.62 246 THR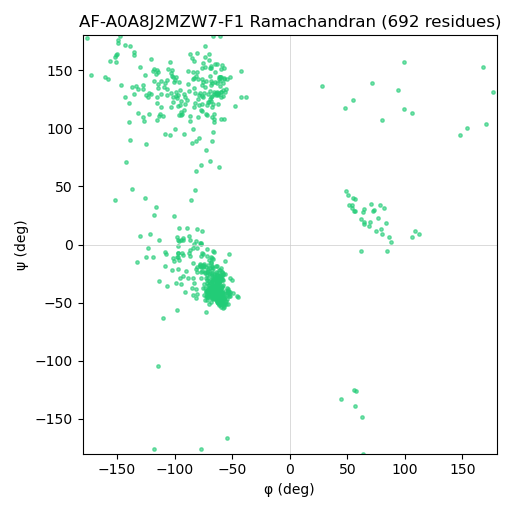 A CA 1
ATOM 1903 C C . THR A 1 246 ? -22.060 38.835 58.732 1.00 65.62 246 THR A C 1
ATOM 1905 O O . THR A 1 246 ? -22.291 39.317 57.626 1.00 65.62 246 THR A O 1
ATOM 1908 N N . GLU A 1 247 ? -21.050 39.248 59.499 1.00 70.50 247 GLU A N 1
ATOM 1909 C CA . GLU A 1 247 ? -20.082 40.284 59.121 1.00 70.50 247 GLU A CA 1
ATOM 1910 C C . GLU A 1 247 ? -18.742 39.684 58.642 1.00 70.50 247 GLU A C 1
ATOM 1912 O O . GLU A 1 247 ? -17.952 40.364 57.981 1.00 70.50 247 GLU A O 1
ATOM 1917 N N . ASP A 1 248 ? -18.498 38.391 58.891 1.00 71.69 248 ASP A N 1
ATOM 1918 C CA . ASP A 1 248 ? -17.300 37.654 58.475 1.00 71.69 248 ASP A CA 1
ATOM 1919 C C . ASP A 1 248 ? -17.310 37.271 56.983 1.00 71.69 248 ASP A C 1
ATOM 1921 O O . ASP A 1 248 ? -17.365 36.105 56.587 1.00 71.69 248 ASP A O 1
ATOM 1925 N N . VAL A 1 249 ? -17.198 38.283 56.122 1.00 68.25 249 VAL A N 1
ATOM 1926 C CA . VAL A 1 249 ? -17.002 38.102 54.672 1.00 68.25 249 VAL A CA 1
ATOM 1927 C C . VAL A 1 249 ? -15.575 37.667 54.315 1.00 68.25 249 VAL A C 1
ATOM 1929 O O . VAL A 1 249 ? -15.327 37.192 53.204 1.00 68.25 249 VAL A O 1
ATOM 1932 N N . LYS A 1 250 ? -14.612 37.821 55.237 1.00 76.69 250 LYS A N 1
ATOM 1933 C CA . LYS A 1 250 ? -13.179 37.584 54.981 1.00 76.69 250 LYS A CA 1
ATOM 1934 C C . LYS A 1 250 ? -12.905 36.126 54.629 1.00 76.69 250 LYS A C 1
ATOM 1936 O O . LYS A 1 250 ? -12.148 35.856 53.698 1.00 76.69 250 LYS A O 1
ATOM 1941 N N . GLN A 1 251 ? -13.535 35.195 55.343 1.00 80.38 251 GLN A N 1
ATOM 1942 C CA . GLN A 1 251 ? -13.358 33.761 55.113 1.00 80.38 251 GLN A CA 1
ATOM 1943 C C . GLN A 1 251 ? -13.878 33.330 53.735 1.00 80.38 251 GLN A C 1
ATOM 1945 O O . GLN A 1 251 ? -13.188 32.605 53.020 1.00 80.38 251 GLN A O 1
ATOM 1950 N N . SER A 1 252 ? -15.048 33.818 53.314 1.00 83.00 252 SER A N 1
ATOM 1951 C CA . SER A 1 252 ? -15.621 33.469 52.008 1.00 83.00 252 SER A CA 1
ATOM 1952 C C . SER A 1 252 ? -14.750 33.958 50.846 1.00 83.00 252 SER A C 1
ATOM 1954 O O . SER A 1 252 ? -14.509 33.207 49.896 1.00 83.00 252 SER A O 1
ATOM 1956 N N . TRP A 1 253 ? -14.218 35.184 50.933 1.00 85.25 253 TRP A N 1
ATOM 1957 C CA . TRP A 1 253 ? -13.289 35.724 49.934 1.00 85.25 253 TRP A CA 1
ATOM 1958 C C . TRP A 1 253 ? -11.949 34.993 49.916 1.00 85.25 253 TRP A C 1
ATOM 1960 O O . TRP A 1 253 ? -11.421 34.741 48.836 1.00 85.25 253 TRP A O 1
ATOM 1970 N N . TYR A 1 254 ? -11.425 34.615 51.083 1.00 90.06 254 TYR A N 1
ATOM 1971 C CA . TYR A 1 254 ? -10.184 33.850 51.194 1.00 90.06 254 TYR A CA 1
ATOM 1972 C C . TYR A 1 254 ? -10.266 32.526 50.422 1.00 90.06 254 TYR A C 1
ATOM 1974 O O . TYR A 1 254 ? -9.462 32.282 49.522 1.00 90.06 254 TYR A O 1
ATOM 1982 N N . TRP A 1 255 ? -11.289 31.712 50.695 1.00 93.50 255 TRP A N 1
ATOM 1983 C CA . TRP A 1 255 ? -11.456 30.416 50.033 1.00 93.50 255 TRP A CA 1
ATOM 1984 C C . TRP A 1 255 ? -11.762 30.540 48.539 1.00 93.50 255 TRP A C 1
ATOM 1986 O O . TRP A 1 255 ? -11.207 29.801 47.726 1.00 93.50 255 TRP A O 1
ATOM 1996 N N . THR A 1 256 ? -12.585 31.520 48.159 1.00 91.94 256 THR A N 1
ATOM 1997 C CA . THR A 1 256 ? -12.878 31.796 46.744 1.00 91.94 256 THR A CA 1
ATOM 1998 C C . THR A 1 256 ? -11.618 32.241 45.995 1.00 91.94 256 THR A C 1
ATOM 2000 O O . THR A 1 256 ? -11.354 31.776 44.887 1.00 91.94 256 THR A O 1
ATOM 2003 N N . GLY A 1 257 ? -10.801 33.101 46.612 1.00 92.00 257 GLY A N 1
ATOM 2004 C CA . GLY A 1 257 ? -9.536 33.573 46.051 1.00 92.00 257 GLY A CA 1
ATOM 2005 C C . GLY A 1 257 ? -8.528 32.444 45.843 1.00 92.00 257 GLY A C 1
ATOM 2006 O O . GLY A 1 257 ? -7.905 32.376 44.784 1.00 92.00 257 GLY A O 1
ATOM 2007 N N . ILE A 1 258 ? -8.418 31.516 46.799 1.00 93.12 258 ILE A N 1
ATOM 2008 C CA . ILE A 1 258 ? -7.587 30.310 46.663 1.00 93.12 258 ILE A CA 1
ATOM 2009 C C . ILE A 1 258 ? -8.060 29.457 45.486 1.00 93.12 258 ILE A C 1
ATOM 2011 O O . ILE A 1 258 ? -7.259 29.134 44.608 1.00 93.12 258 ILE A O 1
ATOM 2015 N N . ALA A 1 259 ? -9.355 29.135 45.431 1.00 93.69 259 ALA A N 1
ATOM 2016 C CA . ALA A 1 259 ? -9.919 28.327 44.354 1.00 93.69 259 ALA A CA 1
ATOM 2017 C C . ALA A 1 259 ? -9.645 28.949 42.976 1.00 93.69 259 ALA A C 1
ATOM 2019 O O . ALA A 1 259 ? -9.196 28.264 42.057 1.00 93.69 259 ALA A O 1
ATOM 2020 N N . PHE A 1 260 ? -9.854 30.261 42.838 1.00 92.75 260 PHE A N 1
ATOM 2021 C CA . PHE A 1 260 ? -9.596 30.976 41.590 1.00 92.75 260 PHE A CA 1
ATOM 2022 C C . PHE A 1 260 ? -8.117 31.061 41.239 1.00 92.75 260 PHE A C 1
ATOM 2024 O O . PHE A 1 260 ? -7.782 30.892 40.070 1.00 92.75 260 PHE A O 1
ATOM 2031 N N . SER A 1 261 ? -7.234 31.260 42.216 1.00 91.69 261 SER A N 1
ATOM 2032 C CA . SER A 1 261 ? -5.790 31.270 41.981 1.00 91.69 261 SER A CA 1
ATOM 2033 C C . SER A 1 261 ? -5.315 29.924 41.422 1.00 91.69 261 SER A C 1
ATOM 2035 O O . SER A 1 261 ? -4.711 29.874 40.349 1.00 91.69 261 SER A O 1
ATOM 2037 N N . ILE A 1 262 ? -5.703 28.812 42.062 1.00 88.94 262 ILE A N 1
ATOM 2038 C CA . ILE A 1 262 ? -5.350 27.460 41.599 1.00 88.94 262 ILE A CA 1
ATOM 2039 C C . ILE A 1 262 ? -5.964 27.188 40.214 1.00 88.94 262 ILE A C 1
ATOM 2041 O O . ILE A 1 262 ? -5.275 26.699 39.314 1.00 88.94 262 ILE A O 1
ATOM 2045 N N . ALA A 1 263 ? -7.233 27.554 40.000 1.00 84.50 263 ALA A N 1
ATOM 2046 C CA . ALA A 1 263 ? -7.915 27.390 38.715 1.00 84.50 263 ALA A CA 1
ATOM 2047 C C . ALA A 1 263 ? -7.266 28.218 37.590 1.00 84.50 263 ALA A C 1
ATOM 2049 O O . ALA A 1 263 ? -7.197 27.773 36.440 1.00 84.50 263 ALA A O 1
ATOM 2050 N N . GLN A 1 264 ? -6.757 29.411 37.906 1.00 85.19 264 GLN A N 1
ATOM 2051 C CA . GLN A 1 264 ? -6.018 30.243 36.964 1.00 85.19 264 GLN A CA 1
ATOM 2052 C C . GLN A 1 264 ? -4.669 29.627 36.607 1.00 85.19 264 GLN A C 1
ATOM 2054 O O . GLN A 1 264 ? -4.355 29.527 35.421 1.00 85.19 264 GLN A O 1
ATOM 2059 N N . THR A 1 265 ? -3.911 29.139 37.590 1.00 82.19 265 THR A N 1
ATOM 2060 C CA . THR A 1 265 ? -2.654 28.420 37.338 1.00 82.19 265 THR A CA 1
ATOM 2061 C C . THR A 1 265 ? -2.869 27.178 36.471 1.00 82.19 265 THR A C 1
ATOM 2063 O O . THR A 1 265 ? -2.040 26.875 35.618 1.00 82.19 265 THR A O 1
ATOM 2066 N N . LEU A 1 266 ? -3.993 26.479 36.642 1.00 75.31 266 LEU A N 1
ATOM 2067 C CA . LEU A 1 266 ? -4.372 25.327 35.818 1.00 75.31 266 LEU A CA 1
ATOM 2068 C C . LEU A 1 266 ? -4.881 25.688 34.415 1.00 75.31 266 LEU A C 1
ATOM 2070 O O . LEU A 1 266 ? -5.121 24.796 33.606 1.00 75.31 266 LEU A O 1
ATOM 2074 N N . GLY A 1 267 ? -5.088 26.971 34.114 1.00 75.19 267 GLY A N 1
ATOM 2075 C CA . GLY A 1 267 ? -5.654 27.384 32.834 1.00 75.19 267 GLY A CA 1
ATOM 2076 C C . GLY A 1 267 ? -7.130 27.013 32.663 1.00 75.19 267 GLY A C 1
ATOM 2077 O O . GLY A 1 267 ? -7.618 27.048 31.543 1.00 75.19 267 GLY A O 1
ATOM 2078 N N . LEU A 1 268 ? -7.876 26.730 33.740 1.00 73.06 268 LEU A N 1
ATOM 2079 C CA . LEU A 1 268 ? -9.304 26.362 33.666 1.00 73.06 268 LEU A CA 1
ATOM 2080 C C . LEU A 1 268 ? -10.195 27.488 33.105 1.00 73.06 268 LEU A C 1
ATOM 2082 O O . LEU A 1 268 ? -11.312 27.248 32.661 1.00 73.06 268 LEU A O 1
ATOM 2086 N N . HIS A 1 269 ? -9.681 28.718 33.114 1.00 73.38 269 HIS A N 1
ATOM 2087 C CA . HIS A 1 269 ? -10.286 29.913 32.525 1.00 73.38 269 HIS A CA 1
ATOM 2088 C C . HIS A 1 269 ? -9.949 30.101 31.032 1.00 73.38 269 HIS A C 1
ATOM 2090 O O . HIS A 1 269 ? -10.507 30.986 30.387 1.00 73.38 269 HIS A O 1
ATOM 2096 N N . ARG A 1 270 ? -9.017 29.308 30.482 1.00 62.22 270 ARG A N 1
ATOM 2097 C CA . ARG A 1 270 ? -8.521 29.394 29.101 1.00 62.22 270 ARG A CA 1
ATOM 2098 C C . ARG A 1 270 ? -9.060 28.197 28.324 1.00 62.22 270 ARG A C 1
ATOM 2100 O O . ARG A 1 270 ? -8.483 27.121 28.375 1.00 62.22 270 ARG A O 1
ATOM 2107 N N . GLU A 1 271 ? -10.177 28.416 27.635 1.00 53.12 271 GLU A N 1
ATOM 2108 C CA . GLU A 1 271 ? -10.888 27.443 26.792 1.00 53.12 271 GLU A CA 1
ATOM 2109 C C . GLU A 1 271 ? -11.291 26.112 27.468 1.00 53.12 271 GLU A C 1
ATOM 2111 O O . GLU A 1 271 ? -10.483 25.301 27.914 1.00 53.12 271 GLU A O 1
ATOM 2116 N N . VAL A 1 272 ? -12.593 25.810 27.408 1.00 49.44 272 VAL A N 1
ATOM 2117 C CA . VAL A 1 272 ? -13.236 24.584 27.935 1.00 49.44 272 VAL A CA 1
ATOM 2118 C C . VAL A 1 272 ? -12.633 23.280 27.364 1.00 49.44 272 VAL A C 1
ATOM 2120 O O . VAL A 1 272 ? -12.827 22.201 27.920 1.00 49.44 272 VAL A O 1
ATOM 2123 N N . ARG A 1 273 ? -11.847 23.358 26.281 1.00 45.81 273 ARG A N 1
ATOM 2124 C CA . ARG A 1 273 ? -11.203 22.213 25.618 1.00 45.81 273 ARG A CA 1
ATOM 2125 C C . ARG A 1 273 ? -10.112 21.535 26.448 1.00 45.81 273 ARG A C 1
ATOM 2127 O O . ARG A 1 273 ? -9.910 20.336 26.290 1.00 45.81 273 ARG A O 1
ATOM 2134 N N . THR A 1 274 ? -9.439 22.256 27.343 1.00 41.97 274 THR A N 1
ATOM 2135 C CA . THR A 1 274 ? -8.280 21.714 28.076 1.00 41.97 274 THR A CA 1
ATOM 2136 C C . THR A 1 274 ? -8.692 20.767 29.215 1.00 41.97 274 THR A C 1
ATOM 2138 O O . THR A 1 274 ? -7.938 19.865 29.570 1.00 41.97 274 THR A O 1
ATOM 2141 N N . MET A 1 275 ? -9.919 20.892 29.744 1.00 42.16 275 MET A N 1
ATOM 2142 C CA . MET A 1 275 ? -10.438 20.020 30.814 1.00 42.16 275 MET A CA 1
ATOM 2143 C C . MET A 1 275 ? -10.707 18.572 30.369 1.00 42.16 275 MET A C 1
ATOM 2145 O O . MET A 1 275 ? -10.639 17.661 31.194 1.00 42.16 275 MET A O 1
ATOM 2149 N N . LEU A 1 276 ? -10.949 18.323 29.077 1.00 46.91 276 LEU A N 1
ATOM 2150 C CA . LEU A 1 276 ? -11.152 16.963 28.555 1.00 46.91 276 LEU A CA 1
ATOM 2151 C C . LEU A 1 276 ? -9.899 16.083 28.704 1.00 46.91 276 LEU A C 1
ATOM 2153 O O . LEU A 1 276 ? -10.024 14.866 28.818 1.00 46.91 276 LEU A O 1
ATOM 2157 N N . LEU A 1 277 ? -8.707 16.684 28.794 1.00 41.34 277 LEU A N 1
ATOM 2158 C CA . LEU A 1 277 ? -7.426 15.971 28.854 1.00 41.34 277 LEU A CA 1
ATOM 2159 C C . LEU A 1 277 ? -7.193 15.209 30.170 1.00 41.34 277 LEU A C 1
ATOM 2161 O O . LEU A 1 277 ? -6.480 14.209 30.159 1.00 41.34 277 LEU A O 1
ATOM 2165 N N . ALA A 1 278 ? -7.812 15.614 31.284 1.00 38.03 278 ALA A N 1
ATOM 2166 C CA . ALA A 1 278 ? -7.694 14.888 32.556 1.00 38.03 278 ALA A CA 1
ATOM 2167 C C . ALA A 1 278 ? -8.646 13.677 32.618 1.00 38.03 278 ALA A C 1
ATOM 2169 O O . ALA A 1 278 ? -8.251 12.595 33.046 1.00 38.03 278 ALA A O 1
ATOM 2170 N N . SER A 1 279 ? -9.867 13.808 32.079 1.00 43.28 279 SER A N 1
ATOM 2171 C CA . SER A 1 279 ? -10.784 12.670 31.865 1.00 43.28 279 SER A CA 1
ATOM 2172 C C . SER A 1 279 ? -10.306 11.714 30.763 1.00 43.28 279 SER A C 1
ATOM 2174 O O . SER A 1 279 ? -10.693 10.543 30.723 1.00 43.28 279 SER A O 1
ATOM 2176 N N . ALA A 1 280 ? -9.415 12.200 29.890 1.00 43.88 280 ALA A N 1
ATOM 2177 C CA . ALA A 1 280 ? -8.838 11.422 28.813 1.00 43.88 280 ALA A CA 1
ATOM 2178 C C . ALA A 1 280 ? -7.922 10.310 29.323 1.00 43.88 280 ALA A C 1
ATOM 2180 O O . ALA A 1 280 ? -7.789 9.345 28.605 1.00 43.88 280 ALA A O 1
ATOM 2181 N N . GLN A 1 281 ? -7.342 10.334 30.529 1.00 40.75 281 GLN A N 1
ATOM 2182 C CA . GLN A 1 281 ? -6.507 9.203 30.980 1.00 40.75 281 GLN A CA 1
ATOM 2183 C C . GLN A 1 281 ? -7.318 7.935 31.287 1.00 40.75 281 GLN A C 1
ATOM 2185 O O . GLN A 1 281 ? -6.892 6.838 30.930 1.00 40.75 281 GLN A O 1
ATOM 2190 N N . SER A 1 282 ? -8.504 8.068 31.882 1.00 45.00 282 SER A N 1
ATOM 2191 C CA . SER A 1 282 ? -9.402 6.943 32.188 1.00 45.00 282 SER A CA 1
ATOM 2192 C C . SER A 1 282 ? -10.091 6.423 30.927 1.00 45.00 282 SER A C 1
ATOM 2194 O O . SER A 1 282 ? -10.129 5.215 30.690 1.00 45.00 282 SER A O 1
ATOM 2196 N N . ALA A 1 283 ? -10.559 7.345 30.074 1.00 45.59 283 ALA A N 1
ATOM 2197 C CA . ALA A 1 283 ? -11.084 7.017 28.756 1.00 45.59 283 ALA A CA 1
ATOM 2198 C C . ALA A 1 283 ? -9.996 6.391 27.878 1.00 45.59 283 ALA A C 1
ATOM 2200 O O . ALA A 1 283 ? -10.251 5.359 27.282 1.00 45.59 283 ALA A O 1
ATOM 2201 N N . GLN A 1 284 ? -8.768 6.918 27.871 1.00 43.69 284 GLN A N 1
ATOM 2202 C CA . GLN A 1 284 ? -7.627 6.347 27.151 1.00 43.69 284 GLN A CA 1
ATOM 2203 C C . GLN A 1 284 ? -7.259 4.968 27.689 1.00 43.69 284 GLN A C 1
ATOM 2205 O O . GLN A 1 284 ? -6.838 4.135 26.908 1.00 43.69 284 GLN A O 1
ATOM 2210 N N . LYS A 1 285 ? -7.434 4.669 28.981 1.00 47.53 285 LYS A N 1
ATOM 2211 C CA . LYS A 1 285 ? -7.181 3.324 29.525 1.00 47.53 285 LYS A CA 1
ATOM 2212 C C . LYS A 1 285 ? -8.213 2.302 29.030 1.00 47.53 285 LYS A C 1
ATOM 2214 O O . LYS A 1 285 ? -7.828 1.203 28.644 1.00 47.53 285 LYS A O 1
ATOM 2219 N N . LEU A 1 286 ? -9.491 2.687 28.973 1.00 50.41 286 LEU A N 1
ATOM 2220 C CA . LEU A 1 286 ? -10.585 1.866 28.432 1.00 50.41 286 LEU A CA 1
ATOM 2221 C C . LEU A 1 286 ? -10.512 1.744 26.898 1.00 50.41 286 LEU A C 1
ATOM 2223 O O . LEU A 1 286 ? -10.681 0.668 26.331 1.00 50.41 286 LEU A O 1
ATOM 2227 N N . ILE A 1 287 ? -10.188 2.846 26.226 1.00 50.81 287 ILE A N 1
ATOM 2228 C CA . ILE A 1 287 ? -9.920 2.920 24.791 1.00 50.81 287 ILE A CA 1
ATOM 2229 C C . ILE A 1 287 ? -8.695 2.072 24.470 1.00 50.81 287 ILE A C 1
ATOM 2231 O O . ILE A 1 287 ? -8.777 1.258 23.573 1.00 50.81 287 ILE A O 1
ATOM 2235 N N . ASN A 1 288 ? -7.607 2.148 25.234 1.00 47.88 288 ASN A N 1
ATOM 2236 C CA . ASN A 1 288 ? -6.437 1.291 25.055 1.00 47.88 288 ASN A CA 1
ATOM 2237 C C . ASN A 1 288 ? -6.769 -0.182 25.297 1.00 47.88 288 ASN A C 1
ATOM 2239 O O . ASN A 1 288 ? -6.199 -1.000 24.602 1.00 47.88 288 ASN A O 1
ATOM 2243 N N . SER A 1 289 ? -7.690 -0.550 26.196 1.00 48.22 289 SER A N 1
ATOM 2244 C CA . SER A 1 289 ? -8.114 -1.957 26.331 1.00 48.22 289 SER A CA 1
ATOM 2245 C C . SER A 1 289 ? -9.001 -2.457 25.181 1.00 48.22 289 SER A C 1
ATOM 2247 O O . SER A 1 289 ? -9.119 -3.661 24.982 1.00 48.22 289 SER A O 1
ATOM 2249 N N . VAL A 1 290 ? -9.623 -1.544 24.423 1.00 47.84 290 VAL A N 1
ATOM 2250 C CA . VAL A 1 290 ? -10.427 -1.845 23.221 1.00 47.84 290 VAL A CA 1
ATOM 2251 C C . VAL A 1 290 ? -9.589 -1.740 21.935 1.00 47.84 290 VAL A C 1
ATOM 2253 O O . VAL A 1 290 ? -9.817 -2.485 20.987 1.00 47.84 290 VAL A O 1
ATOM 2256 N N . LEU A 1 291 ? -8.621 -0.822 21.893 1.00 45.12 291 LEU A N 1
ATOM 2257 C CA . LEU A 1 291 ? -7.694 -0.589 20.784 1.00 45.12 291 LEU A CA 1
ATOM 2258 C C . LEU A 1 291 ? -6.496 -1.546 20.819 1.00 45.12 291 LEU A C 1
ATOM 2260 O O . LEU A 1 291 ? -6.016 -1.929 19.757 1.00 45.12 291 LEU A O 1
ATOM 2264 N N . ASN A 1 292 ? -6.055 -1.937 22.018 1.00 49.53 292 ASN A N 1
ATOM 2265 C CA . ASN A 1 292 ? -4.979 -2.887 22.286 1.00 49.53 292 ASN A CA 1
ATOM 2266 C C . ASN A 1 292 ? -5.532 -3.994 23.203 1.00 49.53 292 ASN A C 1
ATOM 2268 O O . ASN A 1 292 ? -5.441 -3.892 24.434 1.00 49.53 292 ASN A O 1
ATOM 2272 N N . PRO A 1 293 ? -6.136 -5.050 22.636 1.00 46.34 293 PRO A N 1
ATOM 2273 C CA . PRO A 1 293 ? -6.447 -6.238 23.411 1.00 46.34 293 PRO A CA 1
ATOM 2274 C C . PRO A 1 293 ? -5.135 -6.926 23.852 1.00 46.34 293 PRO A C 1
ATOM 2276 O O . PRO A 1 293 ? -4.037 -6.426 23.601 1.00 46.34 293 PRO A O 1
ATOM 2279 N N . ALA A 1 294 ? -5.233 -8.037 24.589 1.00 38.25 294 ALA A N 1
ATOM 2280 C CA . ALA A 1 294 ? -4.098 -8.716 25.227 1.00 38.25 294 ALA A CA 1
ATOM 2281 C C . ALA A 1 294 ? -2.831 -8.830 24.331 1.00 38.25 294 ALA A C 1
ATOM 2283 O O . ALA A 1 294 ? -2.957 -8.953 23.109 1.00 38.25 294 ALA A O 1
ATOM 2284 N N . PRO A 1 295 ? -1.611 -8.834 24.907 1.00 33.56 295 PRO A N 1
ATOM 2285 C CA . PRO A 1 295 ? -0.364 -8.921 24.141 1.00 33.56 295 PRO A CA 1
ATOM 2286 C C . PRO A 1 295 ? -0.412 -10.039 23.083 1.00 33.56 295 PRO A C 1
ATOM 2288 O O . PRO A 1 295 ? -0.619 -11.200 23.431 1.00 33.56 295 PRO A O 1
ATOM 2291 N N . GLY A 1 296 ? -0.264 -9.676 21.800 1.00 43.88 296 GLY A N 1
ATOM 2292 C CA . GLY A 1 296 ? -0.405 -10.589 20.651 1.00 43.88 296 GLY A CA 1
ATOM 2293 C C . GLY A 1 296 ? -1.686 -10.435 19.812 1.00 43.88 296 GLY A C 1
ATOM 2294 O O . GLY A 1 296 ? -1.899 -11.237 18.909 1.00 43.88 296 GLY A O 1
ATOM 2295 N N . SER A 1 297 ? -2.527 -9.424 20.076 1.00 50.25 297 SER A N 1
ATOM 2296 C CA . SER A 1 297 ? -3.821 -9.199 19.396 1.00 50.25 297 SER A CA 1
ATOM 2297 C C . SER A 1 297 ? -3.985 -7.798 18.775 1.00 50.25 297 SER A C 1
ATOM 2299 O O . SER A 1 297 ? -5.053 -7.192 18.842 1.00 50.25 297 SER A O 1
ATOM 2301 N N . GLU A 1 298 ? -2.940 -7.239 18.158 1.00 62.84 298 GLU A N 1
ATOM 2302 C CA . GLU A 1 298 ? -3.066 -5.969 17.425 1.00 62.84 298 GLU A CA 1
ATOM 2303 C C . GLU A 1 298 ? -3.941 -6.142 16.168 1.00 62.84 298 GLU A C 1
ATOM 2305 O O . GLU A 1 298 ? -3.470 -6.459 15.079 1.00 62.84 298 GLU A O 1
ATOM 2310 N N . HIS A 1 299 ? -5.249 -5.949 16.327 1.00 78.50 299 HIS A N 1
ATOM 2311 C CA . HIS A 1 299 ? -6.211 -5.945 15.231 1.00 78.50 299 HIS A CA 1
ATOM 2312 C C . HIS A 1 299 ? -6.167 -4.604 14.496 1.00 78.50 299 HIS A C 1
ATOM 2314 O O . HIS A 1 299 ? -6.506 -3.570 15.073 1.00 78.50 299 HIS A O 1
ATOM 2320 N N . TYR A 1 300 ? -5.848 -4.605 13.202 1.00 88.31 300 TYR A N 1
ATOM 2321 C CA . TYR A 1 300 ? -5.902 -3.415 12.346 1.00 88.31 300 TYR A CA 1
ATOM 2322 C C . TYR A 1 300 ? -7.247 -2.668 12.392 1.00 88.31 300 TYR A C 1
ATOM 2324 O O . TYR A 1 300 ? -7.281 -1.447 12.238 1.00 88.31 300 TYR A O 1
ATOM 2332 N N . SER A 1 301 ? -8.359 -3.363 12.648 1.00 87.12 301 SER A N 1
ATOM 2333 C CA . SER A 1 301 ? -9.703 -2.797 12.774 1.00 87.12 301 SER A CA 1
ATOM 2334 C C . SER A 1 301 ? -9.819 -1.774 13.902 1.00 87.12 301 SER A C 1
ATOM 2336 O O . SER A 1 301 ? -10.712 -0.931 13.866 1.00 87.12 301 SER A O 1
ATOM 2338 N N . SER A 1 302 ? -8.923 -1.808 14.895 1.00 84.25 302 SER A N 1
ATOM 2339 C CA . SER A 1 302 ? -8.878 -0.793 15.950 1.00 84.25 302 SER A CA 1
ATOM 2340 C C . SER A 1 302 ? -8.655 0.613 15.382 1.00 84.25 302 SER A C 1
ATOM 2342 O O . SER A 1 302 ? -9.109 1.591 15.974 1.00 84.25 302 SER A O 1
ATOM 2344 N N . TYR A 1 303 ? -8.068 0.739 14.186 1.00 89.38 303 TYR A N 1
ATOM 2345 C CA . TYR A 1 303 ? -7.832 2.034 13.559 1.00 89.38 303 TYR A CA 1
ATOM 2346 C C . TYR A 1 303 ? -9.116 2.826 13.280 1.00 89.38 303 TYR A C 1
ATOM 2348 O O . TYR A 1 303 ? -9.115 4.051 13.405 1.00 89.38 303 TYR A O 1
ATOM 2356 N N . SER A 1 304 ? -10.242 2.168 12.966 1.00 88.19 304 SER A N 1
ATOM 2357 C CA . SER A 1 304 ? -11.514 2.893 12.827 1.00 88.19 304 SER A CA 1
ATOM 2358 C C . SER A 1 304 ? -11.956 3.509 14.153 1.00 88.19 304 SER A C 1
ATOM 2360 O O . SER A 1 304 ? -12.441 4.638 14.183 1.00 88.19 304 SER A O 1
ATOM 2362 N N . SER A 1 305 ? -11.737 2.793 15.257 1.00 84.00 305 SER A N 1
ATOM 2363 C CA . SER A 1 305 ? -12.028 3.284 16.603 1.00 84.00 305 SER A CA 1
ATOM 2364 C C . SER A 1 305 ? -11.077 4.419 16.994 1.00 84.00 305 SER A C 1
ATOM 2366 O O . SER A 1 305 ? -11.536 5.437 17.504 1.00 84.00 305 SER A O 1
ATOM 2368 N N . GLU A 1 306 ? -9.783 4.308 16.666 1.00 82.38 306 GLU A N 1
ATOM 2369 C CA . GLU A 1 306 ? -8.787 5.380 16.836 1.00 82.38 306 GLU A CA 1
ATOM 2370 C C . GLU A 1 306 ? -9.255 6.685 16.166 1.00 82.38 306 GLU A C 1
ATOM 2372 O O . GLU A 1 306 ? -9.207 7.750 16.780 1.00 82.38 306 GLU A O 1
ATOM 2377 N N . ILE A 1 307 ? -9.794 6.611 14.942 1.00 87.44 307 ILE A N 1
ATOM 2378 C CA . ILE A 1 307 ? -10.339 7.775 14.226 1.00 87.44 307 ILE A CA 1
ATOM 2379 C C . ILE A 1 307 ? -11.515 8.411 14.989 1.00 87.44 307 ILE A C 1
ATOM 2381 O O . ILE A 1 307 ? -11.534 9.632 15.169 1.00 87.44 307 ILE A O 1
ATOM 2385 N N . TYR A 1 308 ? -12.486 7.616 15.454 1.00 84.44 308 TYR A N 1
ATOM 2386 C CA . TYR A 1 308 ? -13.637 8.137 16.205 1.00 84.44 308 TYR A CA 1
ATOM 2387 C C . TYR A 1 308 ? -13.223 8.780 17.533 1.00 84.44 308 TYR A C 1
ATOM 2389 O O . TYR A 1 308 ? -13.725 9.850 17.898 1.00 84.44 308 TYR A O 1
ATOM 2397 N N . TYR A 1 309 ? -12.291 8.151 18.247 1.00 79.06 309 TYR A N 1
ATOM 2398 C CA . TYR A 1 309 ? -11.812 8.649 19.530 1.00 79.06 309 TYR A CA 1
ATOM 2399 C C . TYR A 1 309 ? -10.960 9.903 19.382 1.00 79.06 309 TYR A C 1
ATOM 2401 O O . TYR A 1 309 ? -11.169 10.848 20.137 1.00 79.06 309 TYR A O 1
ATOM 2409 N N . ASN A 1 310 ? -10.089 9.985 18.374 1.00 77.12 310 ASN A N 1
ATOM 2410 C CA . ASN A 1 310 ? -9.298 11.191 18.126 1.00 77.12 310 ASN A CA 1
ATOM 2411 C C . ASN A 1 310 ? -10.181 12.418 17.862 1.00 77.12 310 ASN A C 1
ATOM 2413 O O . ASN A 1 310 ? -9.899 13.511 18.363 1.00 77.12 310 ASN A O 1
ATOM 2417 N N . TYR A 1 311 ? -11.289 12.248 17.137 1.00 80.38 311 TYR A N 1
ATOM 2418 C CA . TYR A 1 311 ? -12.245 13.336 16.957 1.00 80.38 311 TYR A CA 1
ATOM 2419 C C . TYR A 1 311 ? -12.963 13.689 18.262 1.00 80.38 311 TYR A C 1
ATOM 2421 O O . TYR A 1 311 ? -13.055 14.861 18.619 1.00 80.38 311 TYR A O 1
ATOM 2429 N N . THR A 1 312 ? -13.440 12.686 18.996 1.00 73.62 312 THR A N 1
ATOM 2430 C CA . THR A 1 312 ? -14.217 12.899 20.225 1.00 73.62 312 THR A CA 1
ATOM 2431 C C . THR A 1 312 ? -13.382 13.547 21.333 1.00 73.62 312 THR A C 1
ATOM 2433 O O . THR A 1 312 ? -13.848 14.471 21.996 1.00 73.62 312 THR A O 1
ATOM 2436 N N . LEU A 1 313 ? -12.143 13.090 21.519 1.00 67.38 313 LEU A N 1
ATOM 2437 C CA . LEU A 1 313 ? -11.253 13.530 22.594 1.00 67.38 313 LEU A CA 1
ATOM 2438 C C . LEU A 1 313 ? -10.486 14.806 22.241 1.00 67.38 313 LEU A C 1
ATOM 2440 O O . LEU A 1 313 ? -10.279 15.656 23.105 1.00 67.38 313 LEU A O 1
ATOM 2444 N N . TYR A 1 314 ? -10.066 14.950 20.981 1.00 74.69 314 TYR A N 1
ATOM 2445 C CA . TYR A 1 314 ? -9.131 16.004 20.569 1.00 74.69 314 TYR A CA 1
ATOM 2446 C C . TYR A 1 314 ? -9.673 16.914 19.461 1.00 74.69 314 TYR A C 1
ATOM 2448 O O . TYR A 1 314 ? -9.001 17.866 19.063 1.00 74.69 314 TYR A O 1
ATOM 2456 N N . GLY A 1 315 ? -10.873 16.652 18.933 1.00 81.25 315 GLY A N 1
ATOM 2457 C CA . GLY A 1 315 ? -11.416 17.378 17.781 1.00 81.25 315 GLY A CA 1
ATOM 2458 C C . GLY A 1 315 ? -10.612 17.167 16.497 1.00 81.25 315 GLY A C 1
ATOM 2459 O O . GLY A 1 315 ? -10.702 17.990 15.586 1.00 81.25 315 GLY A O 1
ATOM 2460 N N . GLN A 1 316 ? -9.798 16.109 16.430 1.00 83.38 316 GLN A N 1
ATOM 2461 C CA . GLN A 1 316 ? -8.916 15.828 15.302 1.00 83.38 316 GLN A CA 1
ATOM 2462 C C . GLN A 1 316 ? -9.614 14.929 14.282 1.00 83.38 316 GLN A C 1
ATOM 2464 O O . GLN A 1 316 ? -10.163 13.887 14.626 1.00 83.38 316 GLN A O 1
ATOM 2469 N N . THR A 1 317 ? -9.578 15.330 13.014 1.00 90.81 317 THR A N 1
ATOM 2470 C CA . THR A 1 317 ? -10.056 14.508 11.893 1.00 90.81 317 THR A CA 1
ATOM 2471 C C . THR A 1 317 ? -8.868 13.921 11.125 1.00 90.81 317 THR A C 1
ATOM 2473 O O . THR A 1 317 ? -7.761 14.460 11.220 1.00 90.81 317 THR A O 1
ATOM 2476 N N . PRO A 1 318 ? -9.055 12.813 10.383 1.00 91.62 318 PRO A N 1
ATOM 2477 C CA . PRO A 1 318 ? -7.977 12.226 9.596 1.00 91.62 318 PRO A CA 1
ATOM 2478 C C . PRO A 1 318 ? -7.416 13.183 8.536 1.00 91.62 318 PRO A C 1
ATOM 2480 O O . PRO A 1 318 ? -8.128 14.026 7.996 1.00 91.62 318 PRO A O 1
ATOM 2483 N N . VAL A 1 319 ? -6.134 13.008 8.199 1.00 91.69 319 VAL A N 1
ATOM 2484 C CA . VAL A 1 319 ? -5.396 13.860 7.242 1.00 91.69 319 VAL A CA 1
ATOM 2485 C C . VAL A 1 319 ? -5.881 13.746 5.790 1.00 91.69 319 VAL A C 1
ATOM 2487 O O . VAL A 1 319 ? -5.572 14.604 4.961 1.00 91.69 319 VAL A O 1
ATOM 2490 N N . ALA A 1 320 ? -6.613 12.680 5.468 1.00 95.06 320 ALA A N 1
ATOM 2491 C CA . ALA A 1 320 ? -7.239 12.457 4.173 1.00 95.06 320 ALA A CA 1
ATOM 2492 C C . ALA A 1 320 ? -8.536 11.653 4.349 1.00 95.06 320 ALA A C 1
ATOM 2494 O O . ALA A 1 320 ? -8.866 11.214 5.450 1.00 95.06 320 ALA A O 1
ATOM 2495 N N . SER A 1 321 ? -9.308 11.484 3.275 1.00 95.94 321 SER A N 1
ATOM 2496 C CA . SER A 1 321 ? -10.534 10.688 3.341 1.00 95.94 321 SER A CA 1
ATOM 2497 C C . SER A 1 321 ? -10.228 9.190 3.360 1.00 95.94 321 SER A C 1
ATOM 2499 O O . SER A 1 321 ? -9.373 8.723 2.614 1.00 95.94 321 SER A O 1
ATOM 2501 N N . THR A 1 322 ? -10.998 8.426 4.136 1.00 95.31 322 THR A N 1
ATOM 2502 C CA . THR A 1 322 ? -11.030 6.956 4.057 1.00 95.31 322 THR A CA 1
ATOM 2503 C C . THR A 1 322 ? -11.845 6.445 2.864 1.00 95.31 322 THR A C 1
ATOM 2505 O O . THR A 1 322 ? -11.813 5.260 2.554 1.00 95.31 322 THR A O 1
ATOM 2508 N N . ASN A 1 323 ? -12.577 7.324 2.171 1.00 96.94 323 ASN A N 1
ATOM 2509 C CA . ASN A 1 323 ? -13.244 7.008 0.913 1.00 96.94 323 ASN A CA 1
ATOM 2510 C C . ASN A 1 323 ? -12.285 7.282 -0.255 1.00 96.94 323 ASN A C 1
ATOM 2512 O O . ASN A 1 323 ? -11.805 8.408 -0.399 1.00 96.94 323 ASN A O 1
ATOM 2516 N N . TYR A 1 324 ? -12.042 6.273 -1.097 1.00 97.19 324 TYR A N 1
ATOM 2517 C CA . TYR A 1 324 ? -11.070 6.373 -2.188 1.00 97.19 324 TYR A CA 1
ATOM 2518 C C . TYR A 1 324 ? -11.363 7.516 -3.168 1.00 97.19 324 TYR A C 1
ATOM 2520 O O . TYR A 1 324 ? -10.459 8.286 -3.477 1.00 97.19 324 TYR A O 1
ATOM 2528 N N . ASP A 1 325 ? -12.607 7.662 -3.629 1.00 97.00 325 ASP A N 1
ATOM 2529 C CA . ASP A 1 325 ? -12.952 8.681 -4.630 1.00 97.00 325 ASP A CA 1
ATOM 2530 C C . ASP A 1 325 ? -12.706 10.091 -4.082 1.00 97.00 325 ASP A C 1
ATOM 2532 O O . ASP A 1 325 ? -12.204 10.973 -4.778 1.00 97.00 325 ASP A O 1
ATOM 2536 N N . ARG A 1 326 ? -13.010 10.300 -2.795 1.00 98.06 326 ARG A N 1
ATOM 2537 C CA . ARG A 1 326 ? -12.723 11.562 -2.104 1.00 98.06 326 ARG A CA 1
ATOM 2538 C C . ARG A 1 326 ? -11.229 11.776 -1.897 1.00 98.06 326 ARG A C 1
ATOM 2540 O O . ARG A 1 326 ? -10.786 12.905 -2.064 1.00 98.06 326 ARG A O 1
ATOM 2547 N N . LEU A 1 327 ? -10.477 10.727 -1.554 1.00 98.31 327 LEU A N 1
ATOM 2548 C CA . LEU A 1 327 ? -9.017 10.761 -1.415 1.00 98.31 327 LEU A CA 1
ATOM 2549 C C . LEU A 1 327 ? -8.339 11.139 -2.740 1.00 98.31 327 LEU A C 1
ATOM 2551 O O . LEU A 1 327 ? -7.462 11.997 -2.766 1.00 98.31 327 LEU A O 1
ATOM 2555 N N . GLU A 1 328 ? -8.754 10.522 -3.844 1.00 98.31 328 GLU A N 1
ATOM 2556 C CA . GLU A 1 328 ? -8.236 10.834 -5.175 1.00 98.31 328 GLU A CA 1
ATOM 2557 C C . GLU A 1 328 ? -8.613 12.258 -5.604 1.00 98.31 328 GLU A C 1
ATOM 2559 O O . GLU A 1 328 ? -7.758 13.010 -6.075 1.00 98.31 328 GLU A O 1
ATOM 2564 N N . ALA A 1 329 ? -9.872 12.662 -5.408 1.00 97.88 329 ALA A N 1
ATOM 2565 C CA . ALA A 1 329 ? -10.330 14.007 -5.746 1.00 97.88 329 ALA A CA 1
ATOM 2566 C C . ALA A 1 329 ? -9.597 15.097 -4.944 1.00 97.88 329 ALA A C 1
ATOM 2568 O O . ALA A 1 329 ? -9.254 16.149 -5.495 1.00 97.88 329 ALA A O 1
ATOM 2569 N N . SER A 1 330 ? -9.317 14.855 -3.659 1.00 96.88 330 SER A N 1
ATOM 2570 C CA . SER A 1 330 ? -8.521 15.780 -2.853 1.00 96.88 330 SER A CA 1
ATOM 2571 C C . SER A 1 330 ? -7.053 15.780 -3.275 1.00 96.88 330 SER A C 1
ATOM 2573 O O . SER A 1 330 ? -6.496 16.860 -3.447 1.00 96.88 330 SER A O 1
ATOM 2575 N N . ALA A 1 331 ? -6.448 14.620 -3.554 1.00 97.31 331 ALA A N 1
ATOM 2576 C CA . ALA A 1 331 ? -5.074 14.544 -4.056 1.00 97.31 331 ALA A CA 1
ATOM 2577 C C . ALA A 1 331 ? -4.901 15.287 -5.393 1.00 97.31 331 ALA A C 1
ATOM 2579 O O . ALA A 1 331 ? -3.930 16.021 -5.568 1.00 97.31 331 ALA A O 1
ATOM 2580 N N . LYS A 1 332 ? -5.880 15.192 -6.305 1.00 97.56 332 LYS A N 1
ATOM 2581 C CA . LYS A 1 332 ? -5.911 15.967 -7.558 1.00 97.56 332 LYS A CA 1
ATOM 2582 C C . LYS A 1 332 ? -5.803 17.474 -7.326 1.00 97.56 332 LYS A C 1
ATOM 2584 O O . LYS A 1 332 ? -5.179 18.168 -8.117 1.00 97.56 332 LYS A O 1
ATOM 2589 N N . SER A 1 333 ? -6.423 17.971 -6.258 1.00 96.56 333 SER A N 1
ATOM 2590 C CA . SER A 1 333 ? -6.431 19.401 -5.927 1.00 96.56 333 SER A CA 1
ATOM 2591 C C . SER A 1 333 ? -5.120 19.872 -5.283 1.00 96.56 333 SER A C 1
ATOM 2593 O O . SER A 1 333 ? -4.870 21.072 -5.232 1.00 96.56 333 SER A O 1
ATOM 2595 N N . LEU A 1 334 ? -4.295 18.943 -4.786 1.00 96.25 334 LEU A N 1
ATOM 2596 C CA . LEU A 1 334 ? -3.005 19.221 -4.146 1.00 96.25 334 LEU A CA 1
ATOM 2597 C C . LEU A 1 334 ? -1.822 19.106 -5.117 1.00 96.25 334 LEU A C 1
ATOM 2599 O O . LEU A 1 334 ? -0.795 19.753 -4.920 1.00 96.25 334 LEU A O 1
ATOM 2603 N N . LEU A 1 335 ? -1.946 18.264 -6.143 1.00 97.38 335 LEU A N 1
ATOM 2604 C CA . LEU A 1 335 ? -0.851 17.928 -7.047 1.00 97.38 335 LEU A CA 1
ATOM 2605 C C . LEU A 1 335 ? -0.744 18.890 -8.237 1.00 97.38 335 LEU A C 1
ATOM 2607 O O . LEU A 1 335 ? -1.762 19.344 -8.767 1.00 97.38 335 LEU A O 1
ATOM 2611 N N . PRO A 1 336 ? 0.476 19.118 -8.760 1.00 95.81 336 PRO A N 1
ATOM 2612 C CA . PRO A 1 336 ? 0.642 19.677 -10.094 1.00 95.81 336 PRO A CA 1
ATOM 2613 C C . PRO A 1 336 ? -0.111 18.827 -11.135 1.00 95.81 336 PRO A C 1
ATOM 2615 O O . PRO A 1 336 ? -0.059 17.594 -11.052 1.00 95.81 336 PRO A O 1
ATOM 2618 N N . PRO A 1 337 ? -0.742 19.433 -12.162 1.00 95.81 337 PRO A N 1
ATOM 2619 C CA . PRO A 1 337 ? -1.527 18.690 -13.150 1.00 95.81 337 PRO A CA 1
ATOM 2620 C C . PRO A 1 337 ? -0.767 17.536 -13.815 1.00 95.81 337 PRO A C 1
ATOM 2622 O O . PRO A 1 337 ? -1.323 16.456 -13.970 1.00 95.81 337 PRO A O 1
ATOM 2625 N N . ALA A 1 338 ? 0.515 17.736 -14.141 1.00 94.81 338 ALA A N 1
ATOM 2626 C CA . ALA A 1 338 ? 1.357 16.698 -14.737 1.00 94.81 338 ALA A CA 1
ATOM 2627 C C . ALA A 1 338 ? 1.594 15.505 -13.792 1.00 94.81 338 ALA A C 1
ATOM 2629 O O . ALA A 1 338 ? 1.548 14.363 -14.230 1.00 94.81 338 ALA A O 1
ATOM 2630 N N . ALA A 1 339 ? 1.791 15.749 -12.492 1.00 95.56 339 ALA A N 1
ATOM 2631 C CA . ALA A 1 339 ? 1.966 14.679 -11.510 1.00 95.56 339 ALA A CA 1
ATOM 2632 C C . ALA A 1 339 ? 0.670 13.877 -11.319 1.00 95.56 339 ALA A C 1
ATOM 2634 O O . ALA A 1 339 ? 0.700 12.645 -11.298 1.00 95.56 339 ALA A O 1
ATOM 2635 N N . TYR A 1 340 ? -0.474 14.566 -11.222 1.00 97.38 340 TYR A N 1
ATOM 2636 C CA . TYR A 1 340 ? -1.775 13.905 -11.137 1.00 97.38 340 TYR A CA 1
ATOM 2637 C C . TYR A 1 340 ? -2.061 13.063 -12.384 1.00 97.38 340 TYR A C 1
ATOM 2639 O O . TYR A 1 340 ? -2.349 11.874 -12.252 1.00 97.38 340 TYR A O 1
ATOM 2647 N N . ASP A 1 341 ? -1.945 13.651 -13.577 1.00 96.75 341 ASP A N 1
ATOM 2648 C CA . ASP A 1 341 ? -2.216 12.957 -14.837 1.00 96.75 341 ASP A CA 1
ATOM 2649 C C . ASP A 1 341 ? -1.276 11.762 -15.039 1.00 96.75 341 ASP A C 1
ATOM 2651 O O . ASP A 1 341 ? -1.744 10.699 -15.445 1.00 96.75 341 ASP A O 1
ATOM 2655 N N . TYR A 1 342 ? -0.003 11.881 -14.646 1.00 96.31 342 TYR A N 1
ATOM 2656 C CA . TYR A 1 342 ? 0.956 10.784 -14.741 1.00 96.31 342 TYR A CA 1
ATOM 2657 C C . TYR A 1 342 ? 0.567 9.573 -13.889 1.00 96.31 342 TYR A C 1
ATOM 2659 O O . TYR A 1 342 ? 0.758 8.443 -14.334 1.00 96.31 342 TYR A O 1
ATOM 2667 N N . ALA A 1 343 ? 0.024 9.751 -12.677 1.00 95.44 343 ALA A N 1
ATOM 2668 C CA . ALA A 1 343 ? -0.439 8.623 -11.855 1.00 95.44 343 ALA A CA 1
ATOM 2669 C C . ALA A 1 343 ? -1.851 8.154 -12.206 1.00 95.44 343 ALA A C 1
ATOM 2671 O O . ALA A 1 343 ? -2.109 6.947 -12.243 1.00 95.44 343 ALA A O 1
ATOM 2672 N N . HIS A 1 344 ? -2.780 9.085 -12.413 1.00 96.31 344 HIS A N 1
ATOM 2673 C CA . HIS A 1 344 ? -4.175 8.775 -12.703 1.00 96.31 344 HIS A CA 1
ATOM 2674 C C . HIS A 1 344 ? -4.298 8.085 -14.066 1.00 96.31 344 HIS A C 1
ATOM 2676 O O . HIS A 1 344 ? -4.946 7.040 -14.165 1.00 96.31 344 HIS A O 1
ATOM 2682 N N . GLY A 1 345 ? -3.591 8.612 -15.068 1.00 96.31 345 GLY A N 1
ATOM 2683 C CA . GLY A 1 345 ? -3.709 8.236 -16.467 1.00 96.31 345 GLY A CA 1
ATOM 2684 C C . GLY A 1 345 ? -3.471 6.758 -16.771 1.00 96.31 345 GLY A C 1
ATOM 2685 O O . GLY A 1 345 ? -2.734 6.046 -16.071 1.00 96.31 345 GLY A O 1
ATOM 2686 N N . GLY A 1 346 ? -4.123 6.305 -17.837 1.00 97.38 346 GLY A N 1
ATOM 2687 C CA . GLY A 1 346 ? -3.970 4.984 -18.443 1.00 97.38 346 GLY A CA 1
ATOM 2688 C C . GLY A 1 346 ? -3.453 5.053 -19.879 1.00 97.38 346 GLY A C 1
ATOM 2689 O O . GLY A 1 346 ? -3.136 6.122 -20.395 1.00 97.38 346 GLY A O 1
ATOM 2690 N N . ALA A 1 347 ? -3.366 3.892 -20.524 1.00 98.00 347 ALA A N 1
ATOM 2691 C CA . ALA A 1 347 ? -3.153 3.821 -21.964 1.00 98.00 347 ALA A CA 1
ATOM 2692 C C . ALA A 1 347 ? -4.452 4.144 -22.721 1.00 98.00 347 ALA A C 1
ATOM 2694 O O . ALA A 1 347 ? -5.551 3.874 -22.231 1.00 98.00 347 ALA A O 1
ATOM 2695 N N . GLY A 1 348 ? -4.312 4.674 -23.935 1.00 97.69 348 GLY A N 1
ATOM 2696 C CA . GLY A 1 348 ? -5.393 4.887 -24.890 1.00 97.69 348 GLY A CA 1
ATOM 2697 C C . GLY A 1 348 ? -6.528 5.756 -24.350 1.00 97.69 348 GLY A C 1
ATOM 2698 O O . GLY A 1 348 ? -6.315 6.880 -23.896 1.00 97.69 348 GLY A O 1
ATOM 2699 N N . LEU A 1 349 ? -7.740 5.212 -24.437 1.00 97.62 349 LEU A N 1
ATOM 2700 C CA . LEU A 1 349 ? -8.997 5.786 -23.960 1.00 97.62 349 LEU A CA 1
ATOM 2701 C C . LEU A 1 349 ? -9.277 5.433 -22.486 1.00 97.62 349 LEU A C 1
ATOM 2703 O O . LEU A 1 349 ? -10.366 5.706 -21.983 1.00 97.62 349 LEU A O 1
ATOM 2707 N N . GLU A 1 350 ? -8.314 4.809 -21.799 1.00 98.06 350 GLU A N 1
ATOM 2708 C CA . GLU A 1 350 ? -8.383 4.403 -20.390 1.00 98.06 350 GLU A CA 1
ATOM 2709 C C . GLU A 1 350 ? -9.500 3.381 -20.101 1.00 98.06 350 GLU A C 1
ATOM 2711 O O . GLU A 1 350 ? -9.937 3.201 -18.957 1.00 98.06 350 GLU A O 1
ATOM 2716 N N . THR A 1 351 ? -9.946 2.651 -21.128 1.00 98.31 351 THR A N 1
ATOM 2717 C CA . THR A 1 351 ? -11.004 1.641 -21.001 1.00 98.31 351 THR A CA 1
ATOM 2718 C C . THR A 1 351 ? -10.565 0.465 -20.137 1.00 98.31 351 THR A C 1
ATOM 2720 O O . THR A 1 351 ? -11.346 0.019 -19.294 1.00 98.31 351 THR A O 1
ATOM 2723 N N . THR A 1 352 ? -9.305 0.026 -20.235 1.00 98.50 352 THR A N 1
ATOM 2724 C CA . THR A 1 352 ? -8.736 -1.010 -19.355 1.00 98.50 352 THR A CA 1
ATOM 2725 C C . THR A 1 352 ? -8.668 -0.535 -17.897 1.00 98.50 352 THR A C 1
ATOM 2727 O O . THR A 1 352 ? -8.912 -1.314 -16.972 1.00 98.50 352 THR A O 1
ATOM 2730 N N . VAL A 1 353 ? -8.390 0.753 -17.646 1.00 98.19 353 VAL A N 1
ATOM 2731 C CA . VAL A 1 353 ? -8.402 1.321 -16.281 1.00 98.19 353 VAL A CA 1
ATOM 2732 C C . VAL A 1 353 ? -9.804 1.216 -15.680 1.00 98.19 353 VAL A C 1
ATOM 2734 O O . VAL A 1 353 ? -9.959 0.749 -14.548 1.00 98.19 353 VAL A O 1
ATOM 2737 N N . ALA A 1 354 ? -10.828 1.590 -16.450 1.00 98.00 354 ALA A N 1
ATOM 2738 C CA . ALA A 1 354 ? -12.220 1.453 -16.038 1.00 98.00 354 ALA A CA 1
ATOM 2739 C C . ALA A 1 354 ? -12.638 -0.022 -15.880 1.00 98.00 354 ALA A C 1
ATOM 2741 O O . ALA A 1 354 ? -13.334 -0.362 -14.921 1.00 98.00 354 ALA A O 1
ATOM 2742 N N . ALA A 1 355 ? -12.195 -0.907 -16.779 1.00 98.25 355 ALA A N 1
ATOM 2743 C CA . ALA A 1 355 ? -12.478 -2.341 -16.728 1.00 98.25 355 ALA A CA 1
ATOM 2744 C C . ALA A 1 355 ? -11.915 -2.988 -15.455 1.00 98.25 355 ALA A C 1
ATOM 2746 O O . ALA A 1 355 ? -12.637 -3.717 -14.777 1.00 98.25 355 ALA A O 1
ATOM 2747 N N . ASN A 1 356 ? -10.683 -2.641 -15.065 1.00 98.56 356 ASN A N 1
ATOM 2748 C CA . ASN A 1 356 ? -10.072 -3.086 -13.809 1.00 98.56 356 ASN A CA 1
ATOM 2749 C C . ASN A 1 356 ? -10.942 -2.770 -12.588 1.00 98.56 356 ASN A C 1
ATOM 2751 O O . ASN A 1 356 ? -11.074 -3.599 -11.692 1.00 98.56 356 ASN A O 1
ATOM 2755 N N . ARG A 1 357 ? -11.548 -1.577 -12.540 1.00 96.81 357 ARG A N 1
ATOM 2756 C CA . ARG A 1 357 ? -12.435 -1.189 -11.435 1.00 96.81 357 ARG A CA 1
ATOM 2757 C C . ARG A 1 357 ? -13.765 -1.938 -11.490 1.00 96.81 357 ARG A C 1
ATOM 2759 O O . ARG A 1 357 ? -14.177 -2.512 -10.484 1.00 96.81 357 ARG A O 1
ATOM 2766 N N . LYS A 1 358 ? -14.398 -1.976 -12.666 1.00 97.12 358 LYS A N 1
ATOM 2767 C CA . LYS A 1 358 ? -15.675 -2.676 -12.887 1.00 97.12 358 LYS A CA 1
ATOM 2768 C C . LYS A 1 358 ? -15.586 -4.170 -12.577 1.00 97.12 358 LYS A C 1
ATOM 2770 O O . LYS A 1 358 ? -16.584 -4.768 -12.188 1.00 97.12 358 LYS A O 1
ATOM 2775 N N . ALA A 1 359 ? -14.408 -4.776 -12.718 1.00 98.19 359 ALA A N 1
ATOM 2776 C CA . ALA A 1 359 ? -14.239 -6.201 -12.477 1.00 98.19 359 ALA A CA 1
ATOM 2777 C C . ALA A 1 359 ? -14.549 -6.628 -11.042 1.00 98.19 359 ALA A C 1
ATOM 2779 O O . ALA A 1 359 ? -15.199 -7.648 -10.818 1.00 98.19 359 ALA A O 1
ATOM 2780 N N . PHE A 1 360 ? -14.187 -5.800 -10.065 1.00 98.12 360 PHE A N 1
ATOM 2781 C CA . PHE A 1 360 ? -14.537 -6.046 -8.669 1.00 98.12 360 PHE A CA 1
ATOM 2782 C C . PHE A 1 360 ? -16.046 -5.972 -8.410 1.00 98.12 360 PHE A C 1
ATOM 2784 O O . PHE A 1 360 ? -16.526 -6.596 -7.462 1.00 98.12 360 PHE A O 1
ATOM 2791 N N . ASP A 1 361 ? -16.809 -5.235 -9.220 1.00 95.50 361 ASP A N 1
ATOM 2792 C CA . ASP A 1 361 ? -18.253 -5.069 -9.027 1.00 95.50 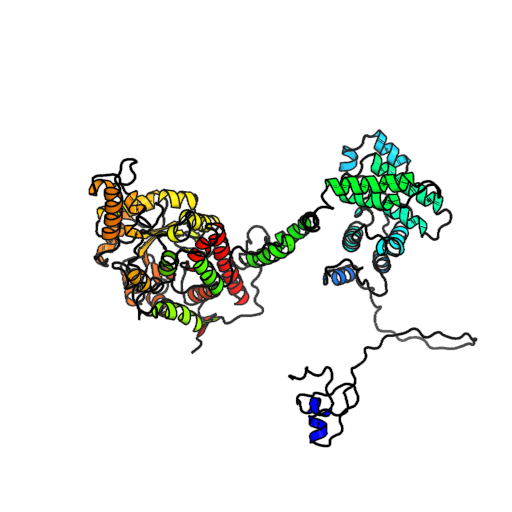361 ASP A CA 1
ATOM 2793 C C . ASP A 1 361 ? -19.050 -6.313 -9.430 1.00 95.50 361 ASP A C 1
ATOM 2795 O O . ASP A 1 361 ? -20.178 -6.484 -8.965 1.00 95.50 361 ASP A O 1
ATOM 2799 N N . ARG A 1 362 ? -18.460 -7.207 -10.232 1.00 95.94 362 ARG A N 1
ATOM 2800 C CA . ARG A 1 362 ? -19.052 -8.514 -10.547 1.00 95.94 362 ARG A CA 1
ATOM 2801 C C . ARG A 1 362 ? -19.031 -9.472 -9.366 1.00 95.94 362 ARG A C 1
ATOM 2803 O O . ARG A 1 362 ? -19.841 -10.382 -9.321 1.00 95.94 362 ARG A O 1
ATOM 2810 N N . TRP A 1 363 ? -18.167 -9.255 -8.382 1.00 97.69 363 TRP A N 1
ATOM 2811 C CA . TRP A 1 363 ? -18.057 -10.137 -7.225 1.00 97.69 363 TRP A CA 1
ATOM 2812 C C . TRP A 1 363 ? -18.725 -9.515 -5.997 1.00 97.69 363 TRP A C 1
ATOM 2814 O O . TRP A 1 363 ? -18.474 -8.358 -5.634 1.00 97.69 363 TRP A O 1
ATOM 2824 N N . ARG A 1 364 ? -19.587 -10.284 -5.329 1.00 97.75 364 ARG A N 1
ATOM 2825 C CA . ARG A 1 364 ? -20.245 -9.915 -4.068 1.00 97.75 364 ARG A CA 1
ATOM 2826 C C . ARG A 1 364 ? -19.759 -10.829 -2.955 1.00 97.75 364 ARG A C 1
ATOM 2828 O O . ARG A 1 364 ? -19.697 -12.033 -3.148 1.00 97.75 364 ARG A O 1
ATOM 2835 N N . VAL A 1 365 ? -19.431 -10.256 -1.800 1.00 97.88 365 VAL A N 1
ATOM 2836 C CA . VAL A 1 365 ? -19.097 -11.039 -0.603 1.00 97.88 365 VAL A CA 1
ATOM 2837 C C . VAL A 1 365 ? -20.384 -11.632 -0.038 1.00 97.88 365 VAL A C 1
ATOM 2839 O O . VAL A 1 365 ? -21.384 -10.922 0.054 1.00 97.88 365 VAL A O 1
ATOM 2842 N N . LEU A 1 366 ? -20.355 -12.911 0.331 1.00 96.94 366 LEU A N 1
ATOM 2843 C CA . LEU A 1 366 ? -21.439 -13.645 0.978 1.00 96.94 366 LEU A CA 1
ATOM 2844 C C . LEU A 1 366 ? -21.176 -13.727 2.494 1.00 96.94 366 LEU A C 1
ATOM 2846 O O . LEU A 1 366 ? -20.404 -14.588 2.923 1.00 96.94 366 LEU A O 1
ATOM 2850 N N . PRO A 1 367 ? -21.796 -12.871 3.330 1.00 96.56 367 PRO A N 1
ATOM 2851 C CA . PRO A 1 367 ? -21.530 -12.866 4.765 1.00 96.56 367 PRO A CA 1
ATOM 2852 C C . PRO A 1 367 ? -22.029 -14.140 5.448 1.00 96.56 367 PRO A C 1
ATOM 2854 O O . PRO A 1 367 ? -23.138 -14.614 5.182 1.00 96.56 367 PRO A O 1
ATOM 2857 N N . ARG A 1 368 ? -21.234 -14.677 6.378 1.00 94.50 368 ARG A N 1
ATOM 2858 C CA . ARG A 1 368 ? -21.601 -15.831 7.208 1.00 94.50 368 ARG A CA 1
ATOM 2859 C C . ARG A 1 368 ? -21.755 -15.395 8.663 1.00 94.50 368 ARG A C 1
ATOM 2861 O O . ARG A 1 368 ? -20.788 -15.024 9.316 1.00 94.50 368 ARG A O 1
ATOM 2868 N N . ILE A 1 369 ? -22.986 -15.444 9.160 1.00 94.62 369 ILE A N 1
ATOM 2869 C CA . ILE A 1 369 ? -23.356 -14.959 10.498 1.00 94.62 369 ILE A CA 1
ATOM 2870 C C . ILE A 1 369 ? -23.156 -16.021 11.590 1.00 94.62 369 ILE A C 1
ATOM 2872 O O . ILE A 1 369 ? -23.079 -17.211 11.285 1.00 94.62 369 ILE A O 1
ATOM 2876 N N . MET A 1 370 ? -23.143 -15.586 12.859 1.00 92.25 370 MET A N 1
ATOM 2877 C CA . MET A 1 370 ? -23.088 -16.446 14.057 1.00 92.25 370 MET A CA 1
ATOM 2878 C C . MET A 1 370 ? -21.901 -17.426 14.061 1.00 92.25 370 MET A C 1
ATOM 2880 O O . MET A 1 370 ? -22.044 -18.587 14.439 1.00 92.25 370 MET A O 1
ATOM 2884 N N . ARG A 1 371 ? -20.731 -16.964 13.606 1.00 88.25 371 ARG A N 1
ATOM 2885 C CA . ARG A 1 371 ? -19.472 -17.716 13.649 1.00 88.25 371 ARG A CA 1
ATOM 2886 C C . ARG A 1 371 ? -18.584 -17.208 14.776 1.00 88.25 371 ARG A C 1
ATOM 2888 O O . ARG A 1 371 ? -18.585 -16.016 15.075 1.00 88.25 371 ARG A O 1
ATOM 2895 N N . ASP A 1 372 ? -17.817 -18.118 15.357 1.00 86.25 372 ASP A N 1
ATOM 2896 C CA . ASP A 1 372 ? -16.816 -17.795 16.367 1.00 86.25 372 ASP A CA 1
ATOM 2897 C C . ASP A 1 372 ? -15.553 -17.244 15.686 1.00 86.25 372 ASP A C 1
ATOM 2899 O O . ASP A 1 372 ? -14.721 -17.995 15.183 1.00 86.25 372 ASP A O 1
ATOM 2903 N N . ILE A 1 373 ? -15.492 -15.916 15.541 1.00 84.94 373 ILE A N 1
ATOM 2904 C CA . ILE A 1 373 ? -14.428 -15.211 14.802 1.00 84.94 373 ILE A CA 1
ATOM 2905 C C . ILE A 1 373 ? -13.457 -14.493 15.740 1.00 84.94 373 ILE A C 1
ATOM 2907 O O . ILE A 1 373 ? -12.264 -14.403 15.453 1.00 84.94 373 ILE A O 1
ATOM 2911 N N . LEU A 1 374 ? -13.963 -13.947 16.845 1.00 76.81 374 LEU A N 1
ATOM 2912 C CA . LEU A 1 374 ? -13.166 -13.220 17.828 1.00 76.81 374 LEU A CA 1
ATOM 2913 C C . LEU A 1 374 ? -12.995 -14.070 19.088 1.00 76.81 374 LEU A C 1
ATOM 2915 O O . LEU A 1 374 ? -13.961 -14.698 19.507 1.00 76.81 374 LEU A O 1
ATOM 2919 N N . PRO A 1 375 ? -11.811 -14.042 19.728 1.00 70.62 375 PRO A N 1
ATOM 2920 C CA . PRO A 1 375 ? -10.664 -13.160 19.452 1.00 70.62 375 PRO A CA 1
ATOM 2921 C C . PRO A 1 375 ? -9.697 -13.675 18.364 1.00 70.62 375 PRO A C 1
ATOM 2923 O O . PRO A 1 375 ? -8.674 -13.054 18.108 1.00 70.62 375 PRO A O 1
ATOM 2926 N N . SER A 1 376 ? -9.992 -14.801 17.714 1.00 70.00 376 SER A N 1
ATOM 2927 C CA . SER A 1 376 ? -9.048 -15.559 16.876 1.00 70.00 376 SER A CA 1
ATOM 2928 C C . SER A 1 376 ? -8.750 -14.990 15.481 1.00 70.00 376 SER A C 1
ATOM 2930 O O . SER A 1 376 ? -8.160 -15.692 14.658 1.00 70.00 376 SER A O 1
ATOM 2932 N N . ARG A 1 377 ? -9.146 -13.748 15.181 1.00 83.75 377 ARG A N 1
ATOM 2933 C CA . ARG A 1 377 ? -9.003 -13.182 13.835 1.00 83.75 377 ARG A CA 1
ATOM 2934 C C . ARG A 1 377 ? -7.533 -12.952 13.476 1.00 83.75 377 ARG A C 1
ATOM 2936 O O . ARG A 1 377 ? -6.848 -12.208 14.170 1.00 83.75 377 ARG A O 1
ATOM 2943 N N . ASN A 1 378 ? -7.073 -13.542 12.372 1.00 88.56 378 ASN A N 1
ATOM 2944 C CA . ASN A 1 378 ? -5.669 -13.493 11.964 1.00 88.56 378 ASN A CA 1
ATOM 2945 C C . ASN A 1 378 ? -5.487 -13.294 10.445 1.00 88.56 378 ASN A C 1
ATOM 2947 O O . ASN A 1 378 ? -5.934 -14.114 9.641 1.00 88.56 378 ASN A O 1
ATOM 2951 N N . LEU A 1 379 ? -4.783 -12.224 10.060 1.00 94.00 379 LEU A N 1
ATOM 2952 C CA . LEU A 1 379 ? -4.422 -11.929 8.667 1.00 94.00 379 LEU A CA 1
ATOM 2953 C C . LEU A 1 379 ? -3.006 -12.372 8.284 1.00 94.00 379 LEU A C 1
ATOM 2955 O O . LEU A 1 379 ? -2.612 -12.185 7.135 1.00 94.00 379 LEU A O 1
ATOM 2959 N N . SER A 1 380 ? -2.237 -12.947 9.208 1.00 94.88 380 SER A N 1
ATOM 2960 C CA . SER A 1 380 ? -0.864 -13.348 8.930 1.00 94.88 380 SER A CA 1
ATOM 2961 C C . SER A 1 380 ? -0.806 -14.403 7.829 1.00 94.88 380 SER A C 1
ATOM 2963 O O . SER A 1 380 ? -1.629 -15.324 7.801 1.00 94.88 380 SER A O 1
ATOM 2965 N N . THR A 1 381 ? 0.210 -14.319 6.979 1.00 95.94 381 THR A N 1
ATOM 2966 C CA . THR A 1 381 ? 0.507 -15.318 5.948 1.00 95.94 381 THR A CA 1
ATOM 2967 C C . THR A 1 381 ? 2.000 -15.622 5.922 1.00 95.94 381 THR A C 1
ATOM 2969 O O . THR A 1 381 ? 2.796 -14.871 6.484 1.00 95.94 381 THR A O 1
ATOM 2972 N N . VAL A 1 382 ? 2.390 -16.709 5.261 1.00 97.06 382 VAL A N 1
ATOM 2973 C CA . VAL A 1 382 ? 3.795 -17.022 4.993 1.00 97.06 382 VAL A CA 1
ATOM 2974 C C . VAL A 1 382 ? 4.043 -16.888 3.498 1.00 97.06 382 VAL A C 1
ATOM 2976 O O . VAL A 1 382 ? 3.456 -17.625 2.714 1.00 97.06 382 VAL A O 1
ATOM 2979 N N . LEU A 1 383 ? 4.926 -15.969 3.106 1.00 96.12 383 LEU A N 1
ATOM 2980 C CA . LEU A 1 383 ? 5.378 -15.796 1.724 1.00 96.12 383 LEU A CA 1
ATOM 2981 C C . LEU A 1 383 ? 6.896 -15.883 1.688 1.00 96.12 383 LEU A C 1
ATOM 2983 O O . LEU A 1 383 ? 7.561 -15.193 2.452 1.00 96.12 383 LEU A O 1
ATOM 2987 N N . PHE A 1 384 ? 7.445 -16.720 0.807 1.00 95.81 384 PHE A N 1
ATOM 2988 C CA . PHE A 1 384 ? 8.894 -16.829 0.590 1.00 95.81 384 PHE A CA 1
ATOM 2989 C C . PHE A 1 384 ? 9.714 -16.971 1.890 1.00 95.81 384 PHE A C 1
ATOM 2991 O O . PHE A 1 384 ? 10.719 -16.294 2.087 1.00 95.81 384 PHE A O 1
ATOM 2998 N N . ASN A 1 385 ? 9.260 -17.842 2.798 1.00 91.00 385 ASN A N 1
ATOM 2999 C CA . ASN A 1 385 ? 9.853 -18.078 4.125 1.00 91.00 385 ASN A CA 1
ATOM 3000 C C . ASN A 1 385 ? 9.806 -16.882 5.098 1.00 91.00 385 ASN A C 1
ATOM 3002 O O . ASN A 1 385 ? 10.502 -16.882 6.114 1.00 91.00 385 ASN A O 1
ATOM 3006 N N . ARG A 1 386 ? 8.954 -15.884 4.838 1.00 93.62 386 ARG A N 1
ATOM 3007 C CA . ARG A 1 386 ? 8.649 -14.779 5.753 1.00 93.62 386 ARG A CA 1
ATOM 3008 C C . ARG A 1 386 ? 7.221 -14.878 6.254 1.00 93.62 386 ARG A C 1
ATOM 3010 O O . ARG A 1 386 ? 6.290 -14.956 5.458 1.00 93.62 386 ARG A O 1
ATOM 3017 N N . THR A 1 387 ? 7.045 -14.797 7.568 1.00 95.62 387 THR A N 1
ATOM 3018 C CA . THR A 1 387 ? 5.732 -14.524 8.155 1.00 95.62 387 THR A CA 1
ATOM 3019 C C . THR A 1 387 ? 5.444 -13.038 8.006 1.00 95.62 387 THR A C 1
ATOM 3021 O O . THR A 1 387 ? 6.146 -12.211 8.581 1.00 95.62 387 THR A O 1
ATOM 3024 N N . LEU A 1 388 ? 4.420 -12.705 7.230 1.00 95.62 388 LEU A N 1
ATOM 3025 C CA . LEU A 1 388 ? 3.931 -11.344 7.056 1.00 95.62 388 LEU A CA 1
ATOM 3026 C C . LEU A 1 388 ? 2.670 -11.145 7.897 1.00 95.62 388 LEU A C 1
ATOM 3028 O O . LEU A 1 388 ? 1.856 -12.069 7.981 1.00 95.62 388 LEU A O 1
ATOM 3032 N N . PRO A 1 389 ? 2.451 -9.954 8.474 1.00 95.06 389 PRO A N 1
ATOM 3033 C CA . PRO A 1 389 ? 1.284 -9.709 9.317 1.00 95.06 389 PRO A CA 1
ATOM 3034 C C . PRO A 1 389 ? -0.011 -9.515 8.503 1.00 95.06 389 PRO A C 1
ATOM 3036 O O . PRO A 1 389 ? -1.107 -9.706 9.028 1.00 95.06 389 PRO A O 1
ATOM 3039 N N . ALA A 1 390 ? 0.102 -9.205 7.207 1.00 96.94 390 ALA A N 1
ATOM 3040 C CA . ALA A 1 390 ? -0.993 -9.219 6.239 1.00 96.94 390 ALA A CA 1
ATOM 3041 C C . ALA A 1 390 ? -0.457 -9.527 4.821 1.00 96.94 390 ALA A C 1
ATOM 3043 O O . ALA A 1 390 ? 0.710 -9.244 4.538 1.00 96.94 390 ALA A O 1
ATOM 3044 N N . PRO A 1 391 ? -1.288 -10.040 3.893 1.00 97.81 391 PRO A N 1
ATOM 3045 C CA . PRO A 1 391 ? -0.890 -10.400 2.529 1.00 97.81 391 PRO A CA 1
ATOM 3046 C C . PRO A 1 391 ? -0.881 -9.166 1.603 1.00 97.81 391 PRO A C 1
ATOM 3048 O O . PRO A 1 391 ? -1.455 -9.171 0.512 1.00 97.81 391 PRO A O 1
ATOM 3051 N N . ILE A 1 392 ? -0.282 -8.066 2.069 1.00 98.56 392 ILE A N 1
ATOM 3052 C CA . ILE A 1 392 ? -0.257 -6.765 1.392 1.00 98.56 392 ILE A CA 1
ATOM 3053 C C . ILE A 1 392 ? 1.186 -6.353 1.130 1.00 98.56 392 ILE A C 1
ATOM 3055 O O . ILE A 1 392 ? 2.004 -6.301 2.042 1.00 98.56 392 ILE A O 1
ATOM 3059 N N . VAL A 1 393 ? 1.463 -5.986 -0.116 1.00 98.75 393 VAL A N 1
ATOM 3060 C CA . VAL A 1 393 ? 2.778 -5.558 -0.593 1.00 98.75 393 VAL A CA 1
ATOM 3061 C C . VAL A 1 393 ? 2.653 -4.189 -1.269 1.00 98.75 393 VAL A C 1
ATOM 3063 O O . VAL A 1 393 ? 1.647 -3.885 -1.912 1.00 98.75 393 VAL A O 1
ATOM 3066 N N . MET A 1 394 ? 3.661 -3.326 -1.155 1.00 98.69 394 MET A N 1
ATOM 3067 C CA . MET A 1 394 ? 3.707 -2.110 -1.975 1.00 98.69 394 MET A CA 1
ATOM 3068 C C . MET A 1 394 ? 3.964 -2.503 -3.431 1.00 98.69 394 MET A C 1
ATOM 3070 O O . MET A 1 394 ? 4.956 -3.178 -3.711 1.00 98.69 394 MET A O 1
ATOM 3074 N N . ALA A 1 395 ? 3.111 -2.071 -4.364 1.00 98.75 395 ALA A N 1
ATOM 3075 C CA . ALA A 1 395 ? 3.382 -2.254 -5.789 1.00 98.75 395 ALA A CA 1
ATOM 3076 C C . ALA A 1 395 ? 4.620 -1.441 -6.200 1.00 98.75 395 ALA A C 1
ATOM 3078 O O . ALA A 1 395 ? 4.833 -0.351 -5.662 1.00 98.75 395 ALA A O 1
ATOM 3079 N N . PRO A 1 396 ? 5.414 -1.904 -7.179 1.00 98.31 396 PRO A N 1
ATOM 3080 C CA . PRO A 1 396 ? 6.509 -1.106 -7.706 1.00 98.31 396 PRO A CA 1
ATOM 3081 C C . PRO A 1 396 ? 5.949 0.126 -8.416 1.00 98.31 396 PRO A C 1
ATOM 3083 O O . PRO A 1 396 ? 5.399 0.047 -9.513 1.00 98.31 396 PRO A O 1
ATOM 3086 N N . VAL A 1 397 ? 6.078 1.276 -7.762 1.00 98.00 397 VAL A N 1
ATOM 3087 C CA . VAL A 1 397 ? 5.677 2.574 -8.298 1.00 98.00 397 VAL A CA 1
ATOM 3088 C C . VAL A 1 397 ? 6.861 3.517 -8.170 1.00 98.00 397 VAL A C 1
ATOM 3090 O O . VAL A 1 397 ? 7.239 3.886 -7.059 1.00 98.00 397 VAL A O 1
ATOM 3093 N N . GLY A 1 398 ? 7.456 3.861 -9.310 1.00 95.00 398 GLY A N 1
ATOM 3094 C CA . GLY A 1 398 ? 8.555 4.818 -9.399 1.00 95.00 398 GLY A CA 1
ATOM 3095 C C . GLY A 1 398 ? 8.110 6.277 -9.278 1.00 95.00 398 GLY A C 1
ATOM 3096 O O . GLY A 1 398 ? 6.927 6.564 -9.086 1.00 95.00 398 GLY A O 1
ATOM 3097 N N . VAL A 1 399 ? 9.068 7.193 -9.446 1.00 96.12 399 VAL A N 1
ATOM 3098 C CA . VAL A 1 399 ? 8.883 8.659 -9.504 1.00 96.12 399 VAL A CA 1
ATOM 3099 C C . VAL A 1 399 ? 8.084 9.257 -8.343 1.00 96.12 399 VAL A C 1
ATOM 3101 O O . VAL A 1 399 ? 7.353 10.235 -8.517 1.00 96.12 399 VAL A O 1
ATOM 3104 N N . GLN A 1 400 ? 8.195 8.704 -7.133 1.00 98.25 400 GLN A N 1
ATOM 3105 C CA . GLN A 1 400 ? 7.302 9.098 -6.038 1.00 98.25 400 GLN A CA 1
ATOM 3106 C C . GLN A 1 400 ? 7.523 10.547 -5.576 1.00 98.25 400 GLN A C 1
ATOM 3108 O O . GLN A 1 400 ? 6.624 11.161 -4.997 1.00 98.25 400 GLN A O 1
ATOM 3113 N N . THR A 1 401 ? 8.681 11.136 -5.894 1.00 97.69 401 THR A N 1
ATOM 3114 C CA . THR A 1 401 ? 8.957 12.558 -5.643 1.00 97.69 401 THR A CA 1
ATOM 3115 C C . THR A 1 401 ? 8.117 13.522 -6.484 1.00 97.69 401 THR A C 1
ATOM 3117 O O . THR A 1 401 ? 8.053 14.699 -6.138 1.00 97.69 401 THR A O 1
ATOM 3120 N N . LEU A 1 402 ? 7.403 13.045 -7.515 1.00 96.12 402 LEU A N 1
ATOM 3121 C CA . LEU A 1 402 ? 6.359 13.832 -8.188 1.00 96.12 402 LEU A CA 1
ATOM 3122 C C . LEU A 1 402 ? 5.166 14.137 -7.275 1.00 96.12 402 LEU A C 1
ATOM 3124 O O . LEU A 1 402 ? 4.473 15.128 -7.492 1.00 96.12 402 LEU A O 1
ATOM 3128 N N . PHE A 1 403 ? 4.911 13.284 -6.279 1.00 97.38 403 PHE A N 1
ATOM 3129 C CA . PHE A 1 403 ? 3.737 13.387 -5.410 1.00 97.38 403 PHE A CA 1
ATOM 3130 C C . PHE A 1 403 ? 4.063 14.062 -4.085 1.00 97.38 403 PHE A C 1
ATOM 3132 O O . PHE A 1 403 ? 3.221 14.760 -3.529 1.00 97.38 403 PHE A O 1
ATOM 3139 N N . HIS A 1 404 ? 5.279 13.866 -3.575 1.00 97.94 404 HIS A N 1
ATOM 3140 C CA . HIS A 1 404 ? 5.752 14.523 -2.362 1.00 97.94 404 HIS A CA 1
ATOM 3141 C C . HIS A 1 404 ? 7.286 14.487 -2.284 1.00 97.94 404 HIS A C 1
ATOM 3143 O O . HIS A 1 404 ? 7.862 13.446 -2.599 1.00 97.94 404 HIS A O 1
ATOM 3149 N N . PRO A 1 405 ? 7.978 15.525 -1.770 1.00 97.12 405 PRO A N 1
ATOM 3150 C CA . PRO A 1 405 ? 9.448 15.563 -1.715 1.00 97.12 405 PRO A CA 1
ATOM 3151 C C . PRO A 1 405 ? 10.121 14.392 -0.979 1.00 97.12 405 PRO A C 1
ATOM 3153 O O . PRO A 1 405 ? 11.276 14.062 -1.240 1.00 97.12 405 PRO A O 1
ATOM 3156 N N . THR A 1 406 ? 9.418 13.754 -0.039 1.00 97.19 406 THR A N 1
ATOM 3157 C CA . THR A 1 406 ? 9.933 12.577 0.682 1.00 97.19 406 THR A CA 1
ATOM 3158 C C . THR A 1 406 ? 9.883 11.289 -0.142 1.00 97.19 406 THR A C 1
ATOM 3160 O O . THR A 1 406 ? 10.588 10.349 0.211 1.00 97.19 406 THR A O 1
ATOM 3163 N N . GLY A 1 407 ? 9.060 11.240 -1.197 1.00 98.06 407 GLY A N 1
ATOM 3164 C CA . GLY A 1 407 ? 8.981 10.151 -2.170 1.00 98.06 407 GLY A CA 1
ATOM 3165 C C . GLY A 1 407 ? 8.993 8.748 -1.565 1.00 98.06 407 GLY A C 1
ATOM 3166 O O . GLY A 1 407 ? 8.313 8.460 -0.576 1.00 98.06 407 GLY A O 1
ATOM 3167 N N . GLU A 1 408 ? 9.829 7.897 -2.152 1.00 98.62 408 GLU A N 1
ATOM 3168 C CA . GLU A 1 408 ? 9.986 6.491 -1.798 1.00 98.62 408 GLU A CA 1
ATOM 3169 C C . GLU A 1 408 ? 10.443 6.295 -0.351 1.00 98.62 408 GLU A C 1
ATOM 3171 O O . GLU A 1 408 ? 10.042 5.309 0.257 1.00 98.62 408 GLU A O 1
ATOM 3176 N N . ARG A 1 409 ? 11.202 7.234 0.239 1.00 98.62 409 ARG A N 1
ATOM 3177 C CA . ARG A 1 409 ? 11.637 7.137 1.648 1.00 98.62 409 ARG A CA 1
ATOM 3178 C C . ARG A 1 409 ? 10.457 7.112 2.609 1.00 98.62 409 ARG A C 1
ATOM 3180 O O . ARG A 1 409 ? 10.446 6.328 3.550 1.00 98.62 409 ARG A O 1
ATOM 3187 N N . ALA A 1 410 ? 9.458 7.966 2.379 1.00 98.50 410 ALA A N 1
ATOM 3188 C CA . ALA A 1 410 ? 8.263 7.986 3.218 1.00 98.50 410 ALA A CA 1
ATOM 3189 C C . ALA A 1 410 ? 7.454 6.698 3.053 1.00 98.50 410 ALA A C 1
ATOM 3191 O O . ALA A 1 410 ? 7.044 6.099 4.043 1.00 98.50 410 ALA A O 1
ATOM 3192 N N . THR A 1 411 ? 7.247 6.256 1.813 1.00 98.62 411 THR A N 1
ATOM 3193 C CA . THR A 1 411 ? 6.468 5.046 1.546 1.00 98.62 411 THR A CA 1
ATOM 3194 C C . THR A 1 411 ? 7.158 3.799 2.094 1.00 98.62 411 THR A C 1
ATOM 3196 O O . THR A 1 411 ? 6.517 3.001 2.776 1.00 98.62 411 THR A O 1
ATOM 3199 N N . SER A 1 412 ? 8.464 3.644 1.857 1.00 98.62 412 SER A N 1
ATOM 3200 C CA . SER A 1 412 ? 9.224 2.485 2.323 1.00 98.62 412 SER A CA 1
ATOM 3201 C C . SER A 1 412 ? 9.293 2.427 3.843 1.00 98.62 412 SER A C 1
ATOM 3203 O O . SER A 1 412 ? 9.123 1.348 4.408 1.00 98.62 412 SER A O 1
ATOM 3205 N N . LYS A 1 413 ? 9.448 3.574 4.513 1.00 98.56 413 LYS A N 1
ATOM 3206 C CA . LYS A 1 413 ? 9.399 3.673 5.973 1.00 98.56 413 LYS A CA 1
ATOM 3207 C C . LYS A 1 413 ? 8.074 3.178 6.542 1.00 98.56 413 LYS A C 1
ATOM 3209 O O . LYS A 1 413 ? 8.074 2.330 7.425 1.00 98.56 413 LYS A O 1
ATOM 3214 N N . VAL A 1 414 ? 6.943 3.649 6.012 1.00 98.44 414 VAL A N 1
ATOM 3215 C CA . VAL A 1 414 ? 5.621 3.241 6.519 1.00 98.44 414 VAL A CA 1
ATOM 3216 C C . VAL A 1 414 ? 5.377 1.742 6.335 1.00 98.44 414 VAL A C 1
ATOM 3218 O O . VAL A 1 414 ? 4.866 1.098 7.248 1.00 98.44 414 VAL A O 1
ATOM 3221 N N . PHE A 1 415 ? 5.738 1.180 5.178 1.00 98.50 415 PHE A N 1
ATOM 3222 C CA . PHE A 1 415 ? 5.624 -0.264 4.946 1.00 98.50 415 PHE A CA 1
ATOM 3223 C C . PHE A 1 415 ? 6.516 -1.061 5.907 1.00 98.50 415 PHE A C 1
ATOM 3225 O O . PHE A 1 415 ? 6.052 -2.033 6.495 1.00 98.50 415 PHE A O 1
ATOM 3232 N N . GLY A 1 416 ? 7.748 -0.599 6.141 1.00 97.31 416 GLY A N 1
ATOM 3233 C CA . GLY A 1 416 ? 8.672 -1.221 7.089 1.00 97.31 416 GLY A CA 1
ATOM 3234 C C . GLY A 1 416 ? 8.177 -1.187 8.535 1.00 97.31 416 GLY A C 1
ATOM 3235 O O . GLY A 1 416 ? 8.204 -2.205 9.214 1.00 97.31 416 GLY A O 1
ATOM 3236 N N . GLU A 1 417 ? 7.640 -0.060 9.004 1.00 95.56 417 GLU A N 1
ATOM 3237 C CA . GLU A 1 417 ? 7.069 0.046 10.356 1.00 95.56 417 GLU A CA 1
ATOM 3238 C C . GLU A 1 417 ? 5.883 -0.895 10.599 1.00 95.56 417 GLU A C 1
ATOM 3240 O O . GLU A 1 417 ? 5.647 -1.307 11.730 1.00 95.56 417 GLU A O 1
ATOM 3245 N N . LEU A 1 418 ? 5.137 -1.232 9.544 1.00 94.25 418 LEU A N 1
ATOM 3246 C CA . LEU A 1 418 ? 4.045 -2.205 9.596 1.00 94.25 418 LEU A CA 1
ATOM 3247 C C . LEU A 1 418 ? 4.501 -3.627 9.234 1.00 94.25 418 LEU A C 1
ATOM 3249 O O . LEU A 1 418 ? 3.657 -4.512 9.122 1.00 94.25 418 LEU A O 1
ATOM 3253 N N . GLN A 1 419 ? 5.807 -3.839 9.035 1.00 95.56 419 GLN A N 1
ATOM 3254 C CA . GLN A 1 419 ? 6.421 -5.108 8.629 1.00 95.56 419 GLN A CA 1
ATOM 3255 C C . GLN A 1 419 ? 5.803 -5.702 7.349 1.00 95.56 419 GLN A C 1
ATOM 3257 O O . GLN A 1 419 ? 5.737 -6.917 7.167 1.00 95.56 419 GLN A O 1
ATOM 3262 N N . LEU A 1 420 ? 5.341 -4.835 6.445 1.00 97.50 420 LEU A N 1
ATOM 3263 C CA . LEU A 1 420 ? 4.792 -5.209 5.145 1.00 97.50 420 LEU A CA 1
ATOM 3264 C C . LEU A 1 420 ? 5.846 -5.010 4.049 1.00 97.50 420 LEU A C 1
ATOM 3266 O O . LEU A 1 420 ? 6.575 -4.014 4.087 1.00 97.50 420 LEU A O 1
ATOM 3270 N N . PRO A 1 421 ? 5.930 -5.897 3.039 1.00 98.50 421 PRO A N 1
ATOM 3271 C CA . PRO A 1 421 ? 6.958 -5.778 2.015 1.00 98.50 421 PRO A CA 1
ATOM 3272 C C . PRO A 1 421 ? 6.831 -4.498 1.184 1.00 98.50 421 PRO A C 1
ATOM 3274 O O . PRO A 1 421 ? 5.761 -4.179 0.654 1.00 98.50 421 PRO A O 1
ATOM 3277 N N . TYR A 1 422 ? 7.947 -3.784 1.020 1.00 98.75 422 TYR A N 1
ATOM 3278 C CA . TYR A 1 422 ? 8.056 -2.660 0.090 1.00 98.75 422 TYR A CA 1
ATOM 3279 C C . TYR A 1 422 ? 8.774 -3.084 -1.198 1.00 98.75 422 TYR A C 1
ATOM 3281 O O . TYR A 1 422 ? 9.922 -3.522 -1.132 1.00 98.75 422 TYR A O 1
ATOM 3289 N N . THR A 1 423 ? 8.138 -2.913 -2.366 1.00 98.88 423 THR A N 1
ATOM 3290 C CA . THR A 1 423 ? 8.785 -3.157 -3.668 1.00 98.88 423 THR A CA 1
ATOM 3291 C C . THR A 1 423 ? 9.372 -1.866 -4.242 1.00 98.88 423 THR A C 1
ATOM 3293 O O . THR A 1 423 ? 8.626 -0.982 -4.668 1.00 98.88 423 THR A O 1
ATOM 3296 N N . LEU A 1 424 ? 10.702 -1.758 -4.308 1.00 98.81 424 LEU A N 1
ATOM 3297 C CA . LEU A 1 424 ? 11.393 -0.643 -4.964 1.00 98.81 424 LEU A CA 1
ATOM 3298 C C . LEU A 1 424 ? 11.351 -0.805 -6.487 1.00 98.81 424 LEU A C 1
ATOM 3300 O O . LEU A 1 424 ? 11.757 -1.840 -7.000 1.00 98.81 424 LEU A O 1
ATOM 3304 N N . SER A 1 425 ? 10.911 0.217 -7.222 1.00 98.56 425 SER A N 1
ATOM 3305 C CA . SER A 1 425 ? 10.977 0.220 -8.691 1.00 98.56 425 SER A CA 1
ATOM 3306 C C . SER A 1 425 ? 12.371 0.589 -9.201 1.00 98.56 425 SER A C 1
ATOM 3308 O O . SER A 1 425 ? 13.035 1.437 -8.613 1.00 98.56 425 SER A O 1
ATOM 3310 N N . THR A 1 426 ? 12.777 0.039 -10.350 1.00 98.00 426 THR A N 1
ATOM 3311 C CA . THR A 1 426 ? 13.956 0.528 -11.096 1.00 98.00 426 THR A CA 1
ATOM 3312 C C . THR A 1 426 ? 13.819 2.007 -11.477 1.00 98.00 426 THR A C 1
ATOM 3314 O O . THR A 1 426 ? 14.809 2.730 -11.483 1.00 98.00 426 THR A O 1
ATOM 3317 N N . ALA A 1 427 ? 12.590 2.486 -11.693 1.00 96.31 427 ALA A N 1
ATOM 3318 C CA . ALA A 1 427 ? 12.288 3.882 -12.006 1.00 96.31 427 ALA A CA 1
ATOM 3319 C C . ALA A 1 427 ? 12.131 4.769 -10.746 1.00 96.31 427 ALA A C 1
ATOM 3321 O O . ALA A 1 427 ? 11.221 5.601 -10.652 1.00 96.31 427 ALA A O 1
ATOM 3322 N N . SER A 1 428 ? 12.953 4.546 -9.719 1.00 97.38 428 SER A N 1
ATOM 3323 C CA . SER A 1 428 ? 12.847 5.228 -8.422 1.00 97.38 428 SER A CA 1
ATOM 3324 C C . SER A 1 428 ? 13.530 6.597 -8.412 1.00 97.38 428 SER A C 1
ATOM 3326 O O . SER A 1 428 ? 14.603 6.784 -8.987 1.00 97.38 428 SER A O 1
ATOM 3328 N N . SER A 1 429 ? 12.932 7.564 -7.710 1.00 97.25 429 SER A N 1
ATOM 3329 C CA . SER A 1 429 ? 13.564 8.860 -7.413 1.00 97.25 429 SER A CA 1
ATOM 3330 C C . SER A 1 429 ? 14.538 8.806 -6.231 1.00 97.25 429 SER A C 1
ATOM 3332 O O . SER A 1 429 ? 15.167 9.808 -5.899 1.00 97.25 429 SER A O 1
ATOM 3334 N N . THR A 1 430 ? 14.653 7.650 -5.581 1.00 97.00 430 THR A N 1
ATOM 3335 C CA . THR A 1 430 ? 15.533 7.409 -4.437 1.00 97.00 430 THR A CA 1
ATOM 3336 C C . THR A 1 430 ? 16.303 6.098 -4.639 1.00 97.00 430 THR A C 1
ATOM 3338 O O . THR A 1 430 ? 15.713 5.094 -5.038 1.00 97.00 430 THR A O 1
ATOM 3341 N N . GLY A 1 431 ? 17.604 6.081 -4.353 1.00 97.44 431 GLY A N 1
ATOM 3342 C CA . GLY A 1 431 ? 18.454 4.906 -4.544 1.00 97.44 431 GLY A CA 1
ATOM 3343 C C . GLY A 1 431 ? 18.256 3.770 -3.536 1.00 97.44 431 GLY A C 1
ATOM 3344 O O . GLY A 1 431 ? 17.585 3.926 -2.508 1.00 97.44 431 GLY A O 1
ATOM 3345 N N . PHE A 1 432 ? 18.886 2.622 -3.812 1.00 98.50 432 PHE A N 1
ATOM 3346 C CA . PHE A 1 432 ? 18.742 1.382 -3.035 1.00 98.50 432 PHE A CA 1
ATOM 3347 C C . PHE A 1 432 ? 19.016 1.572 -1.541 1.00 98.50 432 PHE A C 1
ATOM 3349 O O . PHE A 1 432 ? 18.179 1.200 -0.714 1.00 98.50 432 PHE A O 1
ATOM 3356 N N . ALA A 1 433 ? 20.163 2.173 -1.207 1.00 97.81 433 ALA A N 1
ATOM 3357 C CA . ALA A 1 433 ? 20.625 2.340 0.169 1.00 97.81 433 ALA A CA 1
ATOM 3358 C C . ALA A 1 433 ? 19.734 3.290 0.971 1.00 97.81 433 ALA A C 1
ATOM 3360 O O . ALA A 1 433 ? 19.385 3.009 2.116 1.00 97.81 433 ALA A O 1
ATOM 3361 N N . SER A 1 434 ? 19.300 4.394 0.361 1.00 98.06 434 SER A N 1
ATOM 3362 C CA . SER A 1 434 ? 18.439 5.372 1.030 1.00 98.06 434 SER A CA 1
ATOM 3363 C C . SER A 1 434 ? 17.038 4.812 1.309 1.00 98.06 434 SER A C 1
ATOM 3365 O O . SER A 1 434 ? 16.478 5.035 2.389 1.00 98.06 434 SER A O 1
ATOM 3367 N N . VAL A 1 435 ? 16.487 4.028 0.376 1.00 98.44 435 VAL A N 1
ATOM 3368 C CA . VAL A 1 435 ? 15.214 3.323 0.576 1.00 98.44 435 VAL A CA 1
ATOM 3369 C C . VAL A 1 435 ? 15.346 2.237 1.640 1.00 98.44 435 VAL A C 1
ATOM 3371 O O . VAL A 1 435 ? 14.470 2.157 2.502 1.00 98.44 435 VAL A O 1
ATOM 3374 N N . ALA A 1 436 ? 16.426 1.448 1.621 1.00 98.44 436 ALA A N 1
ATOM 3375 C CA . ALA A 1 436 ? 16.686 0.410 2.617 1.00 98.44 436 ALA A CA 1
ATOM 3376 C C . ALA A 1 436 ? 16.839 1.000 4.028 1.00 98.44 436 ALA A C 1
ATOM 3378 O O . ALA A 1 436 ? 16.194 0.530 4.964 1.00 98.44 436 ALA A O 1
ATOM 3379 N N . ALA A 1 437 ? 17.600 2.089 4.167 1.00 98.31 437 ALA A N 1
ATOM 3380 C CA . ALA A 1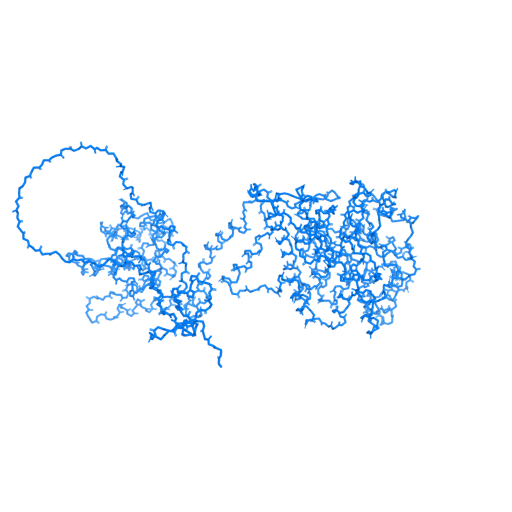 437 ? 17.753 2.805 5.431 1.00 98.31 437 ALA A CA 1
ATOM 3381 C C . ALA A 1 437 ? 16.416 3.353 5.956 1.00 98.31 437 ALA A C 1
ATOM 3383 O O . ALA A 1 437 ? 16.130 3.242 7.144 1.00 98.31 437 ALA A O 1
ATOM 3384 N N . SER A 1 438 ? 15.578 3.907 5.072 1.00 98.25 438 SER A N 1
ATOM 3385 C CA . SER A 1 438 ? 14.264 4.441 5.457 1.00 98.25 438 SER A CA 1
ATOM 3386 C C . SER A 1 438 ? 13.276 3.336 5.834 1.00 98.25 438 SER A C 1
ATOM 3388 O O . SER A 1 438 ? 12.498 3.508 6.765 1.00 98.25 438 SER A O 1
ATOM 3390 N N . ASN A 1 439 ? 13.320 2.199 5.132 1.00 98.19 439 ASN A N 1
ATOM 3391 C CA . ASN A 1 439 ? 12.482 1.036 5.411 1.00 98.19 439 ASN A CA 1
ATOM 3392 C C . ASN A 1 439 ? 12.836 0.369 6.748 1.00 98.19 439 ASN A C 1
ATOM 3394 O O . ASN A 1 439 ? 11.943 -0.168 7.391 1.00 98.19 439 ASN A O 1
ATOM 3398 N N . GLY A 1 440 ? 14.094 0.443 7.189 1.00 96.56 440 GLY A N 1
ATOM 3399 C CA . GLY A 1 440 ? 14.561 -0.104 8.465 1.00 96.56 440 GLY A CA 1
ATOM 3400 C C . GLY A 1 440 ? 15.258 -1.459 8.325 1.00 96.56 440 GLY A C 1
ATOM 3401 O O . GLY A 1 440 ? 15.067 -2.189 7.351 1.00 96.56 440 GLY A O 1
ATOM 3402 N N . ALA A 1 441 ? 16.110 -1.796 9.294 1.00 92.06 441 ALA A N 1
ATOM 3403 C CA . ALA A 1 441 ? 16.826 -3.071 9.301 1.00 92.06 441 ALA A CA 1
ATOM 3404 C C . ALA A 1 441 ? 15.842 -4.253 9.367 1.00 92.06 441 ALA A C 1
ATOM 3406 O O . ALA A 1 441 ? 14.803 -4.148 10.008 1.00 92.06 441 ALA A O 1
ATOM 3407 N N . GLU A 1 442 ? 16.170 -5.352 8.682 1.00 89.12 442 GLU A N 1
ATOM 3408 C CA . GLU A 1 442 ? 15.412 -6.623 8.678 1.00 89.12 442 GLU A CA 1
ATOM 3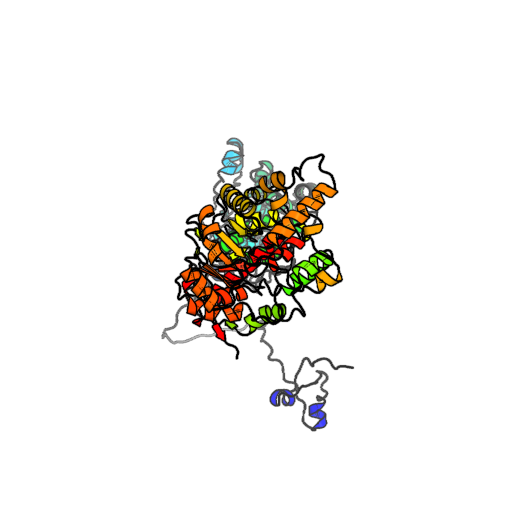409 C C . GLU A 1 442 ? 13.968 -6.580 8.141 1.00 89.12 442 GLU A C 1
ATOM 3411 O O . GLU A 1 442 ? 13.357 -7.631 7.955 1.00 89.12 442 GLU A O 1
ATOM 3416 N N . ASN A 1 443 ? 13.437 -5.400 7.814 1.00 95.56 443 ASN A N 1
ATOM 3417 C CA . ASN A 1 443 ? 12.114 -5.269 7.217 1.00 95.56 443 ASN A CA 1
ATOM 3418 C C . ASN A 1 443 ? 12.075 -5.805 5.772 1.00 95.56 443 ASN A C 1
ATOM 3420 O O . ASN A 1 443 ? 13.052 -5.657 5.027 1.00 95.56 443 ASN A O 1
ATOM 3424 N N . PRO A 1 444 ? 10.947 -6.408 5.352 1.00 96.00 444 PRO A N 1
ATOM 3425 C CA . PRO A 1 444 ? 10.847 -7.074 4.060 1.00 96.00 444 PRO A CA 1
ATOM 3426 C C . PRO A 1 444 ? 10.930 -6.076 2.897 1.00 96.00 444 PRO A C 1
ATOM 3428 O O . PRO A 1 444 ? 10.182 -5.094 2.822 1.00 96.00 444 PRO A O 1
ATOM 3431 N N . ARG A 1 445 ? 11.834 -6.348 1.951 1.00 97.50 445 ARG A N 1
ATOM 3432 C CA . ARG A 1 445 ? 12.084 -5.501 0.775 1.00 97.50 445 ARG A CA 1
ATOM 3433 C C . ARG A 1 445 ? 12.197 -6.315 -0.492 1.00 97.50 445 ARG A C 1
ATOM 3435 O O . ARG A 1 445 ? 12.972 -7.265 -0.574 1.00 97.50 445 ARG A O 1
ATOM 3442 N N . TRP A 1 446 ? 11.452 -5.906 -1.503 1.00 98.75 446 TRP A N 1
ATOM 3443 C CA . TRP A 1 446 ? 11.462 -6.510 -2.827 1.00 98.75 446 TRP A CA 1
ATOM 3444 C C . TRP A 1 446 ? 12.007 -5.502 -3.831 1.00 98.75 446 TRP A C 1
ATOM 3446 O O . TRP A 1 446 ? 11.853 -4.291 -3.658 1.00 98.75 446 TRP A O 1
ATOM 3456 N N . TYR A 1 447 ? 12.676 -5.975 -4.871 1.00 98.88 447 TYR A N 1
ATOM 3457 C CA . TYR A 1 447 ? 13.190 -5.118 -5.929 1.00 98.88 447 TYR A CA 1
ATOM 3458 C C . TYR A 1 447 ? 12.495 -5.453 -7.236 1.00 98.88 447 TYR A C 1
ATOM 3460 O O . TYR A 1 447 ? 12.479 -6.605 -7.656 1.00 98.88 447 TYR A O 1
ATOM 3468 N N . GLN A 1 448 ? 11.928 -4.441 -7.883 1.00 98.75 448 GLN A N 1
ATOM 3469 C CA . GLN A 1 448 ? 11.392 -4.559 -9.221 1.00 98.75 448 GLN A CA 1
ATOM 3470 C C . GLN A 1 448 ? 12.407 -4.108 -10.265 1.00 98.75 448 GLN A C 1
ATOM 3472 O O . GLN A 1 448 ? 12.788 -2.937 -10.322 1.00 98.75 448 GLN A O 1
ATOM 3477 N N . LEU A 1 449 ? 12.754 -5.036 -11.150 1.00 97.62 449 LEU A N 1
ATOM 3478 C CA . LEU A 1 449 ? 13.646 -4.830 -12.278 1.00 97.62 449 LEU A CA 1
ATOM 3479 C C . LEU A 1 449 ? 12.846 -4.409 -13.517 1.00 97.62 449 LEU A C 1
ATOM 3481 O O . LEU A 1 449 ? 11.960 -5.141 -13.972 1.00 97.62 449 LEU A O 1
ATOM 3485 N N . TYR A 1 450 ? 13.156 -3.230 -14.057 1.00 96.19 450 TYR A N 1
ATOM 3486 C CA . TYR A 1 450 ? 13.006 -2.986 -15.490 1.00 96.19 450 TYR A CA 1
ATOM 3487 C C . TYR A 1 450 ? 14.289 -3.458 -16.1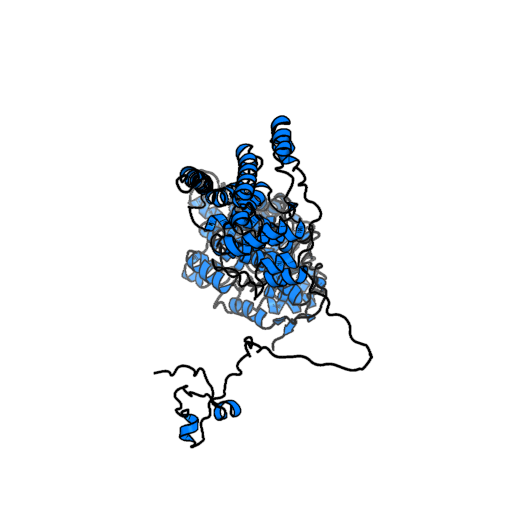33 1.00 96.19 450 TYR A C 1
ATOM 3489 O O . TYR A 1 450 ? 15.334 -2.876 -15.862 1.00 96.19 450 TYR A O 1
ATOM 3497 N N . TRP A 1 451 ? 14.204 -4.554 -16.881 1.00 92.69 451 TRP A N 1
ATOM 3498 C CA . TRP A 1 451 ? 15.363 -5.310 -17.335 1.00 92.69 451 TRP A CA 1
ATOM 3499 C C . TRP A 1 451 ? 16.194 -4.470 -18.308 1.00 92.69 451 TRP A C 1
ATOM 3501 O O . TRP A 1 451 ? 15.742 -4.254 -19.434 1.00 92.69 451 TRP A O 1
ATOM 3511 N N . PRO A 1 452 ? 17.383 -3.982 -17.899 1.00 93.25 452 PRO A N 1
ATOM 3512 C CA . PRO A 1 452 ? 18.207 -3.190 -18.789 1.00 93.25 452 PRO A CA 1
ATOM 3513 C C . PRO A 1 452 ? 18.596 -3.986 -20.038 1.00 93.25 452 PRO A C 1
ATOM 3515 O O . PRO A 1 452 ? 18.895 -5.175 -19.956 1.00 93.25 452 PRO A O 1
ATOM 3518 N N . SER A 1 453 ? 18.676 -3.325 -21.190 1.00 91.88 453 SER A N 1
ATOM 3519 C CA . SER A 1 453 ? 19.216 -3.927 -22.417 1.00 91.88 453 SER A CA 1
ATOM 3520 C C . SER A 1 453 ? 20.719 -4.244 -22.325 1.00 91.88 453 SER A C 1
ATOM 3522 O O . SER A 1 453 ? 21.264 -4.910 -23.200 1.00 91.88 453 SER A O 1
ATOM 3524 N N . ASP A 1 454 ? 21.393 -3.723 -21.297 1.00 92.50 454 ASP A N 1
ATOM 3525 C CA . ASP A 1 454 ? 22.809 -3.923 -20.996 1.00 92.50 454 ASP A CA 1
ATOM 3526 C C . ASP A 1 454 ? 22.961 -4.936 -19.845 1.00 92.50 454 ASP A C 1
ATOM 3528 O O . ASP A 1 454 ? 22.485 -4.712 -18.724 1.00 92.50 454 ASP A O 1
ATOM 3532 N N . ASP A 1 455 ? 23.616 -6.064 -20.124 1.00 93.75 455 ASP A N 1
ATOM 3533 C CA . ASP A 1 455 ? 23.794 -7.152 -19.156 1.00 93.75 455 ASP A CA 1
ATOM 3534 C C . ASP A 1 455 ? 24.676 -6.731 -17.960 1.00 93.75 455 ASP A C 1
ATOM 3536 O O . ASP A 1 455 ? 24.435 -7.191 -16.840 1.00 93.75 455 ASP A O 1
ATOM 3540 N N . ASP A 1 456 ? 25.641 -5.819 -18.145 1.00 96.56 456 ASP A N 1
ATOM 3541 C CA . ASP A 1 456 ? 26.498 -5.344 -17.050 1.00 96.56 456 ASP A CA 1
ATOM 3542 C C . ASP A 1 456 ? 25.700 -4.469 -16.079 1.00 96.56 456 ASP A C 1
ATOM 3544 O O . ASP A 1 456 ? 25.815 -4.625 -14.861 1.00 96.56 456 ASP A O 1
ATOM 3548 N N . LEU A 1 457 ? 24.845 -3.582 -16.608 1.00 96.50 457 LEU A N 1
ATOM 3549 C CA . LEU A 1 457 ? 23.930 -2.781 -15.785 1.00 96.50 457 LEU A CA 1
ATOM 3550 C C . LEU A 1 457 ? 22.931 -3.674 -15.054 1.00 96.50 457 LEU A C 1
ATOM 3552 O O . LEU A 1 457 ? 22.687 -3.483 -13.864 1.00 96.50 457 LEU A O 1
ATOM 3556 N N . THR A 1 458 ? 22.388 -4.678 -15.748 1.00 96.06 458 THR A N 1
ATOM 3557 C CA . THR A 1 458 ? 21.488 -5.666 -15.143 1.00 96.06 458 THR A CA 1
ATOM 3558 C C . THR A 1 458 ? 22.162 -6.337 -13.948 1.00 96.06 458 THR A C 1
ATOM 3560 O O . THR A 1 458 ? 21.606 -6.357 -12.849 1.00 96.06 458 THR A O 1
ATOM 3563 N N . ARG A 1 459 ? 23.389 -6.842 -14.132 1.00 97.94 459 ARG A N 1
ATOM 3564 C CA . ARG A 1 459 ? 24.171 -7.469 -13.062 1.00 97.94 459 ARG A CA 1
ATOM 3565 C C . ARG A 1 459 ? 24.434 -6.493 -11.916 1.00 97.94 459 ARG A C 1
ATOM 3567 O O . ARG A 1 459 ? 24.248 -6.873 -10.761 1.00 97.94 459 ARG A O 1
ATOM 3574 N N . SER A 1 460 ? 24.821 -5.255 -12.224 1.00 98.38 460 SER A N 1
ATOM 3575 C CA . SER A 1 460 ? 25.100 -4.221 -11.222 1.00 98.38 460 SER A CA 1
ATOM 3576 C C . SER A 1 460 ? 23.874 -3.928 -10.354 1.00 98.38 460 SER A C 1
ATOM 3578 O O . SER A 1 460 ? 23.941 -4.063 -9.133 1.00 98.38 460 SER A O 1
ATOM 3580 N N . TYR A 1 461 ? 22.713 -3.669 -10.966 1.00 98.31 461 TYR A N 1
ATOM 3581 C CA . TYR A 1 461 ? 21.477 -3.361 -10.238 1.00 98.31 461 TYR A CA 1
ATOM 3582 C C . TYR A 1 461 ? 21.041 -4.510 -9.324 1.00 98.31 461 TYR A C 1
ATOM 3584 O O . TYR A 1 461 ? 20.664 -4.281 -8.173 1.00 98.31 461 TYR A O 1
ATOM 3592 N N . LEU A 1 462 ? 21.128 -5.755 -9.803 1.00 98.62 462 LEU A N 1
ATOM 3593 C CA . LEU A 1 462 ? 20.796 -6.937 -9.005 1.00 98.62 462 LEU A CA 1
ATOM 3594 C C . LEU A 1 462 ? 21.747 -7.116 -7.813 1.00 98.62 462 LEU A C 1
ATOM 3596 O O . LEU A 1 462 ? 21.297 -7.416 -6.706 1.00 98.62 462 LEU A O 1
ATOM 3600 N N . LEU A 1 463 ? 23.052 -6.907 -8.010 1.00 98.44 463 LEU A N 1
ATOM 3601 C CA . LEU A 1 463 ? 24.037 -6.983 -6.930 1.00 98.44 463 LEU A CA 1
ATOM 3602 C C . LEU A 1 463 ? 23.829 -5.868 -5.901 1.00 98.44 463 LEU A C 1
ATOM 3604 O O . LEU A 1 463 ? 23.820 -6.149 -4.702 1.00 98.44 463 LEU A O 1
ATOM 3608 N N . SER A 1 464 ? 23.595 -4.631 -6.342 1.00 98.31 464 SER A N 1
ATOM 3609 C CA . SER A 1 464 ? 23.299 -3.505 -5.451 1.00 98.31 464 SER A CA 1
ATOM 3610 C C . SER A 1 464 ? 22.013 -3.727 -4.659 1.00 98.31 464 SER A C 1
ATOM 3612 O O . SER A 1 464 ? 21.985 -3.466 -3.455 1.00 98.31 464 SER A O 1
ATOM 3614 N N . ALA A 1 465 ? 20.963 -4.267 -5.282 1.00 98.50 465 ALA A N 1
ATOM 3615 C CA . ALA A 1 465 ? 19.746 -4.651 -4.576 1.00 98.50 465 ALA A CA 1
ATOM 3616 C C . ALA A 1 465 ? 20.047 -5.709 -3.496 1.00 98.50 465 ALA A C 1
ATOM 3618 O O . ALA A 1 465 ? 19.716 -5.513 -2.328 1.00 98.50 465 ALA A O 1
ATOM 3619 N N . LYS A 1 466 ? 20.768 -6.788 -3.818 1.00 97.88 466 LYS A N 1
ATOM 3620 C CA . LYS A 1 466 ? 21.149 -7.799 -2.814 1.00 97.88 466 LYS A CA 1
ATOM 3621 C C . LYS A 1 466 ? 21.950 -7.222 -1.650 1.00 97.88 466 LYS A C 1
ATOM 3623 O O . LYS A 1 466 ? 21.645 -7.504 -0.495 1.00 97.88 466 LYS A O 1
ATOM 3628 N N . GLN A 1 467 ? 22.940 -6.381 -1.943 1.00 97.50 467 GLN A N 1
ATOM 3629 C CA . GLN A 1 467 ? 23.781 -5.733 -0.929 1.00 97.50 467 GLN A CA 1
ATOM 3630 C C . GLN A 1 467 ? 22.975 -4.843 0.029 1.00 97.50 467 GLN A C 1
ATOM 3632 O O . GLN A 1 467 ? 23.368 -4.667 1.177 1.00 97.50 467 GLN A O 1
ATOM 3637 N N . ASN A 1 468 ? 21.825 -4.325 -0.413 1.00 97.81 468 ASN A N 1
ATOM 3638 C CA . ASN A 1 468 ? 20.913 -3.516 0.398 1.00 97.81 468 ASN A CA 1
ATOM 3639 C C . ASN A 1 468 ? 19.751 -4.332 1.011 1.00 97.81 468 ASN A C 1
ATOM 3641 O O . ASN A 1 468 ? 18.771 -3.772 1.514 1.00 97.81 468 ASN A O 1
ATOM 3645 N N . GLY A 1 469 ? 19.858 -5.665 0.998 1.00 96.62 469 GLY A N 1
ATOM 3646 C CA . GLY A 1 469 ? 18.932 -6.572 1.674 1.00 96.62 469 GLY A CA 1
ATOM 3647 C C . GLY A 1 469 ? 17.569 -6.695 0.997 1.00 96.62 469 GLY A C 1
ATOM 3648 O O . GLY A 1 469 ? 16.572 -6.888 1.687 1.00 96.62 469 GLY A O 1
ATOM 3649 N N . TYR A 1 470 ? 17.507 -6.535 -0.325 1.00 98.31 470 TYR A N 1
ATOM 3650 C CA . TYR A 1 470 ? 16.321 -6.884 -1.103 1.00 98.31 470 TYR A CA 1
ATOM 3651 C C . TYR A 1 470 ? 16.302 -8.401 -1.335 1.00 98.31 470 TYR A C 1
ATOM 3653 O O . TYR A 1 470 ? 17.278 -8.964 -1.825 1.00 98.31 470 TYR A O 1
ATOM 3661 N N . GLU A 1 471 ? 15.203 -9.056 -0.961 1.00 97.00 471 GLU A N 1
ATOM 3662 C CA . GLU A 1 471 ? 15.121 -10.523 -0.849 1.00 97.00 471 GLU A CA 1
ATOM 3663 C C . GLU A 1 471 ? 14.280 -11.193 -1.945 1.00 97.00 471 GLU A C 1
ATOM 3665 O O . GLU A 1 471 ? 14.448 -12.381 -2.197 1.00 97.00 471 GLU A O 1
ATOM 3670 N N . VAL A 1 472 ? 13.423 -10.441 -2.641 1.00 98.62 472 VAL A N 1
ATOM 3671 C CA . VAL A 1 472 ? 12.597 -10.941 -3.755 1.00 98.62 472 VAL A CA 1
ATOM 3672 C C . VAL A 1 472 ? 12.799 -10.062 -4.983 1.00 98.62 472 VAL A C 1
ATOM 3674 O O . VAL A 1 472 ? 12.742 -8.833 -4.882 1.00 98.62 472 VAL A O 1
ATOM 3677 N N . LEU A 1 473 ? 13.000 -10.689 -6.142 1.00 98.81 473 LEU A N 1
ATOM 3678 C CA . LEU A 1 473 ? 13.095 -10.016 -7.433 1.00 98.81 473 LEU A CA 1
ATOM 3679 C C . LEU A 1 473 ? 11.752 -10.073 -8.160 1.00 98.81 473 LEU A C 1
ATOM 3681 O O . LEU A 1 473 ? 11.202 -11.142 -8.399 1.00 98.81 473 LEU A O 1
ATOM 3685 N N . VAL A 1 474 ? 11.249 -8.915 -8.564 1.00 98.81 474 VAL A N 1
ATOM 3686 C CA . VAL A 1 474 ? 10.043 -8.763 -9.375 1.00 98.81 474 VAL A CA 1
ATOM 3687 C C . VAL A 1 474 ? 10.451 -8.286 -10.765 1.00 98.81 474 VAL A C 1
ATOM 3689 O O . VAL A 1 474 ? 10.892 -7.156 -10.944 1.00 98.81 474 VAL A O 1
ATOM 3692 N N . VAL A 1 475 ? 10.310 -9.127 -11.778 1.00 97.94 475 VAL A N 1
ATOM 3693 C CA . VAL A 1 475 ? 10.684 -8.793 -13.156 1.00 97.94 475 VAL A CA 1
ATOM 3694 C C . VAL A 1 475 ? 9.440 -8.318 -13.891 1.00 97.94 475 VAL A C 1
ATOM 3696 O O . VAL A 1 475 ? 8.518 -9.096 -14.135 1.00 97.94 475 VAL A O 1
ATOM 3699 N N . THR A 1 476 ? 9.390 -7.032 -14.229 1.00 97.00 476 THR A N 1
ATOM 3700 C CA . THR A 1 476 ? 8.257 -6.476 -14.982 1.00 97.00 476 THR A CA 1
ATOM 3701 C C . THR A 1 476 ? 8.461 -6.728 -16.469 1.00 97.00 476 THR A C 1
ATOM 3703 O O . THR A 1 476 ? 9.415 -6.215 -17.048 1.00 97.00 476 THR A O 1
ATOM 3706 N N . VAL A 1 477 ? 7.554 -7.484 -17.090 1.00 94.88 477 VAL A N 1
ATOM 3707 C CA . VAL A 1 477 ? 7.657 -7.889 -18.507 1.00 94.88 477 VAL A CA 1
ATOM 3708 C C . VAL A 1 477 ? 6.657 -7.180 -19.428 1.00 94.88 477 VAL A C 1
ATOM 3710 O O . VAL A 1 477 ? 6.751 -7.295 -20.646 1.00 94.88 477 VAL A O 1
ATOM 3713 N N . ASP A 1 478 ? 5.734 -6.391 -18.873 1.00 93.94 478 ASP A N 1
ATOM 3714 C CA . ASP A 1 478 ? 4.681 -5.684 -19.622 1.00 93.94 478 ASP A CA 1
ATOM 3715 C C . ASP A 1 478 ? 5.051 -4.245 -20.046 1.00 93.94 478 ASP A C 1
ATOM 3717 O O . ASP A 1 478 ? 4.219 -3.532 -20.608 1.00 93.94 478 ASP A O 1
ATOM 3721 N N . THR A 1 479 ? 6.284 -3.799 -19.773 1.00 91.00 479 THR A N 1
ATOM 3722 C CA . THR A 1 479 ? 6.748 -2.413 -20.006 1.00 91.00 479 THR A CA 1
ATOM 3723 C C . THR A 1 479 ? 8.156 -2.356 -20.609 1.00 91.00 479 THR A C 1
ATOM 3725 O O . THR A 1 479 ? 9.022 -1.626 -20.140 1.00 91.00 479 THR A O 1
ATOM 3728 N N . TRP A 1 480 ? 8.413 -3.151 -21.648 1.00 83.88 480 TRP A N 1
ATOM 3729 C CA . TRP A 1 480 ? 9.642 -3.028 -22.454 1.00 83.88 480 TRP A CA 1
ATOM 3730 C C . TRP A 1 480 ? 9.588 -1.851 -23.448 1.00 83.88 480 TRP A C 1
ATOM 3732 O O . TRP A 1 480 ? 10.620 -1.389 -23.938 1.00 83.88 480 TRP A O 1
ATOM 3742 N N . ASP A 1 481 ? 8.379 -1.359 -23.713 1.00 87.00 481 ASP A N 1
ATOM 3743 C CA . ASP A 1 481 ? 8.097 -0.052 -24.295 1.00 87.00 481 ASP A CA 1
ATOM 3744 C C . ASP A 1 481 ? 6.948 0.597 -23.506 1.00 87.00 481 ASP A C 1
ATOM 3746 O O . ASP A 1 481 ? 6.231 -0.061 -22.737 1.00 87.00 481 ASP A O 1
ATOM 3750 N N . LEU A 1 482 ? 6.775 1.903 -23.653 1.00 88.94 482 LEU A N 1
ATOM 3751 C CA . LEU A 1 482 ? 5.746 2.648 -22.941 1.00 88.94 482 LEU A CA 1
ATOM 3752 C C . LEU A 1 482 ? 4.402 2.537 -23.656 1.00 88.94 482 LEU A C 1
ATOM 3754 O O . LEU A 1 482 ? 4.297 2.744 -24.862 1.00 88.94 482 LEU A O 1
ATOM 3758 N N . GLY A 1 483 ? 3.346 2.281 -22.882 1.00 93.06 483 GLY A N 1
ATOM 3759 C CA . GLY A 1 483 ? 1.982 2.368 -23.395 1.00 93.06 483 GLY A CA 1
ATOM 3760 C C . GLY A 1 483 ? 1.649 3.758 -23.943 1.00 93.06 483 GLY A C 1
ATOM 3761 O O . GLY A 1 483 ? 2.200 4.773 -23.507 1.00 93.06 483 GLY A O 1
ATOM 3762 N N . TRP A 1 484 ? 0.687 3.816 -24.865 1.00 96.12 484 TRP A N 1
ATOM 3763 C CA . TRP A 1 484 ? 0.219 5.065 -25.471 1.00 96.12 484 TRP A CA 1
ATOM 3764 C C . TRP A 1 484 ? -0.627 5.890 -24.486 1.00 96.12 484 TRP A C 1
ATOM 3766 O O . TRP A 1 484 ? -1.855 5.820 -24.493 1.00 96.12 484 TRP A O 1
ATOM 3776 N N . ARG A 1 485 ? 0.015 6.639 -23.586 1.00 96.69 485 ARG A N 1
ATOM 3777 C CA . ARG A 1 485 ? -0.643 7.394 -22.503 1.00 96.69 485 ARG A CA 1
ATOM 3778 C C . ARG A 1 485 ? -0.959 8.818 -22.948 1.00 96.69 485 ARG A C 1
ATOM 3780 O O . ARG A 1 485 ? -0.120 9.710 -22.856 1.00 96.69 485 ARG A O 1
ATOM 3787 N N . THR A 1 486 ? -2.180 9.030 -23.427 1.00 97.50 486 THR A N 1
ATOM 3788 C CA . THR A 1 486 ? -2.630 10.293 -24.044 1.00 97.50 486 THR A CA 1
ATOM 3789 C C . THR A 1 486 ? -2.403 11.513 -23.151 1.00 97.50 486 THR A C 1
ATOM 3791 O O . THR A 1 486 ? -1.850 12.502 -23.613 1.00 97.50 486 THR A O 1
ATOM 3794 N N . ARG A 1 487 ? -2.697 11.424 -21.849 1.00 97.00 487 ARG A N 1
ATOM 3795 C CA . ARG A 1 487 ? -2.483 12.540 -20.905 1.00 97.00 487 ARG A CA 1
ATOM 3796 C C . ARG A 1 487 ? -1.022 12.972 -20.768 1.00 97.00 487 ARG A C 1
ATOM 3798 O O . ARG A 1 487 ? -0.750 14.162 -20.622 1.00 97.00 487 ARG A O 1
ATOM 3805 N N . ASP A 1 488 ? -0.099 12.012 -20.782 1.00 95.44 488 ASP A N 1
ATOM 3806 C CA . ASP A 1 488 ? 1.339 12.285 -20.711 1.00 95.44 488 ASP A CA 1
ATOM 3807 C C . ASP A 1 488 ? 1.820 12.880 -22.046 1.00 95.44 488 ASP A C 1
ATOM 3809 O O . ASP A 1 488 ? 2.531 13.887 -22.066 1.00 95.44 488 ASP A O 1
ATOM 3813 N N . LEU A 1 489 ? 1.367 12.301 -23.166 1.00 96.06 489 LEU A N 1
ATOM 3814 C CA . LEU A 1 489 ? 1.713 12.719 -24.529 1.00 96.06 489 LEU A CA 1
ATOM 3815 C C . LEU A 1 489 ? 1.222 14.133 -24.863 1.00 96.06 489 LEU A C 1
ATOM 3817 O O . LEU A 1 489 ? 2.006 14.932 -25.370 1.00 96.06 489 LEU A O 1
ATOM 3821 N N . ASP A 1 490 ? -0.017 14.480 -24.509 1.00 96.06 490 ASP A N 1
ATOM 3822 C CA . ASP A 1 490 ? -0.601 15.813 -24.736 1.00 96.06 490 ASP A CA 1
ATOM 3823 C C . ASP A 1 490 ? 0.165 16.919 -23.993 1.00 96.06 490 ASP A C 1
ATOM 3825 O O . ASP A 1 490 ? 0.109 18.095 -24.354 1.00 96.06 490 ASP A O 1
ATOM 3829 N N . ARG A 1 491 ? 0.905 16.542 -22.945 1.00 93.44 491 ARG A N 1
ATOM 3830 C CA . ARG A 1 491 ? 1.773 17.435 -22.171 1.00 93.44 491 ARG A CA 1
ATOM 3831 C C . ARG A 1 491 ? 3.238 17.372 -22.598 1.00 93.44 491 ARG A C 1
ATOM 3833 O O . ARG A 1 491 ? 4.028 18.169 -22.097 1.00 93.44 491 ARG A O 1
ATOM 3840 N N . GLY A 1 492 ? 3.621 16.406 -23.435 1.00 92.94 492 GLY A N 1
ATOM 3841 C CA . GLY A 1 492 ? 5.022 16.041 -23.652 1.00 92.94 492 GLY A CA 1
ATOM 3842 C C . GLY A 1 492 ? 5.743 15.682 -22.346 1.00 92.94 492 GLY A C 1
ATOM 3843 O O . GLY A 1 492 ? 6.938 15.940 -22.208 1.00 92.94 492 GLY A O 1
ATOM 3844 N N . PHE A 1 493 ? 5.016 15.165 -21.351 1.00 92.31 493 PHE A N 1
ATOM 3845 C CA . PHE A 1 493 ? 5.534 14.963 -20.004 1.00 92.31 493 PHE A CA 1
ATOM 3846 C C . PHE A 1 493 ? 6.117 13.563 -19.845 1.00 92.31 493 PHE A C 1
ATOM 3848 O O . PHE A 1 493 ? 5.402 12.563 -19.885 1.00 92.31 493 PHE A O 1
ATOM 3855 N N . PHE A 1 494 ? 7.424 13.497 -19.600 1.00 90.44 494 PHE A N 1
ATOM 3856 C CA . PHE A 1 494 ? 8.099 12.252 -19.271 1.00 90.44 494 PHE A CA 1
ATOM 3857 C C . PHE A 1 494 ? 9.137 12.487 -18.161 1.00 90.44 494 PHE A C 1
ATOM 3859 O O . PHE A 1 494 ? 10.182 13.091 -18.418 1.00 90.44 494 PHE A O 1
ATOM 3866 N N . PRO A 1 495 ? 8.864 12.057 -16.913 1.00 91.31 495 PRO A N 1
ATOM 3867 C CA . PRO A 1 495 ? 9.616 12.507 -15.739 1.00 91.31 495 PRO A CA 1
ATOM 3868 C C . PRO A 1 495 ? 11.096 12.108 -15.757 1.00 91.31 495 PRO A C 1
ATOM 3870 O O . PRO A 1 495 ? 11.927 12.856 -15.243 1.00 91.31 495 PRO A O 1
ATOM 3873 N N . PHE A 1 496 ? 11.434 10.982 -16.393 1.00 90.56 496 PHE A N 1
ATOM 3874 C CA . PHE A 1 496 ? 12.802 10.461 -16.414 1.00 90.56 496 PHE A CA 1
ATOM 3875 C C . PHE A 1 496 ? 13.779 11.391 -17.142 1.00 90.56 496 PHE A C 1
ATOM 3877 O O . PHE A 1 496 ? 14.909 11.558 -16.692 1.00 90.56 496 PHE A O 1
ATOM 3884 N N . ILE A 1 497 ? 13.334 12.078 -18.205 1.00 83.56 497 ILE A N 1
ATOM 3885 C CA . ILE A 1 497 ? 14.162 13.064 -18.929 1.00 83.56 497 ILE A CA 1
ATOM 3886 C C . ILE A 1 497 ? 14.535 14.240 -18.018 1.00 83.56 497 ILE A C 1
ATOM 3888 O O . ILE A 1 497 ? 15.616 14.811 -18.150 1.00 83.56 497 ILE A O 1
ATOM 3892 N N . ASN A 1 498 ? 13.677 14.556 -17.048 1.00 84.50 498 ASN A N 1
ATOM 3893 C CA . ASN A 1 498 ? 13.893 15.628 -16.081 1.00 84.50 498 ASN A CA 1
ATOM 3894 C C . ASN A 1 498 ? 14.644 15.146 -14.825 1.00 84.50 498 ASN A C 1
ATOM 3896 O O . ASN A 1 498 ? 14.649 15.840 -13.810 1.00 84.50 498 ASN A O 1
ATOM 3900 N N . GLY A 1 499 ? 15.249 13.953 -14.864 1.00 90.25 499 GLY A N 1
ATOM 3901 C CA . GLY A 1 499 ? 16.024 13.402 -13.752 1.00 90.25 499 GLY A CA 1
ATOM 3902 C C . GLY A 1 499 ? 15.183 12.876 -12.585 1.00 90.25 499 GLY A C 1
ATOM 3903 O O . GLY A 1 499 ? 15.723 12.589 -11.521 1.00 90.25 499 GLY A O 1
ATOM 3904 N N . ILE A 1 500 ? 13.867 12.729 -12.752 1.00 94.06 500 ILE A N 1
ATOM 3905 C CA . ILE A 1 500 ? 12.978 12.177 -11.724 1.00 94.06 500 ILE A CA 1
ATOM 3906 C C . ILE A 1 500 ? 12.741 10.708 -12.047 1.00 94.06 500 ILE A C 1
ATOM 3908 O O . ILE A 1 500 ? 12.312 10.412 -13.152 1.00 94.06 500 ILE A O 1
ATOM 3912 N N . GLY A 1 501 ? 12.961 9.794 -11.100 1.00 95.38 501 GLY A N 1
ATOM 3913 C CA . GLY A 1 501 ? 12.788 8.355 -11.336 1.00 95.38 501 GLY A CA 1
ATOM 3914 C C . GLY A 1 501 ? 13.980 7.649 -11.979 1.00 95.38 501 GLY A C 1
ATOM 3915 O O . GLY A 1 501 ? 13.798 6.580 -12.543 1.00 95.38 501 GLY A O 1
ATOM 3916 N N . VAL A 1 502 ? 15.172 8.245 -11.940 1.00 96.69 502 VAL A N 1
ATOM 3917 C CA . VAL A 1 502 ? 16.390 7.688 -12.559 1.00 96.69 502 VAL A CA 1
ATOM 3918 C C . VAL A 1 502 ? 17.516 7.458 -11.549 1.00 96.69 502 VAL A C 1
ATOM 3920 O O . VAL A 1 502 ? 18.648 7.171 -11.931 1.00 96.69 502 VAL A O 1
ATOM 3923 N N . GLN A 1 503 ? 17.224 7.594 -10.251 1.00 97.44 503 GLN A N 1
ATOM 3924 C CA . GLN A 1 503 ? 18.241 7.683 -9.203 1.00 97.44 503 GLN A CA 1
ATOM 3925 C C . GLN A 1 503 ? 19.111 6.423 -9.127 1.00 97.44 503 GLN A C 1
ATOM 3927 O O . GLN A 1 503 ? 20.308 6.529 -8.892 1.00 97.44 503 GLN A O 1
ATOM 3932 N N . ILE A 1 504 ? 18.535 5.247 -9.400 1.00 97.19 504 ILE A N 1
ATOM 3933 C CA . ILE A 1 504 ? 19.284 3.984 -9.462 1.00 97.19 504 ILE A CA 1
ATOM 3934 C C . ILE A 1 504 ? 20.398 4.052 -10.514 1.00 97.19 504 ILE A C 1
ATOM 3936 O O . ILE A 1 504 ? 21.528 3.689 -10.218 1.00 97.19 504 ILE A O 1
ATOM 3940 N N . GLY A 1 505 ? 20.111 4.557 -11.717 1.00 95.88 505 GLY A N 1
ATOM 3941 C CA . GLY A 1 505 ? 21.132 4.709 -12.754 1.00 95.88 505 GLY A CA 1
ATOM 3942 C C . GLY A 1 505 ? 22.127 5.829 -12.468 1.00 95.88 505 GLY A C 1
ATOM 3943 O O . GLY A 1 505 ? 23.284 5.718 -12.856 1.00 95.88 505 GLY A O 1
ATOM 3944 N N . LEU A 1 506 ? 21.699 6.889 -11.773 1.00 96.62 506 LEU A N 1
ATOM 3945 C CA . LEU A 1 506 ? 22.594 7.979 -11.378 1.00 96.62 506 LEU A CA 1
ATOM 3946 C C . LEU A 1 506 ? 23.573 7.580 -10.272 1.00 96.62 506 LEU A C 1
ATOM 3948 O O . LEU A 1 506 ? 24.629 8.189 -10.186 1.00 96.62 506 LEU A O 1
ATOM 3952 N N . GLU A 1 507 ? 23.245 6.604 -9.428 1.00 97.12 507 GLU A N 1
ATOM 3953 C CA . GLU A 1 507 ? 24.121 6.110 -8.352 1.00 97.12 507 GLU A CA 1
ATOM 3954 C C . GLU A 1 507 ? 24.987 4.912 -8.774 1.00 97.12 507 GLU A C 1
ATOM 3956 O O . GLU A 1 507 ? 25.864 4.489 -8.022 1.00 97.12 507 GLU A O 1
ATOM 3961 N N . ASP A 1 508 ? 24.740 4.339 -9.952 1.00 97.94 508 ASP A N 1
ATOM 3962 C CA . ASP A 1 508 ? 25.363 3.090 -10.373 1.00 97.94 508 ASP A CA 1
ATOM 3963 C C . ASP A 1 508 ? 26.774 3.288 -10.949 1.00 97.94 508 ASP A C 1
ATOM 3965 O O . ASP A 1 508 ? 26.976 3.964 -11.958 1.00 97.94 508 ASP A O 1
ATOM 3969 N N . GLY A 1 509 ? 27.760 2.627 -10.339 1.00 97.50 509 GLY A N 1
ATOM 3970 C CA . GLY A 1 509 ? 29.160 2.744 -10.750 1.00 97.50 509 GLY A CA 1
ATOM 3971 C C . GLY A 1 509 ? 29.456 2.190 -12.150 1.00 97.50 509 GLY A C 1
ATOM 3972 O O . GLY A 1 509 ? 30.340 2.709 -12.832 1.00 97.50 509 GLY A O 1
ATOM 3973 N N . VAL A 1 510 ? 28.712 1.180 -12.621 1.00 98.06 510 VAL A N 1
ATOM 3974 C CA . VAL A 1 510 ? 28.870 0.654 -13.990 1.00 98.06 510 VAL A CA 1
ATOM 3975 C C . VAL A 1 510 ? 28.342 1.668 -15.005 1.00 98.06 510 VAL A C 1
ATOM 3977 O O . VAL A 1 510 ? 28.988 1.908 -16.027 1.00 98.06 510 VAL A O 1
ATOM 3980 N N . ALA A 1 511 ? 27.222 2.329 -14.711 1.00 97.31 511 ALA A N 1
ATOM 3981 C CA . ALA A 1 511 ? 26.717 3.433 -15.517 1.00 97.31 511 ALA A CA 1
ATOM 3982 C C . ALA A 1 511 ? 27.726 4.591 -15.575 1.00 97.31 511 ALA A C 1
ATOM 3984 O O . ALA A 1 511 ? 27.993 5.100 -16.664 1.00 97.31 511 ALA A O 1
ATOM 3985 N N . HIS A 1 512 ? 28.348 4.962 -14.449 1.00 97.81 512 HIS A N 1
ATOM 3986 C CA . HIS A 1 512 ? 29.399 5.993 -14.420 1.00 97.81 512 HIS A CA 1
ATOM 3987 C C . HIS A 1 512 ? 30.590 5.613 -15.296 1.00 97.81 512 HIS A C 1
ATOM 3989 O O . HIS A 1 512 ? 31.075 6.433 -16.074 1.00 97.81 512 HIS A O 1
ATOM 3995 N N . GLN A 1 513 ? 31.040 4.358 -15.213 1.00 97.81 513 GLN A N 1
ATOM 3996 C CA . GLN A 1 513 ? 32.142 3.851 -16.027 1.00 97.81 513 GLN A CA 1
ATOM 3997 C C . GLN A 1 513 ? 31.814 3.909 -17.525 1.00 97.81 513 GLN A C 1
ATOM 3999 O O . GLN A 1 513 ? 32.655 4.335 -18.315 1.00 97.81 513 GLN A O 1
ATOM 4004 N N . LYS A 1 514 ? 30.598 3.511 -17.919 1.00 97.12 514 LYS A N 1
ATOM 4005 C CA . LYS A 1 514 ? 30.153 3.531 -19.323 1.00 97.12 514 LYS A CA 1
ATOM 4006 C C . LYS A 1 514 ? 29.970 4.955 -19.859 1.00 97.12 514 LYS A C 1
ATOM 4008 O O . LYS A 1 514 ? 30.231 5.193 -21.034 1.00 97.12 514 LYS A O 1
ATOM 4013 N N . LEU A 1 515 ? 29.556 5.897 -19.011 1.00 96.94 515 LEU A N 1
ATOM 4014 C CA . LEU A 1 515 ? 29.413 7.315 -19.359 1.00 96.94 515 LEU A CA 1
ATOM 4015 C C . LEU A 1 515 ? 30.744 8.086 -19.324 1.00 96.94 515 LEU A C 1
ATOM 4017 O O . LEU A 1 515 ? 30.877 9.110 -19.991 1.00 96.94 515 LEU A O 1
ATOM 4021 N N . GLY A 1 516 ? 31.729 7.608 -18.560 1.00 97.62 516 GLY A N 1
ATOM 4022 C CA . GLY A 1 516 ? 33.021 8.269 -18.366 1.00 97.62 516 GLY A CA 1
ATOM 4023 C C . GLY A 1 516 ? 32.993 9.431 -17.365 1.00 97.62 516 GLY A C 1
ATOM 4024 O O . GLY A 1 516 ? 33.940 10.215 -17.320 1.00 97.62 516 GLY A O 1
ATOM 4025 N N . PHE A 1 517 ? 31.924 9.570 -16.576 1.00 97.00 517 PHE A N 1
ATOM 4026 C CA . PHE A 1 517 ? 31.783 10.598 -15.542 1.00 97.00 517 PHE A CA 1
ATOM 4027 C C . PHE A 1 517 ? 30.788 10.170 -14.454 1.00 97.00 517 PHE A C 1
ATOM 4029 O O . PHE A 1 517 ? 29.905 9.348 -14.696 1.00 97.00 517 PHE A O 1
ATOM 4036 N N . ASP A 1 518 ? 30.905 10.775 -13.270 1.00 97.19 518 ASP A N 1
ATOM 4037 C CA . ASP A 1 518 ? 29.933 10.649 -12.180 1.00 97.19 518 ASP A CA 1
ATOM 4038 C C . ASP A 1 518 ? 28.912 11.809 -12.260 1.00 97.19 518 ASP A C 1
ATOM 4040 O O . ASP A 1 518 ? 29.288 12.967 -12.048 1.00 97.19 518 ASP A O 1
ATOM 4044 N N . PRO A 1 519 ? 27.626 11.547 -12.571 1.00 95.06 519 PRO A N 1
ATOM 4045 C CA . PRO A 1 519 ? 26.591 12.577 -12.652 1.00 95.06 519 PRO A CA 1
ATOM 4046 C C . PRO A 1 519 ? 26.221 13.198 -11.293 1.00 95.06 519 PRO A C 1
ATOM 4048 O O . PRO A 1 519 ? 25.568 14.246 -11.268 1.00 95.06 519 PRO A O 1
ATOM 4051 N N . LEU A 1 520 ? 26.610 12.579 -10.174 1.00 94.88 520 LEU A N 1
ATOM 4052 C CA . LEU A 1 520 ? 26.377 13.073 -8.815 1.00 94.88 520 LEU A CA 1
ATOM 4053 C C . LEU A 1 520 ? 27.554 13.892 -8.269 1.00 94.88 520 LEU A C 1
ATOM 4055 O O . LEU A 1 520 ? 27.414 14.532 -7.222 1.00 94.88 520 LEU A O 1
ATOM 4059 N N . ALA A 1 521 ? 28.683 13.942 -8.982 1.00 96.12 521 ALA A N 1
ATOM 4060 C CA . ALA A 1 521 ? 29.811 14.782 -8.611 1.00 96.12 521 ALA A CA 1
ATOM 4061 C C . ALA A 1 521 ? 29.410 16.268 -8.560 1.00 96.12 521 ALA A C 1
ATOM 4063 O O . ALA A 1 521 ? 28.632 16.768 -9.378 1.00 96.12 521 ALA A O 1
ATOM 4064 N N . ALA A 1 522 ? 29.984 17.013 -7.610 1.00 94.31 522 ALA A N 1
ATOM 4065 C CA . ALA A 1 522 ? 29.646 18.424 -7.390 1.00 94.31 522 ALA A CA 1
ATOM 4066 C C . ALA A 1 522 ? 29.896 19.314 -8.625 1.00 94.31 522 ALA A C 1
ATOM 4068 O O . ALA A 1 522 ? 29.228 20.332 -8.797 1.00 94.31 522 ALA A O 1
ATOM 4069 N N . ASN A 1 523 ? 30.838 18.925 -9.486 1.00 94.81 523 ASN A N 1
ATOM 4070 C CA . ASN A 1 523 ? 31.212 19.622 -10.715 1.00 94.81 523 ASN A CA 1
ATOM 4071 C C . ASN A 1 523 ? 30.535 19.072 -11.986 1.00 94.81 523 ASN A C 1
ATOM 4073 O O . ASN A 1 523 ? 30.855 19.552 -13.072 1.00 94.81 523 ASN A O 1
ATOM 4077 N N . ALA A 1 524 ? 29.627 18.094 -11.883 1.00 95.50 524 ALA A N 1
ATOM 4078 C CA . ALA A 1 524 ? 28.932 17.547 -13.047 1.00 95.50 524 ALA A CA 1
ATOM 4079 C C . ALA A 1 524 ? 28.051 18.614 -13.725 1.00 95.50 524 ALA A C 1
ATOM 4081 O O . ALA A 1 524 ? 27.229 19.268 -13.066 1.00 95.50 524 ALA A O 1
ATOM 4082 N N . THR A 1 525 ? 28.201 18.776 -15.045 1.00 96.00 525 THR A N 1
ATOM 4083 C CA . THR A 1 525 ? 27.447 19.770 -15.825 1.00 96.00 525 THR A CA 1
ATOM 4084 C C . THR A 1 525 ? 25.968 19.399 -15.937 1.00 96.00 525 THR A C 1
ATOM 4086 O O . THR A 1 525 ? 25.555 18.261 -15.695 1.00 96.00 525 THR A O 1
ATOM 4089 N N . ALA A 1 526 ? 25.140 20.371 -16.326 1.00 92.50 526 ALA A N 1
ATOM 4090 C CA . ALA A 1 526 ? 23.733 20.112 -16.613 1.00 92.50 526 ALA A CA 1
ATOM 4091 C C . ALA A 1 526 ? 23.563 19.094 -17.757 1.00 92.50 526 ALA A C 1
ATOM 4093 O O . ALA A 1 526 ? 22.716 18.206 -17.649 1.00 92.50 526 ALA A O 1
ATOM 4094 N N . GLU A 1 527 ? 24.398 19.161 -18.805 1.00 94.12 527 GLU A N 1
ATOM 4095 C CA . GLU A 1 527 ? 24.332 18.194 -19.908 1.00 94.12 527 GLU A CA 1
ATOM 4096 C C . GLU A 1 527 ? 24.723 16.785 -19.455 1.00 94.12 527 GLU A C 1
ATOM 4098 O O . GLU A 1 527 ? 24.064 15.824 -19.840 1.00 94.12 527 GLU A O 1
ATOM 4103 N N . GLN A 1 528 ? 25.743 16.646 -18.600 1.00 95.44 528 GLN A N 1
ATOM 4104 C CA . GLN A 1 528 ? 26.147 15.350 -18.043 1.00 95.44 528 GLN A CA 1
ATOM 4105 C C . GLN A 1 528 ? 25.018 14.701 -17.235 1.00 95.44 528 GLN A C 1
ATOM 4107 O O . GLN A 1 528 ? 24.710 13.523 -17.422 1.00 95.44 528 GLN A O 1
ATOM 4112 N N . LYS A 1 529 ? 24.339 15.478 -16.384 1.00 93.12 529 LYS A N 1
ATOM 4113 C CA . LYS A 1 529 ? 23.188 14.996 -15.601 1.00 93.12 529 LYS A CA 1
ATOM 4114 C C . LYS A 1 529 ? 22.033 14.563 -16.501 1.00 93.12 529 LYS A C 1
ATOM 4116 O O . LYS A 1 529 ? 21.459 13.494 -16.295 1.00 93.12 529 LYS A O 1
ATOM 4121 N N . GLN A 1 530 ? 21.725 15.358 -17.524 1.00 93.38 530 GLN A N 1
ATOM 4122 C CA . GLN A 1 530 ? 20.688 15.027 -18.499 1.00 93.38 530 GLN A CA 1
ATOM 4123 C C . GLN A 1 530 ? 21.047 13.775 -19.314 1.00 93.38 530 GLN A C 1
ATOM 4125 O O . GLN A 1 530 ? 20.195 12.916 -19.535 1.00 93.38 530 GLN A O 1
ATOM 4130 N N . MET A 1 531 ? 22.310 13.638 -19.724 1.00 94.88 531 MET A N 1
ATOM 4131 C CA . MET A 1 531 ? 22.813 12.475 -20.453 1.00 94.88 531 MET A CA 1
ATOM 4132 C C . MET A 1 531 ? 22.716 11.201 -19.612 1.00 94.88 531 MET A C 1
ATOM 4134 O O . MET A 1 531 ? 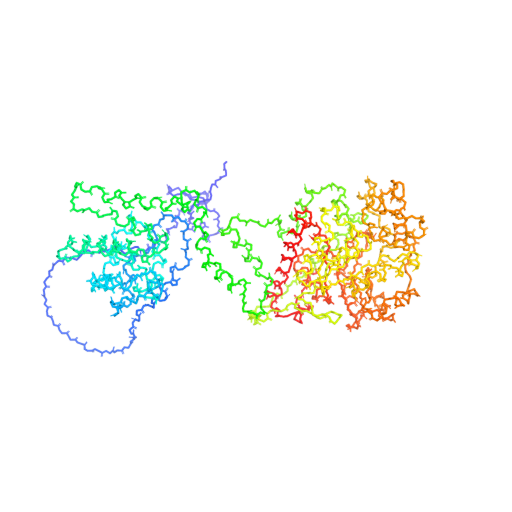22.246 10.184 -20.115 1.00 94.88 531 MET A O 1
ATOM 4138 N N . ALA A 1 532 ? 23.087 11.253 -18.331 1.00 95.12 532 ALA A N 1
ATOM 4139 C CA . ALA A 1 532 ? 22.969 10.110 -17.429 1.00 95.12 532 ALA A CA 1
ATOM 4140 C C . ALA A 1 532 ? 21.504 9.693 -17.202 1.00 95.12 532 ALA A C 1
ATOM 4142 O O . ALA A 1 532 ? 21.177 8.506 -17.262 1.00 95.12 532 ALA A O 1
ATOM 4143 N N . ALA A 1 533 ? 20.601 10.664 -17.027 1.00 94.31 533 ALA A N 1
ATOM 4144 C CA . ALA A 1 533 ? 19.167 10.402 -16.919 1.00 94.31 533 ALA A CA 1
ATOM 4145 C C . ALA A 1 533 ? 18.607 9.740 -18.193 1.00 94.31 533 ALA A C 1
ATOM 4147 O O . ALA A 1 533 ? 17.861 8.757 -18.125 1.00 94.31 533 ALA A O 1
ATOM 4148 N N . LEU A 1 534 ? 19.013 10.230 -19.369 1.00 93.12 534 LEU A N 1
ATOM 4149 C CA . LEU A 1 534 ? 18.633 9.650 -20.655 1.00 93.12 534 LEU A CA 1
ATOM 4150 C C . LEU A 1 534 ? 19.219 8.244 -20.846 1.00 93.12 534 LEU A C 1
ATOM 4152 O O . LEU A 1 534 ? 18.518 7.362 -21.335 1.00 93.12 534 LEU A O 1
ATOM 4156 N N . TYR A 1 535 ? 20.463 8.013 -20.431 1.00 94.06 535 TYR A N 1
ATOM 4157 C CA . TYR A 1 535 ? 21.115 6.708 -20.512 1.00 94.06 535 TYR A CA 1
ATOM 4158 C C . TYR A 1 535 ? 20.373 5.646 -19.691 1.00 94.06 535 TYR A C 1
ATOM 4160 O O . TYR A 1 535 ? 20.018 4.593 -20.225 1.00 94.06 535 TYR A O 1
ATOM 4168 N N . HIS A 1 536 ? 20.032 5.950 -18.433 1.00 93.62 536 HIS A N 1
ATOM 4169 C CA . HIS A 1 536 ? 19.194 5.072 -17.607 1.00 93.62 536 HIS A CA 1
ATOM 4170 C C . HIS A 1 536 ? 17.827 4.814 -18.258 1.00 93.62 536 HIS A C 1
ATOM 4172 O O . HIS A 1 536 ? 17.353 3.682 -18.320 1.00 93.62 536 HIS A O 1
ATOM 4178 N N . THR A 1 537 ? 17.203 5.859 -18.798 1.00 90.88 537 THR A N 1
ATOM 4179 C CA . THR A 1 537 ? 15.894 5.765 -19.456 1.00 90.88 537 THR A CA 1
ATOM 4180 C C . THR A 1 537 ? 15.923 4.855 -20.685 1.00 90.88 537 THR A C 1
ATOM 4182 O O . THR A 1 537 ? 15.059 3.997 -20.845 1.00 90.88 537 THR A O 1
ATOM 4185 N N . ILE A 1 538 ? 16.905 5.036 -21.573 1.00 90.50 538 ILE A N 1
ATOM 4186 C CA . ILE A 1 538 ? 17.024 4.258 -22.813 1.00 90.50 538 ILE A CA 1
ATOM 4187 C C . ILE A 1 538 ? 17.291 2.792 -22.489 1.00 90.50 538 ILE A C 1
ATOM 4189 O O . ILE A 1 538 ? 16.645 1.921 -23.060 1.00 90.50 538 ILE A O 1
ATOM 4193 N N . THR A 1 539 ? 18.208 2.527 -21.561 1.00 91.31 539 THR A N 1
ATOM 4194 C CA . THR A 1 539 ? 18.603 1.155 -21.230 1.00 91.31 539 THR A CA 1
ATOM 4195 C C . THR A 1 539 ? 17.493 0.378 -20.533 1.00 91.31 539 THR A C 1
ATOM 4197 O O . THR A 1 539 ? 17.388 -0.818 -20.760 1.00 91.31 539 THR A O 1
ATOM 4200 N N . THR A 1 540 ? 16.641 1.024 -19.731 1.00 89.56 540 THR A N 1
ATOM 4201 C CA . THR A 1 540 ? 15.593 0.337 -18.947 1.00 89.56 540 THR A CA 1
ATOM 4202 C C . THR A 1 540 ? 14.209 0.328 -19.590 1.00 89.56 540 THR A C 1
ATOM 4204 O O . THR A 1 540 ? 13.376 -0.483 -19.201 1.00 89.56 540 THR A O 1
ATOM 4207 N N . SER A 1 541 ? 13.925 1.239 -20.527 1.00 76.94 541 SER A N 1
ATOM 4208 C CA . SER A 1 541 ? 12.551 1.491 -20.994 1.00 76.94 541 SER A CA 1
ATOM 4209 C C . SER A 1 541 ? 12.380 1.483 -22.517 1.00 76.94 541 SER A C 1
ATOM 4211 O O . SER A 1 541 ? 11.314 1.881 -22.985 1.00 76.94 541 SER A O 1
ATOM 4213 N N . ARG A 1 542 ? 13.398 1.110 -23.314 1.00 69.50 542 ARG A N 1
ATOM 4214 C CA . ARG A 1 542 ? 13.293 1.153 -24.784 1.00 69.50 542 ARG A CA 1
ATOM 4215 C C . ARG A 1 542 ? 13.759 -0.118 -25.491 1.00 69.50 542 ARG A C 1
ATOM 4217 O O . ARG A 1 542 ? 14.949 -0.385 -25.611 1.00 69.50 542 ARG A O 1
ATOM 4224 N N . GLY A 1 543 ? 12.792 -0.800 -26.106 1.00 66.38 543 GLY A N 1
ATOM 4225 C CA . GLY A 1 543 ? 12.973 -1.478 -27.394 1.00 66.38 543 GLY A CA 1
ATOM 4226 C C . GLY A 1 543 ? 13.497 -2.911 -27.357 1.00 66.38 543 GLY A C 1
ATOM 4227 O O . GLY A 1 543 ? 13.658 -3.508 -28.419 1.00 66.38 543 GLY A O 1
ATOM 4228 N N . VAL A 1 544 ? 13.728 -3.487 -26.174 1.00 82.88 544 VAL A N 1
ATOM 4229 C CA . VAL A 1 544 ? 14.126 -4.894 -26.038 1.00 82.88 544 VAL A CA 1
ATOM 4230 C C . VAL A 1 544 ? 13.187 -5.593 -25.069 1.00 82.88 544 VAL A C 1
ATOM 4232 O O . VAL A 1 544 ? 13.243 -5.384 -23.860 1.00 82.88 544 VAL A O 1
ATOM 4235 N N . SER A 1 545 ? 12.307 -6.430 -25.614 1.00 84.94 545 SER A N 1
ATOM 4236 C CA . SER A 1 545 ? 11.442 -7.277 -24.800 1.00 84.94 545 SER A CA 1
ATOM 4237 C C . SER A 1 545 ? 12.251 -8.432 -24.201 1.00 84.94 545 SER A C 1
ATOM 4239 O O . SER A 1 545 ? 12.970 -9.115 -24.941 1.00 84.94 545 SER A O 1
ATOM 4241 N N . PRO A 1 546 ? 12.155 -8.683 -22.884 1.00 86.81 546 PRO A N 1
ATOM 4242 C CA . PRO A 1 546 ? 12.691 -9.898 -22.295 1.00 86.81 546 PRO A CA 1
ATOM 4243 C C . PRO A 1 546 ? 12.080 -11.144 -22.937 1.00 86.81 546 PRO A C 1
ATOM 4245 O O . PRO A 1 546 ? 10.875 -11.218 -23.158 1.00 86.81 546 PRO A O 1
ATOM 4248 N N . VAL A 1 547 ? 12.912 -12.152 -23.185 1.00 92.56 547 VAL A N 1
ATOM 4249 C CA . VAL A 1 547 ? 12.471 -13.464 -23.672 1.00 92.56 547 VAL A CA 1
ATOM 4250 C C . VAL A 1 547 ? 12.754 -14.534 -22.626 1.00 92.56 547 VAL A C 1
ATOM 4252 O O . VAL A 1 547 ? 13.727 -14.437 -21.876 1.00 92.56 547 VAL A O 1
ATOM 4255 N N . TRP A 1 548 ? 11.929 -15.580 -22.602 1.00 95.00 548 TRP A N 1
ATOM 4256 C CA . TRP A 1 548 ? 12.020 -16.688 -21.646 1.00 95.00 548 TRP A CA 1
ATOM 4257 C C . TRP A 1 548 ? 13.431 -17.284 -21.532 1.00 95.00 548 TRP A C 1
ATOM 4259 O O . TRP A 1 548 ? 13.942 -17.487 -20.433 1.00 95.00 548 TRP A O 1
ATOM 4269 N N . SER A 1 549 ? 14.116 -17.454 -22.667 1.00 94.25 549 SER A N 1
ATOM 4270 C CA . SER A 1 549 ? 15.477 -17.997 -22.734 1.00 94.25 549 SER A CA 1
ATOM 4271 C C . SER A 1 549 ? 16.551 -17.126 -22.081 1.00 94.25 549 SER A C 1
ATOM 4273 O O . SER A 1 549 ? 17.690 -17.568 -22.000 1.00 94.25 549 SER A O 1
ATOM 4275 N N . ASN A 1 550 ? 16.234 -15.910 -21.628 1.00 92.31 550 ASN A N 1
ATOM 4276 C CA . ASN A 1 550 ? 17.171 -15.037 -20.920 1.00 92.31 550 ASN A CA 1
ATOM 4277 C C . ASN A 1 550 ? 17.026 -15.112 -19.395 1.00 92.31 550 ASN A C 1
ATOM 4279 O O . ASN A 1 550 ? 17.851 -14.532 -18.691 1.00 92.31 550 ASN A O 1
ATOM 4283 N N . LEU A 1 551 ? 16.019 -15.814 -18.859 1.00 93.50 551 LEU A N 1
ATOM 4284 C CA . LEU A 1 551 ? 15.769 -15.881 -17.412 1.00 93.50 551 LEU A CA 1
ATOM 4285 C C . LEU A 1 551 ? 16.957 -16.439 -16.617 1.00 93.50 551 LEU A C 1
ATOM 4287 O O . LEU A 1 551 ? 17.189 -16.013 -15.485 1.00 93.50 551 LEU A O 1
ATOM 4291 N N . TRP A 1 552 ? 17.762 -17.319 -17.224 1.00 93.00 552 TRP A N 1
ATOM 4292 C CA . TRP A 1 552 ? 18.983 -17.837 -16.600 1.00 93.00 552 TRP A CA 1
ATOM 4293 C C . TRP A 1 552 ? 19.972 -16.727 -16.227 1.00 93.00 552 TRP A C 1
ATOM 4295 O O . TRP A 1 552 ? 20.663 -16.868 -15.227 1.00 93.00 552 TRP A O 1
ATOM 4305 N N . LYS A 1 553 ? 20.009 -15.603 -16.962 1.00 94.50 553 LYS A N 1
ATOM 4306 C CA . LYS A 1 553 ? 20.887 -14.465 -16.643 1.00 94.50 553 LYS A CA 1
ATOM 4307 C C . LYS A 1 553 ? 20.519 -13.833 -15.306 1.00 94.50 553 LYS A C 1
ATOM 4309 O O . LYS A 1 553 ? 21.389 -13.471 -14.521 1.00 94.50 553 LYS A O 1
ATOM 4314 N N . LEU A 1 554 ? 19.217 -13.714 -15.036 1.00 96.44 554 LEU A N 1
ATOM 4315 C CA . LEU A 1 554 ? 18.739 -13.219 -13.749 1.00 96.44 554 LEU A CA 1
ATOM 4316 C C . LEU A 1 554 ? 19.045 -14.229 -12.653 1.00 96.44 554 LEU A C 1
ATOM 4318 O O . LEU A 1 554 ? 19.508 -13.835 -11.590 1.00 96.44 554 LEU A O 1
ATOM 4322 N N . ARG A 1 555 ? 18.835 -15.524 -12.919 1.00 95.94 555 ARG A N 1
ATOM 4323 C CA . ARG A 1 555 ? 19.104 -16.591 -11.951 1.00 95.94 555 ARG A CA 1
ATOM 4324 C C . ARG A 1 555 ? 20.599 -16.730 -11.624 1.00 95.94 555 ARG A C 1
ATOM 4326 O O . ARG A 1 555 ? 20.915 -16.941 -10.462 1.00 95.94 555 ARG A O 1
ATOM 4333 N N . ASP A 1 556 ? 21.505 -16.512 -12.580 1.00 96.06 556 ASP A N 1
ATOM 4334 C CA . ASP A 1 556 ? 22.968 -16.495 -12.369 1.00 96.06 556 ASP A CA 1
ATOM 4335 C C . ASP A 1 556 ? 23.386 -15.468 -11.305 1.00 96.06 556 ASP A C 1
ATOM 4337 O O . ASP A 1 556 ? 24.205 -15.745 -10.431 1.00 96.06 556 ASP A O 1
ATOM 4341 N N . VAL A 1 557 ? 22.771 -14.282 -11.331 1.00 97.56 557 VAL A N 1
ATOM 4342 C CA . VAL A 1 557 ? 23.105 -13.191 -10.403 1.00 97.56 557 VAL A CA 1
ATOM 4343 C C . VAL A 1 557 ? 22.247 -13.241 -9.137 1.00 97.56 557 VAL A C 1
ATOM 4345 O O . VAL A 1 557 ? 22.740 -13.008 -8.028 1.00 97.56 557 VAL A O 1
ATOM 4348 N N . TRP A 1 558 ? 20.952 -13.539 -9.269 1.00 98.06 558 TRP A N 1
ATOM 4349 C CA . TRP A 1 558 ? 19.985 -13.547 -8.169 1.00 98.06 558 TRP A CA 1
ATOM 4350 C C . TRP A 1 558 ? 20.021 -14.838 -7.337 1.00 98.06 558 TRP A C 1
ATOM 4352 O O . TRP A 1 558 ? 19.706 -14.808 -6.146 1.00 98.06 558 TRP A O 1
ATOM 4362 N N . GLY A 1 559 ? 20.550 -15.930 -7.884 1.00 96.12 559 GLY A N 1
ATOM 4363 C CA . GLY A 1 559 ? 20.666 -17.221 -7.208 1.00 96.12 559 GLY A CA 1
ATOM 4364 C C . GLY A 1 559 ? 19.305 -17.811 -6.838 1.00 96.12 559 GLY A C 1
ATOM 4365 O O . GLY A 1 559 ? 18.299 -17.563 -7.504 1.00 96.12 559 GLY A O 1
ATOM 4366 N N . ASP A 1 560 ? 19.265 -18.554 -5.737 1.00 95.06 560 ASP A N 1
ATOM 4367 C CA . ASP A 1 560 ? 18.073 -19.298 -5.298 1.00 95.06 560 ASP A CA 1
ATOM 4368 C C . ASP A 1 560 ? 17.007 -18.426 -4.613 1.00 95.06 560 ASP A C 1
ATOM 4370 O O . ASP A 1 560 ? 15.979 -18.929 -4.165 1.00 95.06 560 ASP A O 1
ATOM 4374 N N . ALA A 1 561 ? 17.238 -17.114 -4.507 1.00 97.31 561 ALA A N 1
ATOM 4375 C CA . ALA A 1 561 ? 16.247 -16.199 -3.957 1.00 97.31 561 ALA A CA 1
ATOM 4376 C C . ALA A 1 561 ? 15.026 -16.075 -4.897 1.00 97.31 561 ALA A C 1
ATOM 4378 O O . ALA A 1 561 ? 15.173 -16.222 -6.115 1.00 97.31 561 ALA A O 1
ATOM 4379 N N . PRO A 1 562 ? 13.826 -15.771 -4.372 1.00 98.44 562 PRO A N 1
ATOM 4380 C CA . PRO A 1 562 ? 12.610 -15.766 -5.175 1.00 98.44 562 PRO A CA 1
ATOM 4381 C C . PRO A 1 562 ? 12.632 -14.775 -6.345 1.00 98.44 562 PRO A C 1
ATOM 4383 O O . PRO A 1 562 ? 13.014 -13.610 -6.175 1.00 98.44 562 PRO A O 1
ATOM 4386 N N . ILE A 1 563 ? 12.160 -15.229 -7.510 1.00 98.62 563 ILE A N 1
ATOM 4387 C CA . ILE A 1 563 ? 11.935 -14.425 -8.717 1.00 98.62 563 ILE A CA 1
ATOM 4388 C C . ILE A 1 563 ? 10.471 -14.549 -9.152 1.00 98.62 563 ILE A C 1
ATOM 4390 O O . ILE A 1 563 ? 9.965 -15.653 -9.353 1.00 98.62 563 ILE A O 1
ATOM 4394 N N . LEU A 1 564 ? 9.803 -13.409 -9.337 1.00 98.69 564 LEU A N 1
ATOM 4395 C CA . LEU A 1 564 ? 8.416 -13.320 -9.790 1.00 98.69 564 LEU A CA 1
ATOM 4396 C C . LEU A 1 564 ? 8.327 -12.575 -11.125 1.00 98.69 564 LEU A C 1
ATOM 4398 O O . LEU A 1 564 ? 8.976 -11.541 -11.289 1.00 98.69 564 LEU A O 1
ATOM 4402 N N . LEU A 1 565 ? 7.461 -13.021 -12.043 1.00 98.25 565 LEU A N 1
ATOM 4403 C CA . LEU A 1 565 ? 7.102 -12.229 -13.233 1.00 98.25 565 LEU A CA 1
ATOM 4404 C C . LEU A 1 565 ? 5.884 -11.359 -12.973 1.00 98.25 565 LEU A C 1
ATOM 4406 O O . LEU A 1 565 ? 4.825 -11.862 -12.611 1.00 98.25 565 LEU A O 1
ATOM 4410 N N . LYS A 1 566 ? 6.001 -10.060 -13.236 1.00 98.69 566 LYS A N 1
ATOM 4411 C CA . LYS A 1 566 ? 4.899 -9.101 -13.160 1.00 98.69 566 LYS A CA 1
ATOM 4412 C C . LYS A 1 566 ? 4.435 -8.684 -14.549 1.00 98.69 566 LYS A C 1
ATOM 4414 O O . LYS A 1 566 ? 5.252 -8.309 -15.387 1.00 98.69 566 LYS A O 1
ATOM 4419 N N . GLY A 1 567 ? 3.117 -8.681 -14.740 1.00 97.94 567 GLY A N 1
ATOM 4420 C CA . GLY A 1 567 ? 2.473 -8.352 -16.018 1.00 97.94 567 GLY A CA 1
ATOM 4421 C C . GLY A 1 567 ? 1.773 -9.546 -16.672 1.00 97.94 567 GLY A C 1
ATOM 4422 O O . GLY A 1 567 ? 1.369 -9.471 -17.828 1.00 97.94 567 GLY A O 1
ATOM 4423 N N . VAL A 1 568 ? 1.656 -10.666 -15.951 1.00 98.38 568 VAL A N 1
ATOM 4424 C CA . VAL A 1 568 ? 1.058 -11.901 -16.466 1.00 98.38 568 VAL A CA 1
ATOM 4425 C C . VAL A 1 568 ? -0.465 -11.751 -16.508 1.00 98.38 568 VAL A C 1
ATOM 4427 O O . VAL A 1 568 ? -1.095 -11.403 -15.509 1.00 98.38 568 VAL A O 1
ATOM 4430 N N . GLN A 1 569 ? -1.064 -12.007 -17.670 1.00 98.25 569 GLN A N 1
ATOM 4431 C CA . GLN A 1 569 ? -2.517 -11.927 -17.897 1.00 98.25 569 GLN A CA 1
ATOM 4432 C C . GLN A 1 569 ? -3.102 -13.230 -18.456 1.00 98.25 569 GLN A C 1
ATOM 4434 O O . GLN A 1 569 ? -4.321 -13.373 -18.509 1.00 98.25 569 GLN A O 1
ATOM 4439 N N . SER A 1 570 ? -2.261 -14.181 -18.874 1.00 98.38 570 SER A N 1
ATOM 4440 C CA . SER A 1 570 ? -2.701 -15.429 -19.492 1.00 98.38 570 SER A CA 1
ATOM 4441 C C . SER A 1 570 ? -2.329 -16.647 -18.644 1.00 98.38 570 SER A C 1
ATOM 4443 O O . SER A 1 570 ? -1.292 -16.698 -17.980 1.00 98.38 570 SER A O 1
ATOM 4445 N N . ALA A 1 571 ? -3.189 -17.663 -18.696 1.00 98.44 571 ALA A N 1
ATOM 4446 C CA . ALA A 1 571 ? -2.929 -18.964 -18.091 1.00 98.44 571 ALA A CA 1
ATOM 4447 C C . ALA A 1 571 ? -1.729 -19.685 -18.735 1.00 98.44 571 ALA A C 1
ATOM 4449 O O . ALA A 1 571 ? -1.085 -20.504 -18.087 1.00 98.44 571 ALA A O 1
ATOM 4450 N N . GLU A 1 572 ? -1.445 -19.413 -20.010 1.00 98.50 572 GLU A N 1
ATOM 4451 C CA . GLU A 1 572 ? -0.312 -19.991 -20.735 1.00 98.50 572 GLU A CA 1
ATOM 4452 C C . GLU A 1 572 ? 1.018 -19.460 -20.201 1.00 98.50 572 GLU A C 1
ATOM 4454 O O . GLU A 1 572 ? 1.867 -20.253 -19.804 1.00 98.50 572 GLU A O 1
ATOM 4459 N N . ASP A 1 573 ? 1.145 -18.141 -20.065 1.00 98.38 573 ASP A N 1
ATOM 4460 C CA . ASP A 1 573 ? 2.353 -17.508 -19.529 1.00 98.38 573 ASP A CA 1
ATOM 4461 C C . ASP A 1 573 ? 2.609 -17.910 -18.071 1.00 98.38 573 ASP A C 1
ATOM 4463 O O . ASP A 1 573 ? 3.754 -18.080 -17.661 1.00 98.38 573 ASP A O 1
ATOM 4467 N N . ALA A 1 574 ? 1.551 -18.119 -17.279 1.00 98.56 574 ALA A N 1
ATOM 4468 C CA . ALA A 1 574 ? 1.687 -18.621 -15.914 1.00 98.56 574 ALA A CA 1
ATOM 4469 C C . ALA A 1 574 ? 2.219 -20.068 -15.865 1.00 98.56 574 ALA A C 1
ATOM 4471 O O . ALA A 1 574 ? 3.044 -20.391 -15.009 1.00 98.56 574 ALA A O 1
ATOM 4472 N N . ARG A 1 575 ? 1.798 -20.942 -16.796 1.00 98.50 575 ARG A N 1
ATOM 4473 C CA . ARG A 1 575 ? 2.374 -22.296 -16.922 1.00 98.50 575 ARG A CA 1
ATOM 4474 C C . ARG A 1 575 ? 3.820 -22.241 -17.391 1.00 98.50 575 ARG A C 1
ATOM 4476 O O . ARG A 1 575 ? 4.653 -22.921 -16.805 1.00 98.50 575 ARG A O 1
ATOM 4483 N N . ALA A 1 576 ? 4.123 -21.396 -18.374 1.00 98.12 576 ALA A N 1
ATOM 4484 C CA . ALA A 1 576 ? 5.490 -21.197 -18.836 1.00 98.12 576 ALA A CA 1
ATOM 4485 C C . ALA A 1 576 ? 6.393 -20.719 -17.685 1.00 98.12 576 ALA A C 1
ATOM 4487 O O . ALA A 1 576 ? 7.453 -21.294 -17.459 1.00 98.12 576 ALA A O 1
ATOM 4488 N N . ALA A 1 577 ? 5.953 -19.745 -16.883 1.00 97.94 577 ALA A N 1
ATOM 4489 C CA . ALA A 1 577 ? 6.689 -19.293 -15.701 1.00 97.94 577 ALA A CA 1
ATOM 4490 C C . ALA A 1 577 ? 6.995 -20.438 -14.719 1.00 97.94 577 ALA A C 1
ATOM 4492 O O . ALA A 1 577 ? 8.100 -20.507 -14.180 1.00 97.94 577 ALA A O 1
ATOM 4493 N N . LEU A 1 578 ? 6.043 -21.358 -14.521 1.00 96.94 578 LEU A N 1
ATOM 4494 C CA . LEU A 1 578 ? 6.236 -22.537 -13.678 1.00 96.94 578 LEU A CA 1
ATOM 4495 C C . LEU A 1 578 ? 7.270 -23.503 -14.273 1.00 96.94 578 LEU A C 1
ATOM 4497 O O . LEU A 1 578 ? 8.139 -23.989 -13.554 1.00 96.94 578 LEU A O 1
ATOM 4501 N N . GLU A 1 579 ? 7.194 -23.767 -15.577 1.00 96.62 579 GLU A N 1
ATOM 4502 C CA . GLU A 1 579 ? 8.134 -24.633 -16.305 1.00 96.62 579 GLU A CA 1
ATOM 4503 C C . GLU A 1 579 ? 9.564 -24.074 -16.299 1.00 96.62 579 GLU A C 1
ATOM 4505 O O . GLU A 1 579 ? 10.526 -24.834 -16.206 1.00 96.62 579 GLU A O 1
ATOM 4510 N N . TRP A 1 580 ? 9.704 -22.747 -16.316 1.00 96.56 580 TRP A N 1
ATOM 4511 C CA . TRP A 1 580 ? 10.982 -22.044 -16.177 1.00 96.56 580 TRP A CA 1
ATOM 4512 C C . TRP A 1 580 ? 11.509 -21.973 -14.734 1.00 96.56 580 TRP A C 1
ATOM 4514 O O . TRP A 1 580 ? 12.581 -21.410 -14.507 1.00 96.56 580 TRP A O 1
ATOM 4524 N N . GLY A 1 581 ? 10.796 -22.547 -13.759 1.00 95.44 581 GLY A N 1
ATOM 4525 C CA . GLY A 1 581 ? 11.241 -22.607 -12.365 1.00 95.44 581 GLY A CA 1
ATOM 4526 C C . GLY A 1 581 ? 11.209 -21.253 -11.653 1.00 95.44 581 GLY A C 1
ATOM 4527 O O . GLY A 1 581 ? 12.094 -20.949 -10.850 1.00 95.44 581 GLY A O 1
ATOM 4528 N N . LEU A 1 582 ? 10.229 -20.409 -11.981 1.00 97.69 582 LEU A N 1
ATOM 4529 C CA . LEU A 1 582 ? 9.984 -19.167 -11.253 1.00 97.69 582 LEU A CA 1
ATOM 4530 C C . LEU A 1 582 ? 9.128 -19.419 -10.012 1.00 97.69 582 LEU A C 1
ATOM 4532 O O . LEU A 1 582 ? 8.267 -20.297 -9.989 1.00 97.69 582 LEU A O 1
ATOM 4536 N N . ASP A 1 583 ? 9.360 -18.611 -8.985 1.00 98.31 583 ASP A N 1
ATOM 4537 C CA . ASP A 1 583 ? 8.769 -18.780 -7.656 1.00 98.31 583 ASP A CA 1
ATOM 4538 C C . ASP A 1 583 ? 7.331 -18.242 -7.585 1.00 98.31 583 ASP A C 1
ATOM 4540 O O . ASP A 1 583 ? 6.546 -18.616 -6.708 1.00 98.31 583 ASP A O 1
ATOM 4544 N N . GLY A 1 584 ? 6.967 -17.370 -8.528 1.00 98.44 584 GLY A N 1
ATOM 4545 C CA . GLY A 1 584 ? 5.614 -16.855 -8.644 1.00 98.44 584 GLY A CA 1
ATOM 4546 C C . GLY A 1 584 ? 5.366 -15.949 -9.841 1.00 98.44 584 GLY A C 1
ATOM 4547 O O . GLY A 1 584 ? 6.262 -15.598 -10.611 1.00 98.44 584 GLY A O 1
ATOM 4548 N N . VAL A 1 585 ? 4.115 -15.529 -9.967 1.00 98.81 585 VAL A N 1
ATOM 4549 C CA . VAL A 1 585 ? 3.666 -14.530 -10.942 1.00 98.81 585 VAL A CA 1
ATOM 4550 C C . VAL A 1 585 ? 2.832 -13.467 -10.246 1.00 98.81 585 VAL A C 1
ATOM 4552 O O . VAL A 1 585 ? 2.195 -13.731 -9.233 1.00 98.81 585 VAL A O 1
ATOM 4555 N N . ILE A 1 586 ? 2.816 -12.254 -10.789 1.00 98.94 586 ILE A N 1
ATOM 4556 C CA . ILE A 1 586 ? 1.924 -11.177 -10.371 1.00 98.94 586 ILE A CA 1
ATOM 4557 C C . ILE A 1 586 ? 0.971 -10.891 -11.526 1.00 98.94 586 ILE A C 1
ATOM 4559 O O . ILE A 1 586 ? 1.372 -10.347 -12.565 1.00 98.94 586 ILE A O 1
ATOM 4563 N N . VAL A 1 587 ? -0.298 -11.240 -11.310 1.00 98.88 587 VAL A N 1
ATOM 4564 C CA . VAL A 1 587 ? -1.391 -10.981 -12.245 1.00 98.88 587 VAL A CA 1
ATOM 4565 C C . VAL A 1 587 ? -1.627 -9.478 -12.310 1.00 98.88 587 VAL A C 1
ATOM 4567 O O . VAL A 1 587 ? -2.058 -8.863 -11.334 1.00 98.88 587 VAL A O 1
ATOM 4570 N N . SER A 1 588 ? -1.278 -8.873 -13.442 1.00 98.81 588 SER A N 1
ATOM 4571 C CA . SER A 1 588 ? -1.196 -7.419 -13.584 1.00 98.81 588 SER A CA 1
ATOM 4572 C C . SER A 1 588 ? -1.321 -7.005 -15.045 1.00 98.81 588 SER A C 1
ATOM 4574 O O . SER A 1 588 ? -0.759 -7.651 -15.918 1.00 98.81 588 SER A O 1
ATOM 4576 N N . ASN A 1 589 ? -2.004 -5.891 -15.304 1.00 98.25 589 ASN A N 1
ATOM 4577 C CA . ASN A 1 589 ? -1.951 -5.151 -16.572 1.00 98.25 589 ASN A CA 1
ATOM 4578 C C . ASN A 1 589 ? -1.360 -3.748 -16.371 1.00 98.25 589 ASN A C 1
ATOM 4580 O O . ASN A 1 589 ? -1.791 -2.762 -16.984 1.00 98.25 589 ASN A O 1
ATOM 4584 N N . HIS A 1 590 ? -0.441 -3.633 -15.410 1.00 98.25 590 HIS A N 1
ATOM 4585 C CA . HIS A 1 590 ? 0.182 -2.376 -15.013 1.00 98.25 590 HIS A CA 1
ATOM 4586 C C . HIS A 1 590 ? -0.827 -1.292 -14.582 1.00 98.25 590 HIS A C 1
ATOM 4588 O O . HIS A 1 590 ? -0.625 -0.091 -14.774 1.00 98.25 590 HIS A O 1
ATOM 4594 N N . GLY A 1 591 ? -1.979 -1.705 -14.046 1.00 97.88 591 GLY A N 1
ATOM 4595 C CA . GLY A 1 591 ? -3.070 -0.799 -13.697 1.00 97.88 591 GLY A CA 1
ATOM 4596 C C . GLY A 1 591 ? -3.700 -0.092 -14.902 1.00 97.88 591 GLY A C 1
ATOM 4597 O O . GLY A 1 591 ? -4.158 1.044 -14.732 1.00 97.88 591 GLY A O 1
ATOM 4598 N N . GLY A 1 592 ? -3.707 -0.743 -16.072 1.00 98.12 592 GLY A N 1
ATOM 4599 C CA . GLY A 1 592 ? -4.267 -0.256 -17.338 1.00 98.12 592 GLY A CA 1
ATOM 4600 C C . GLY A 1 592 ? -3.402 0.785 -18.054 1.00 98.12 592 GLY A C 1
ATOM 4601 O O . GLY A 1 592 ? -3.925 1.596 -18.812 1.00 98.12 592 GLY A O 1
ATOM 4602 N N . ARG A 1 593 ? -2.094 0.824 -17.768 1.00 97.81 593 ARG A N 1
ATOM 4603 C CA . ARG A 1 593 ? -1.169 1.872 -18.250 1.00 97.81 593 ARG A CA 1
ATOM 4604 C C . ARG A 1 593 ? -0.370 1.500 -19.496 1.00 97.81 593 ARG A C 1
ATOM 4606 O O . ARG A 1 593 ? 0.339 2.360 -20.015 1.00 97.81 593 ARG A O 1
ATOM 4613 N N . GLN A 1 594 ? -0.462 0.246 -19.933 1.00 96.38 594 GLN A N 1
ATOM 4614 C CA . GLN A 1 594 ? 0.341 -0.300 -21.027 1.00 96.38 594 GLN A CA 1
ATOM 4615 C C . GLN A 1 594 ? -0.508 -0.567 -22.272 1.00 96.38 594 GLN A C 1
ATOM 4617 O O . GLN A 1 594 ? -0.329 0.109 -23.280 1.00 96.38 594 GLN A O 1
ATOM 4622 N N . ILE A 1 595 ? -1.485 -1.475 -22.179 1.00 96.38 595 ILE A N 1
ATOM 4623 C CA . ILE A 1 595 ? -2.374 -1.833 -23.293 1.00 96.38 595 ILE A CA 1
ATOM 4624 C C . ILE A 1 595 ? -3.813 -1.425 -22.955 1.00 96.38 595 ILE A C 1
ATOM 4626 O O . ILE A 1 595 ? -4.383 -1.872 -21.953 1.00 96.38 595 ILE A O 1
ATOM 4630 N N . ASP A 1 596 ? -4.410 -0.582 -23.800 1.00 97.69 596 ASP A N 1
ATOM 4631 C CA . ASP A 1 596 ? -5.843 -0.286 -23.735 1.00 97.69 596 ASP A CA 1
ATOM 4632 C C . ASP A 1 596 ? -6.638 -1.286 -24.584 1.00 97.69 596 ASP A C 1
ATOM 4634 O O . ASP A 1 596 ? -6.203 -1.656 -25.673 1.00 97.69 596 ASP A O 1
ATOM 4638 N N . GLY A 1 597 ? -7.773 -1.759 -24.067 1.00 96.38 597 GLY A N 1
ATOM 4639 C CA . GLY A 1 597 ? -8.515 -2.895 -24.631 1.00 96.38 597 GLY A CA 1
ATOM 4640 C C . GLY A 1 597 ? -8.051 -4.273 -24.135 1.00 96.38 597 GLY A C 1
ATOM 4641 O O . GLY A 1 597 ? -8.543 -5.293 -24.614 1.00 96.38 597 GLY A O 1
ATOM 4642 N N . ALA A 1 598 ? -7.132 -4.321 -23.166 1.00 96.81 598 ALA A N 1
ATOM 4643 C CA . ALA A 1 598 ? -6.758 -5.552 -22.474 1.00 96.81 598 ALA A CA 1
ATOM 4644 C C . ALA A 1 598 ? -7.852 -6.004 -21.489 1.00 96.81 598 ALA A C 1
ATOM 4646 O O . ALA A 1 598 ? -8.703 -5.218 -21.062 1.00 96.81 598 ALA A O 1
ATOM 4647 N N . ILE A 1 599 ? -7.807 -7.278 -21.090 1.00 97.62 599 ILE A N 1
ATOM 4648 C CA . ILE A 1 599 ? -8.688 -7.800 -20.040 1.00 97.62 599 ILE A CA 1
ATOM 4649 C C . ILE A 1 599 ? -8.391 -7.126 -18.689 1.00 97.62 599 ILE A C 1
ATOM 4651 O O . ILE A 1 599 ? -7.291 -6.624 -18.434 1.00 97.62 599 ILE A O 1
ATOM 4655 N N . ALA A 1 600 ? -9.377 -7.104 -17.792 1.00 98.31 600 ALA A N 1
ATOM 4656 C CA . ALA A 1 600 ? -9.134 -6.657 -16.426 1.00 98.31 600 ALA A CA 1
ATOM 4657 C C . ALA A 1 600 ? -8.246 -7.674 -15.694 1.00 98.31 600 ALA A C 1
ATOM 4659 O O . ALA A 1 600 ? -8.463 -8.878 -15.822 1.00 98.31 600 ALA A O 1
ATOM 4660 N N . SER A 1 601 ? -7.297 -7.220 -14.865 1.00 98.50 601 SER A N 1
ATOM 4661 C CA . SER A 1 601 ? -6.436 -8.136 -14.095 1.00 98.50 601 SER A CA 1
ATOM 4662 C C . SER A 1 601 ? -7.236 -9.149 -13.283 1.00 98.50 601 SER A C 1
ATOM 4664 O O . SER A 1 601 ? -6.859 -10.314 -13.210 1.00 98.50 601 SER A O 1
ATOM 4666 N N . LEU A 1 602 ? -8.347 -8.724 -12.671 1.00 98.62 602 LEU A N 1
ATOM 4667 C CA . LEU A 1 602 ? -9.155 -9.607 -11.826 1.00 98.62 602 LEU A CA 1
ATOM 4668 C C . LEU A 1 602 ? -9.841 -10.721 -12.632 1.00 98.62 602 LEU A C 1
ATOM 4670 O O . LEU A 1 602 ? -10.094 -11.783 -12.080 1.00 98.62 602 LEU A O 1
ATOM 4674 N N . ASP A 1 603 ? -10.095 -10.505 -13.926 1.00 98.12 603 ASP A N 1
ATOM 4675 C CA . ASP A 1 603 ? -10.670 -11.529 -14.811 1.00 98.12 603 ASP A CA 1
ATOM 4676 C C . ASP A 1 603 ? -9.650 -12.575 -15.244 1.00 98.12 603 ASP A C 1
ATOM 4678 O O . ASP A 1 603 ? -10.009 -13.724 -15.483 1.00 98.12 603 ASP A O 1
ATOM 4682 N N . ALA A 1 604 ? -8.376 -12.191 -15.320 1.00 98.56 604 ALA A N 1
ATOM 4683 C CA . ALA A 1 604 ? -7.287 -13.119 -15.596 1.00 98.56 604 ALA A CA 1
ATOM 4684 C C . ALA A 1 604 ? -7.017 -14.069 -14.416 1.00 98.56 604 ALA A C 1
ATOM 4686 O O . ALA A 1 604 ? -6.589 -15.206 -14.617 1.00 98.56 604 ALA A O 1
ATOM 4687 N N . LEU A 1 605 ? -7.252 -13.596 -13.185 1.00 98.69 605 LEU A N 1
ATOM 4688 C CA . LEU A 1 605 ? -6.804 -14.256 -11.960 1.00 98.69 605 LEU A CA 1
ATOM 4689 C C . LEU A 1 605 ? -7.310 -15.708 -11.815 1.00 98.69 605 LEU A C 1
ATOM 4691 O O . LEU A 1 605 ? -6.455 -16.579 -11.654 1.00 98.69 605 LEU A O 1
ATOM 4695 N N . PRO A 1 606 ? -8.618 -16.032 -11.938 1.00 98.00 606 PRO A N 1
ATOM 4696 C CA . PRO A 1 606 ? -9.090 -17.407 -11.737 1.00 98.00 606 PRO A CA 1
ATOM 4697 C C . PRO A 1 606 ? -8.464 -18.417 -12.708 1.00 98.00 606 PRO A C 1
ATOM 4699 O O . PRO A 1 606 ? -8.031 -19.491 -12.300 1.00 98.00 606 PRO A O 1
ATOM 4702 N N . ALA A 1 607 ? -8.337 -18.051 -13.988 1.00 98.38 607 ALA A N 1
ATOM 4703 C CA . ALA A 1 607 ? -7.753 -18.933 -14.998 1.00 98.38 607 ALA A CA 1
ATOM 4704 C C . ALA A 1 607 ? -6.259 -19.207 -14.744 1.00 98.38 607 ALA A C 1
ATOM 4706 O O . ALA A 1 607 ? -5.772 -20.299 -15.036 1.00 98.38 607 ALA A O 1
ATOM 4707 N N . ILE A 1 608 ? -5.531 -18.229 -14.196 1.00 98.75 608 ILE A N 1
ATOM 4708 C CA . ILE A 1 608 ? -4.124 -18.378 -13.804 1.00 98.75 608 ILE A CA 1
ATOM 4709 C C . ILE A 1 608 ? -3.995 -19.284 -12.576 1.00 98.75 608 ILE A C 1
ATOM 4711 O O . ILE A 1 608 ? -3.169 -20.198 -12.586 1.00 98.75 608 ILE A O 1
ATOM 4715 N N . VAL A 1 609 ? -4.840 -19.086 -11.559 1.00 98.50 609 VAL A N 1
ATOM 4716 C CA . VAL A 1 609 ? -4.898 -19.934 -10.354 1.00 98.50 609 VAL A CA 1
ATOM 4717 C C . VAL A 1 609 ? -5.117 -21.400 -10.737 1.00 98.50 609 VAL A C 1
ATOM 4719 O O . VAL A 1 609 ? -4.344 -22.275 -10.331 1.00 98.50 609 VAL A O 1
ATOM 4722 N N . ASP A 1 610 ? -6.097 -21.661 -11.603 1.00 98.25 610 ASP A N 1
ATOM 4723 C CA . ASP A 1 610 ? -6.401 -23.003 -12.109 1.00 98.25 610 ASP A CA 1
ATOM 4724 C C . ASP A 1 610 ? -5.250 -23.610 -12.925 1.00 98.25 610 ASP A C 1
ATOM 4726 O O . ASP A 1 610 ? -5.029 -24.827 -12.907 1.00 9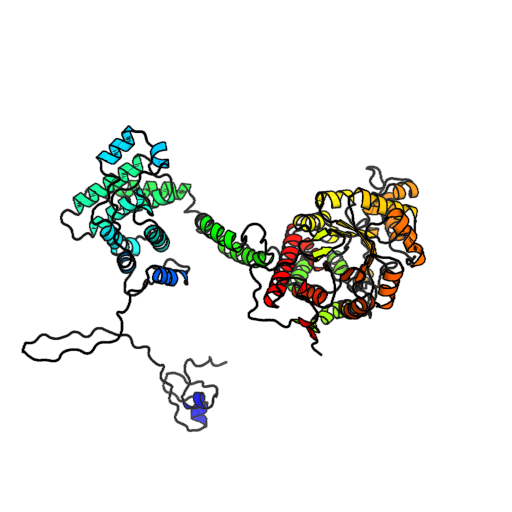8.25 610 ASP A O 1
ATOM 4730 N N . ALA A 1 611 ? -4.502 -22.778 -13.653 1.00 98.19 611 ALA A N 1
ATOM 4731 C CA . ALA A 1 611 ? -3.409 -23.225 -14.506 1.00 98.19 611 ALA A CA 1
ATOM 4732 C C . ALA A 1 611 ? -2.193 -23.711 -13.710 1.00 98.19 611 ALA A C 1
ATOM 4734 O O . ALA A 1 611 ? -1.581 -24.709 -14.099 1.00 98.19 611 ALA A O 1
ATOM 4735 N N . VAL A 1 612 ? -1.861 -23.044 -12.600 1.00 97.31 612 VAL A N 1
ATOM 4736 C CA . VAL A 1 612 ? -0.661 -23.354 -11.804 1.00 97.31 612 VAL A CA 1
ATOM 4737 C C . VAL A 1 612 ? -0.937 -24.268 -10.608 1.00 97.31 612 VAL A C 1
ATOM 4739 O O . VAL A 1 612 ? 0.003 -24.841 -10.058 1.00 97.31 612 VAL A O 1
ATOM 4742 N N . LYS A 1 613 ? -2.208 -24.476 -10.231 1.00 94.94 613 LYS A N 1
ATOM 4743 C CA . LYS A 1 613 ? -2.661 -25.485 -9.247 1.00 94.94 613 LYS A CA 1
ATOM 4744 C C . LYS A 1 613 ? -1.893 -25.450 -7.917 1.00 94.94 613 LYS A C 1
ATOM 4746 O O . LYS A 1 613 ? -1.507 -26.496 -7.397 1.00 94.94 613 LYS A O 1
ATOM 4751 N N . GLY A 1 614 ? -1.632 -24.248 -7.402 1.00 94.88 614 GLY A N 1
ATOM 4752 C CA . GLY A 1 614 ? -0.922 -24.037 -6.134 1.00 94.88 614 GLY A CA 1
ATOM 4753 C C . GLY A 1 614 ? 0.566 -24.411 -6.149 1.00 94.88 614 GLY A C 1
ATOM 4754 O O . GLY A 1 614 ? 1.156 -24.579 -5.088 1.00 94.88 614 GLY A O 1
ATOM 4755 N N . LYS A 1 615 ? 1.183 -24.576 -7.329 1.00 97.56 615 LYS A N 1
ATOM 4756 C CA . LYS A 1 615 ? 2.611 -24.921 -7.465 1.00 97.56 615 LYS A CA 1
ATOM 4757 C C . LYS A 1 615 ? 3.556 -23.713 -7.452 1.00 97.56 615 LYS A C 1
ATOM 4759 O O . LYS A 1 615 ? 4.764 -23.906 -7.497 1.00 97.56 615 LYS A O 1
ATOM 4764 N N . MET A 1 616 ? 3.020 -22.496 -7.419 1.00 97.75 616 MET A N 1
ATOM 4765 C CA . MET A 1 616 ? 3.774 -21.246 -7.304 1.00 97.75 616 MET A CA 1
ATOM 4766 C C . MET A 1 616 ? 2.933 -20.186 -6.597 1.00 97.75 616 MET A C 1
ATOM 4768 O O . MET A 1 616 ? 1.710 -20.324 -6.537 1.00 97.75 616 MET A O 1
ATOM 4772 N N . VAL A 1 617 ? 3.584 -19.125 -6.119 1.00 98.56 617 VAL A N 1
ATOM 4773 C CA . VAL A 1 617 ? 2.912 -17.988 -5.480 1.00 98.56 617 VAL A CA 1
ATOM 4774 C C . VAL A 1 617 ? 2.256 -17.088 -6.533 1.00 98.56 617 VAL A C 1
ATOM 4776 O O . VAL A 1 617 ? 2.862 -16.758 -7.554 1.00 98.56 617 VAL A O 1
ATOM 4779 N N . ILE A 1 618 ? 1.036 -16.632 -6.266 1.00 98.88 618 ILE A N 1
ATOM 4780 C CA . ILE A 1 618 ? 0.268 -15.735 -7.129 1.00 98.88 618 ILE A CA 1
ATOM 4781 C C . ILE A 1 618 ? 0.057 -14.398 -6.418 1.00 98.88 618 ILE A C 1
ATOM 4783 O O . ILE A 1 618 ? -0.754 -14.262 -5.505 1.00 98.88 618 ILE A O 1
ATOM 4787 N N . GLY A 1 619 ? 0.767 -13.374 -6.873 1.00 98.88 619 GLY A N 1
ATOM 4788 C CA . GLY A 1 619 ? 0.469 -11.988 -6.544 1.00 98.88 619 GLY A CA 1
ATOM 4789 C C . GLY A 1 619 ? -0.617 -11.411 -7.447 1.00 98.88 619 GLY A C 1
ATOM 4790 O O . GLY A 1 619 ? -0.812 -11.851 -8.580 1.00 98.88 619 GLY A O 1
ATOM 4791 N N . PHE A 1 620 ? -1.286 -10.363 -6.982 1.00 98.94 620 PHE A N 1
ATOM 4792 C CA . PHE A 1 620 ? -2.293 -9.658 -7.770 1.00 98.94 620 PHE A CA 1
ATOM 4793 C C . PHE A 1 620 ? -2.177 -8.136 -7.630 1.00 98.94 620 PHE A C 1
ATOM 4795 O O . PHE A 1 620 ? -2.064 -7.608 -6.523 1.00 98.94 620 PHE A O 1
ATOM 4802 N N . ASP A 1 621 ? -2.274 -7.408 -8.744 1.00 98.62 621 ASP A N 1
ATOM 4803 C CA . ASP A 1 621 ? -2.498 -5.962 -8.738 1.00 98.62 621 ASP A CA 1
ATOM 4804 C C . ASP A 1 621 ? -3.499 -5.518 -9.823 1.00 98.62 621 ASP A C 1
ATOM 4806 O O . ASP A 1 621 ? -3.898 -6.268 -10.714 1.00 98.62 621 ASP A O 1
ATOM 4810 N N . GLY A 1 622 ? -3.898 -4.245 -9.750 1.00 95.31 622 GLY A N 1
ATOM 4811 C CA . GLY A 1 622 ? -4.781 -3.621 -10.734 1.00 95.31 622 GLY A CA 1
ATOM 4812 C C . GLY A 1 622 ? -6.191 -3.416 -10.191 1.00 95.31 622 GLY A C 1
ATOM 4813 O O . GLY A 1 622 ? -6.937 -4.349 -9.932 1.00 95.31 622 GLY A O 1
ATOM 4814 N N . GLY A 1 623 ? -6.575 -2.151 -10.013 1.00 96.38 623 GLY A N 1
ATOM 4815 C CA . GLY A 1 623 ? -7.950 -1.782 -9.652 1.00 96.38 623 GLY A CA 1
ATOM 4816 C C . GLY A 1 623 ? -8.320 -1.830 -8.162 1.00 96.38 623 GLY A C 1
ATOM 4817 O O . GLY A 1 623 ? -9.397 -1.344 -7.842 1.00 96.38 623 GLY A O 1
ATOM 4818 N N . ILE A 1 624 ? -7.455 -2.300 -7.251 1.00 98.56 624 ILE A N 1
ATOM 4819 C CA . ILE A 1 624 ? -7.713 -2.290 -5.791 1.00 98.56 624 ILE A CA 1
ATOM 4820 C C . ILE A 1 624 ? -7.863 -0.859 -5.272 1.00 98.56 624 ILE A C 1
ATOM 4822 O O . ILE A 1 624 ? -6.994 -0.020 -5.537 1.00 98.56 624 ILE A O 1
ATOM 4826 N N . ARG A 1 625 ? -8.950 -0.583 -4.541 1.00 98.00 625 ARG A N 1
ATOM 4827 C CA . ARG A 1 625 ? -9.291 0.728 -3.954 1.00 98.00 625 ARG A CA 1
ATOM 4828 C C . ARG A 1 625 ? -9.724 0.667 -2.490 1.00 98.00 625 ARG A C 1
ATOM 4830 O O . ARG A 1 625 ? -9.758 1.707 -1.845 1.00 98.00 625 ARG A O 1
ATOM 4837 N N . SER A 1 626 ? -10.041 -0.521 -1.990 1.00 98.19 626 SER A N 1
ATOM 4838 C CA . SER A 1 626 ? -10.638 -0.747 -0.673 1.00 98.19 626 SER A CA 1
ATOM 4839 C C . SER A 1 626 ? -10.223 -2.105 -0.104 1.00 98.19 626 SER A C 1
ATOM 4841 O O . SER A 1 626 ? -9.783 -2.990 -0.843 1.00 98.19 626 SER A O 1
ATOM 4843 N N . GLY A 1 627 ? -10.407 -2.299 1.199 1.00 98.06 627 GLY A N 1
ATOM 4844 C CA . GLY A 1 627 ? -10.183 -3.577 1.875 1.00 98.06 627 GLY A CA 1
ATOM 4845 C C . GLY A 1 627 ? -11.066 -4.715 1.349 1.00 98.06 627 GLY A C 1
ATOM 4846 O O . GLY A 1 627 ? -10.637 -5.869 1.329 1.00 98.06 627 GLY A O 1
ATOM 4847 N N . ILE A 1 628 ? -12.262 -4.410 0.833 1.00 98.00 628 ILE A N 1
ATOM 4848 C CA . ILE A 1 628 ? -13.125 -5.419 0.199 1.00 98.00 628 ILE A CA 1
ATOM 4849 C C . ILE A 1 628 ? -12.581 -5.895 -1.156 1.00 98.00 628 ILE A C 1
ATOM 4851 O O . ILE A 1 628 ? -12.795 -7.045 -1.536 1.00 98.00 628 ILE A O 1
ATOM 4855 N N . ASP A 1 629 ? -11.840 -5.054 -1.880 1.00 98.75 629 ASP A N 1
ATOM 4856 C CA . ASP A 1 629 ? -11.168 -5.476 -3.114 1.00 98.75 629 ASP A CA 1
ATOM 4857 C C . ASP A 1 629 ? -10.020 -6.440 -2.810 1.00 98.75 629 ASP A C 1
ATOM 4859 O O . ASP A 1 629 ? -9.853 -7.436 -3.511 1.00 98.75 629 ASP A O 1
ATOM 4863 N N . ILE A 1 630 ? -9.274 -6.176 -1.731 1.00 98.81 630 ILE A N 1
ATOM 4864 C CA . ILE A 1 630 ? -8.232 -7.079 -1.227 1.00 98.81 630 ILE A CA 1
ATOM 4865 C C . ILE A 1 630 ? -8.852 -8.441 -0.906 1.00 98.81 630 ILE A C 1
ATOM 4867 O O . ILE A 1 630 ? -8.395 -9.458 -1.419 1.00 98.81 630 ILE A O 1
ATOM 4871 N N . PHE A 1 631 ? -9.952 -8.454 -0.145 1.00 98.81 631 PHE A N 1
ATOM 4872 C CA . PHE A 1 631 ? -10.689 -9.678 0.172 1.00 98.81 631 PHE A CA 1
ATOM 4873 C C . PHE A 1 631 ? -11.091 -10.461 -1.084 1.00 98.81 631 PHE A C 1
ATOM 4875 O O . PHE A 1 631 ? -10.886 -11.670 -1.144 1.00 98.81 631 PHE A O 1
ATOM 4882 N N . LYS A 1 632 ? -11.639 -9.785 -2.103 1.00 98.81 632 LYS A N 1
ATOM 4883 C CA . LYS A 1 632 ? -12.071 -10.430 -3.352 1.00 98.81 632 LYS A CA 1
ATOM 4884 C C . LYS A 1 632 ? -10.910 -11.050 -4.121 1.00 98.81 632 LYS A C 1
ATOM 4886 O O . LYS A 1 632 ? -11.048 -12.175 -4.583 1.00 98.81 632 LYS A O 1
ATOM 4891 N N . ALA A 1 633 ? -9.788 -10.345 -4.257 1.00 98.81 633 ALA A N 1
ATOM 4892 C CA . ALA A 1 633 ? -8.620 -10.877 -4.956 1.00 98.81 633 ALA A CA 1
ATOM 4893 C C . ALA A 1 633 ? -8.071 -12.134 -4.259 1.00 98.81 633 ALA A C 1
ATOM 4895 O O . ALA A 1 633 ? -7.821 -13.138 -4.920 1.00 98.81 633 ALA A O 1
ATOM 4896 N N . LEU A 1 634 ? -7.965 -12.115 -2.926 1.00 98.88 634 LEU A N 1
ATOM 4897 C CA . LEU A 1 634 ? -7.520 -13.279 -2.151 1.00 98.88 634 LEU A CA 1
ATOM 4898 C C . LEU A 1 634 ? -8.516 -14.442 -2.248 1.00 98.88 634 LEU A C 1
ATOM 4900 O O . LEU A 1 634 ? -8.125 -15.575 -2.503 1.00 98.88 634 LEU A O 1
ATOM 4904 N N . ALA A 1 635 ? -9.818 -14.164 -2.136 1.00 98.75 635 ALA A N 1
ATOM 4905 C CA . ALA A 1 635 ? -10.858 -15.182 -2.276 1.00 98.75 635 ALA A CA 1
ATOM 4906 C C . ALA A 1 635 ? -10.875 -15.830 -3.673 1.00 98.75 635 ALA A C 1
ATOM 4908 O O . ALA A 1 635 ? -11.264 -16.989 -3.801 1.00 98.75 635 ALA A O 1
ATOM 4909 N N . LEU A 1 636 ? -10.435 -15.110 -4.708 1.00 98.62 636 LEU A N 1
ATOM 4910 C CA . LEU A 1 636 ? -10.272 -15.630 -6.069 1.00 98.62 636 LEU A CA 1
ATOM 4911 C C . LEU A 1 636 ? -8.945 -16.373 -6.294 1.00 98.62 636 LEU A C 1
ATOM 4913 O O . LEU A 1 636 ? -8.729 -16.870 -7.395 1.00 98.62 636 LEU A O 1
ATOM 4917 N N . GLY A 1 637 ? -8.090 -16.487 -5.273 1.00 98.31 637 GLY A N 1
ATOM 4918 C CA . GLY A 1 637 ? -6.898 -17.336 -5.289 1.00 98.31 637 GLY A CA 1
ATOM 4919 C C . GLY A 1 637 ? -5.559 -16.603 -5.359 1.00 98.31 637 GLY A C 1
ATOM 4920 O O . GLY A 1 637 ? -4.547 -17.250 -5.602 1.00 98.31 637 GLY A O 1
ATOM 4921 N N . ALA A 1 638 ? -5.519 -15.281 -5.161 1.00 98.81 638 ALA A N 1
ATOM 4922 C CA . ALA A 1 638 ? -4.245 -14.595 -4.940 1.00 98.81 638 ALA A CA 1
ATOM 4923 C C . ALA A 1 638 ? -3.688 -14.910 -3.537 1.00 98.81 638 ALA A C 1
ATOM 4925 O O . ALA A 1 638 ? -4.431 -14.903 -2.558 1.00 98.81 638 ALA A O 1
ATOM 4926 N N . ASP A 1 639 ? -2.374 -15.100 -3.426 1.00 98.75 639 ASP A N 1
ATOM 4927 C CA . ASP A 1 639 ? -1.661 -15.269 -2.152 1.00 98.75 639 ASP A CA 1
ATOM 4928 C C . ASP A 1 639 ? -1.319 -13.922 -1.499 1.00 98.75 639 ASP A C 1
ATOM 4930 O O . ASP A 1 639 ? -1.221 -13.808 -0.275 1.00 98.75 639 ASP A O 1
ATOM 4934 N N . PHE A 1 640 ? -1.134 -12.883 -2.319 1.00 98.88 640 PHE A N 1
ATOM 4935 C CA . PHE A 1 640 ? -0.940 -11.507 -1.871 1.00 98.88 640 PHE A CA 1
ATOM 4936 C C . PHE A 1 640 ? -1.425 -10.490 -2.896 1.00 98.88 640 PHE A C 1
ATOM 4938 O O . PHE A 1 640 ? -1.554 -10.775 -4.088 1.00 98.88 640 PHE A O 1
ATOM 4945 N N . VAL A 1 641 ? -1.643 -9.260 -2.436 1.00 98.94 641 VAL A N 1
ATOM 4946 C CA . VAL A 1 641 ? -1.997 -8.133 -3.301 1.00 98.94 641 VAL A CA 1
ATOM 4947 C C . VAL A 1 641 ? -0.950 -7.030 -3.267 1.00 98.94 641 VAL A C 1
ATOM 4949 O O . VAL A 1 641 ? -0.300 -6.813 -2.242 1.00 98.94 641 VAL A O 1
ATOM 4952 N N . GLN A 1 642 ? -0.826 -6.283 -4.365 1.00 98.88 642 GLN A N 1
ATOM 4953 C CA . GLN A 1 642 ? -0.000 -5.083 -4.420 1.00 98.88 642 GLN A CA 1
ATOM 4954 C C . GLN A 1 642 ? -0.829 -3.793 -4.499 1.00 98.88 642 GLN A C 1
ATOM 4956 O O . GLN A 1 642 ? -1.778 -3.675 -5.280 1.00 98.88 642 GLN A O 1
ATOM 4961 N N . LEU A 1 643 ? -0.444 -2.790 -3.705 1.00 98.75 643 LEU A N 1
ATOM 4962 C CA . LEU A 1 643 ? -1.109 -1.484 -3.652 1.00 98.75 643 LEU A CA 1
ATOM 4963 C C . LEU A 1 643 ? -0.329 -0.423 -4.437 1.00 98.75 643 LEU A C 1
ATOM 4965 O O . LEU A 1 643 ? 0.855 -0.218 -4.198 1.00 98.75 643 LEU A O 1
ATOM 4969 N N . GLY A 1 644 ? -1.009 0.272 -5.357 1.00 98.12 644 GLY A N 1
ATOM 4970 C CA . GLY A 1 644 ? -0.427 1.332 -6.195 1.00 98.12 644 GLY A CA 1
ATOM 4971 C C . GLY A 1 644 ? -1.010 2.719 -5.901 1.00 98.12 644 GLY A C 1
ATOM 4972 O O . GLY A 1 644 ? -0.710 3.330 -4.879 1.00 98.12 644 GLY A O 1
ATOM 4973 N N . ARG A 1 645 ? -1.883 3.214 -6.794 1.00 98.44 645 ARG A N 1
ATOM 4974 C CA . ARG A 1 645 ? -2.472 4.574 -6.750 1.00 98.44 645 ARG A CA 1
ATOM 4975 C C . ARG A 1 645 ? -2.991 5.039 -5.375 1.00 98.44 645 ARG A C 1
ATOM 4977 O O . ARG A 1 645 ? -2.680 6.172 -5.029 1.00 98.44 645 ARG A O 1
ATOM 4984 N N . PRO A 1 646 ? -3.721 4.232 -4.569 1.00 98.38 646 PRO A N 1
ATOM 4985 C CA . PRO A 1 646 ? -4.166 4.682 -3.245 1.00 98.38 646 PRO A CA 1
ATOM 4986 C C . PRO A 1 646 ? -3.023 5.215 -2.368 1.00 98.38 646 PRO A C 1
ATOM 4988 O O . PRO A 1 646 ? -3.170 6.249 -1.721 1.00 98.38 646 PRO A O 1
ATOM 4991 N N . ILE A 1 647 ? -1.863 4.553 -2.401 1.00 98.56 647 ILE A N 1
ATOM 4992 C CA . ILE A 1 647 ? -0.688 4.946 -1.619 1.00 98.56 647 ILE A CA 1
ATOM 4993 C C . ILE A 1 647 ? -0.115 6.279 -2.110 1.00 98.56 647 ILE A C 1
ATOM 4995 O O . ILE A 1 647 ? 0.214 7.131 -1.288 1.00 98.56 647 ILE A O 1
ATOM 4999 N N . LEU A 1 648 ? -0.070 6.507 -3.429 1.00 98.50 648 LEU A N 1
ATOM 5000 C CA . LEU A 1 648 ? 0.364 7.790 -3.998 1.00 98.50 648 LEU A CA 1
ATOM 5001 C C . LEU A 1 648 ? -0.544 8.949 -3.585 1.00 98.50 648 LEU A C 1
ATOM 5003 O O . LEU A 1 648 ? -0.060 10.047 -3.321 1.00 98.50 648 LEU A O 1
ATOM 5007 N N . TRP A 1 649 ? -1.853 8.713 -3.502 1.00 98.62 649 TRP A N 1
ATOM 5008 C CA . TRP A 1 649 ? -2.796 9.730 -3.041 1.00 98.62 649 TRP A CA 1
ATOM 5009 C C . TRP A 1 649 ? -2.573 10.064 -1.567 1.00 98.62 649 TRP A C 1
ATOM 5011 O O . TRP A 1 649 ? -2.562 11.235 -1.201 1.00 98.62 649 TRP A O 1
ATOM 5021 N N . GLY A 1 650 ? -2.293 9.060 -0.730 1.00 98.38 650 GLY A N 1
ATOM 5022 C CA . GLY A 1 650 ? -1.838 9.287 0.642 1.00 98.38 650 GLY A CA 1
ATOM 5023 C C . GLY A 1 650 ? -0.540 10.099 0.693 1.00 98.38 650 GLY A C 1
ATOM 5024 O O . GLY A 1 650 ? -0.453 11.083 1.427 1.00 98.38 650 GLY A O 1
ATOM 5025 N N . LEU A 1 651 ? 0.447 9.737 -0.128 1.00 98.56 651 LEU A N 1
ATOM 5026 C CA . LEU A 1 651 ? 1.730 10.435 -0.212 1.00 98.56 651 LEU A CA 1
ATOM 5027 C C . LEU A 1 651 ? 1.553 11.918 -0.578 1.00 98.56 651 LEU A C 1
ATOM 5029 O O . LEU A 1 651 ? 2.146 12.775 0.075 1.00 98.56 651 LEU A O 1
ATOM 5033 N N . ALA A 1 652 ? 0.683 12.220 -1.543 1.00 98.25 652 ALA A N 1
ATOM 5034 C CA . ALA A 1 652 ? 0.368 13.582 -1.976 1.00 98.25 652 ALA A CA 1
ATOM 5035 C C . ALA A 1 652 ? -0.235 14.466 -0.872 1.00 98.25 652 ALA A C 1
ATOM 5037 O O . ALA A 1 652 ? -0.061 15.681 -0.892 1.00 98.25 652 ALA A O 1
ATOM 5038 N N . HIS A 1 653 ? -0.940 13.878 0.099 1.00 96.75 653 HIS A N 1
ATOM 5039 C CA . HIS A 1 653 ? -1.570 14.640 1.176 1.00 96.75 653 HIS A CA 1
ATOM 5040 C C . HIS A 1 653 ? -0.561 15.181 2.192 1.00 96.75 653 HIS A C 1
ATOM 5042 O O . HIS A 1 653 ? -0.536 16.380 2.453 1.00 96.75 653 HIS A O 1
ATOM 5048 N N . GLN A 1 654 ? 0.223 14.301 2.822 1.00 95.00 654 GLN A N 1
ATOM 5049 C CA . GLN A 1 654 ? 1.153 14.677 3.901 1.00 95.00 654 GLN A CA 1
ATOM 5050 C C . GLN A 1 654 ? 2.361 13.732 3.985 1.00 95.00 654 GLN A C 1
ATOM 5052 O O . GLN A 1 654 ? 2.794 13.356 5.081 1.00 95.00 654 GLN A O 1
ATOM 5057 N N . GLY A 1 655 ? 2.878 13.284 2.840 1.00 97.56 655 GLY A N 1
ATOM 5058 C CA . GLY A 1 655 ? 4.028 12.391 2.791 1.00 97.56 655 GLY A CA 1
ATOM 5059 C C . GLY A 1 655 ? 3.787 11.115 3.602 1.00 97.56 655 GLY A C 1
ATOM 5060 O O . GLY A 1 655 ? 2.771 10.435 3.451 1.00 97.56 655 GLY A O 1
ATOM 5061 N N . GLU A 1 656 ? 4.698 10.836 4.532 1.00 97.25 656 GLU A N 1
ATOM 5062 C CA . GLU A 1 656 ? 4.648 9.687 5.445 1.00 97.25 656 GLU A CA 1
ATOM 5063 C C . GLU A 1 656 ? 3.311 9.562 6.199 1.00 97.25 656 GLU A C 1
ATOM 5065 O O . GLU A 1 656 ? 2.733 8.478 6.260 1.00 97.25 656 GLU A O 1
ATOM 5070 N N . LYS A 1 657 ? 2.772 10.669 6.734 1.00 96.12 657 LYS A N 1
ATOM 5071 C CA . LYS A 1 657 ? 1.521 10.641 7.515 1.00 96.12 657 LYS A CA 1
ATOM 5072 C C . LYS A 1 657 ? 0.330 10.208 6.668 1.00 96.12 657 LYS A C 1
ATOM 5074 O O . LYS A 1 657 ? -0.524 9.459 7.141 1.00 96.12 657 LYS A O 1
ATOM 5079 N N . GLY A 1 658 ? 0.271 10.679 5.425 1.00 98.06 658 GLY A N 1
ATOM 5080 C CA . GLY A 1 658 ? -0.810 10.334 4.513 1.00 98.06 658 GLY A CA 1
ATOM 5081 C C . GLY A 1 658 ? -0.699 8.895 4.007 1.00 98.06 658 GLY A C 1
ATOM 5082 O O . GLY A 1 658 ? -1.704 8.186 4.008 1.00 98.06 658 GLY A O 1
ATOM 5083 N N . VAL A 1 659 ? 0.512 8.416 3.685 1.00 98.62 659 VAL A N 1
ATOM 5084 C CA . VAL A 1 659 ? 0.741 6.994 3.355 1.00 98.62 659 VAL A CA 1
ATOM 5085 C C . VAL A 1 659 ? 0.309 6.090 4.511 1.00 98.62 659 VAL A C 1
ATOM 5087 O O . VAL A 1 659 ? -0.446 5.142 4.301 1.00 98.62 659 VAL A O 1
ATOM 5090 N N . ARG A 1 660 ? 0.712 6.421 5.743 1.00 97.81 660 ARG A N 1
ATOM 5091 C CA . ARG A 1 660 ? 0.324 5.690 6.957 1.00 97.81 660 ARG A CA 1
ATOM 5092 C C . ARG A 1 660 ? -1.178 5.647 7.157 1.00 97.81 660 ARG A C 1
ATOM 5094 O O . ARG A 1 660 ? -1.719 4.580 7.434 1.00 97.81 660 ARG A O 1
ATOM 5101 N N . HIS A 1 661 ? -1.850 6.784 7.004 1.00 97.19 661 HIS A N 1
ATOM 5102 C CA . HIS A 1 661 ? -3.299 6.848 7.135 1.00 97.19 661 HIS A CA 1
ATOM 5103 C C . HIS A 1 661 ? -4.005 5.951 6.109 1.00 97.19 661 HIS A C 1
ATOM 5105 O O . HIS A 1 661 ? -4.877 5.167 6.487 1.00 97.19 661 HIS A O 1
ATOM 5111 N N . VAL A 1 662 ? -3.610 6.016 4.833 1.00 98.56 662 VAL A N 1
ATOM 5112 C CA . VAL A 1 662 ? -4.223 5.197 3.776 1.00 98.56 662 VAL A CA 1
ATOM 5113 C C . VAL A 1 662 ? -3.957 3.710 4.003 1.00 98.56 662 VAL A C 1
ATOM 5115 O O . VAL A 1 662 ? -4.890 2.912 3.937 1.00 98.56 662 VAL A O 1
ATOM 5118 N N . LEU A 1 663 ? -2.719 3.327 4.324 1.00 98.19 663 LEU A N 1
ATOM 5119 C CA . LEU A 1 663 ? -2.368 1.924 4.539 1.00 98.19 663 LEU A CA 1
ATOM 5120 C C . LEU A 1 663 ? -3.070 1.336 5.774 1.00 98.19 663 LEU A C 1
ATOM 5122 O O . LEU A 1 663 ? -3.676 0.271 5.665 1.00 98.19 663 LEU A O 1
ATOM 5126 N N . LYS A 1 664 ? -3.089 2.050 6.913 1.00 96.44 664 LYS A N 1
ATOM 5127 C CA . LYS A 1 664 ? -3.860 1.626 8.099 1.00 96.44 664 LYS A CA 1
ATOM 5128 C C . LYS A 1 664 ? -5.361 1.535 7.796 1.00 96.44 664 LYS A C 1
ATOM 5130 O O . LYS A 1 664 ? -6.012 0.619 8.283 1.00 96.44 664 LYS A O 1
ATOM 5135 N N . SER A 1 665 ? -5.910 2.431 6.970 1.00 97.81 665 SER A N 1
ATOM 5136 C CA . SER A 1 665 ? -7.328 2.385 6.573 1.00 97.81 665 SER A CA 1
ATOM 5137 C C . SER A 1 665 ? -7.656 1.147 5.736 1.00 97.81 665 SER A C 1
ATOM 5139 O O . SER A 1 665 ? -8.647 0.478 6.013 1.00 97.81 665 SER A O 1
ATOM 5141 N N . LEU A 1 666 ? -6.811 0.809 4.755 1.00 98.25 666 LEU A N 1
ATOM 5142 C CA . LEU A 1 666 ? -6.989 -0.385 3.921 1.00 98.25 666 LEU A CA 1
ATOM 5143 C C . LEU A 1 666 ? -6.854 -1.677 4.735 1.00 98.25 666 LEU A C 1
ATOM 5145 O O . LEU A 1 666 ? -7.665 -2.582 4.564 1.00 98.25 666 LEU A O 1
ATOM 5149 N N . LEU A 1 667 ? -5.873 -1.746 5.642 1.00 97.12 667 LEU A N 1
ATOM 5150 C CA . LEU A 1 667 ? -5.698 -2.873 6.565 1.00 97.12 667 LEU A CA 1
ATOM 5151 C C . LEU A 1 667 ? -6.909 -3.041 7.489 1.00 97.12 667 LEU A C 1
ATOM 5153 O O . LEU A 1 667 ? -7.419 -4.148 7.637 1.00 97.12 667 LEU A O 1
ATOM 5157 N N . ALA A 1 668 ? -7.400 -1.943 8.069 1.00 95.75 668 ALA A N 1
ATOM 5158 C CA . ALA A 1 668 ? -8.568 -1.957 8.940 1.00 95.75 668 ALA A CA 1
ATOM 5159 C C . ALA A 1 668 ? -9.827 -2.409 8.194 1.00 95.75 668 ALA A C 1
ATOM 5161 O O . ALA A 1 668 ? -10.530 -3.301 8.661 1.00 95.75 668 ALA A O 1
ATOM 5162 N N . GLU A 1 669 ? -10.103 -1.836 7.020 1.00 97.81 669 GLU A N 1
ATOM 5163 C CA . GLU A 1 669 ? -11.251 -2.227 6.197 1.00 97.81 669 GLU A CA 1
ATOM 5164 C C . GLU A 1 669 ? -11.149 -3.691 5.750 1.00 97.81 669 GLU A C 1
ATOM 5166 O 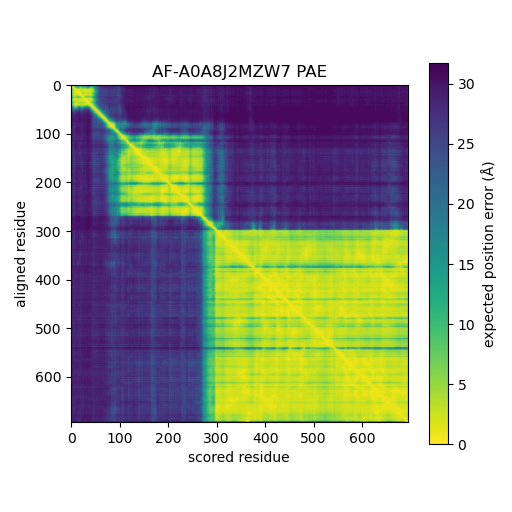O . GLU A 1 669 ? -12.150 -4.411 5.773 1.00 97.81 669 GLU A O 1
ATOM 5171 N N . PHE A 1 670 ? -9.952 -4.156 5.380 1.00 98.00 670 PHE A N 1
ATOM 5172 C CA . PHE A 1 670 ? -9.717 -5.546 5.000 1.00 98.00 670 PHE A CA 1
ATOM 5173 C C . PHE A 1 670 ? -9.992 -6.493 6.171 1.00 98.00 670 PHE A C 1
ATOM 5175 O O . PHE A 1 670 ? -10.774 -7.432 6.030 1.00 98.00 670 PHE A O 1
ATOM 5182 N N . GLU A 1 671 ? -9.434 -6.214 7.349 1.00 95.31 671 GLU A N 1
ATOM 5183 C CA . GLU A 1 671 ? -9.634 -7.043 8.537 1.00 95.31 671 GLU A CA 1
ATOM 5184 C C . GLU A 1 671 ? -11.103 -7.054 9.007 1.00 95.31 671 GLU A C 1
ATOM 5186 O O . GLU A 1 671 ? -11.647 -8.099 9.381 1.00 95.31 671 GLU A O 1
ATOM 5191 N N . ILE A 1 672 ? -11.780 -5.901 8.944 1.00 94.81 672 ILE A N 1
ATOM 5192 C CA . ILE A 1 672 ? -13.222 -5.792 9.204 1.00 94.81 672 ILE A CA 1
ATOM 5193 C C . ILE A 1 672 ? -14.002 -6.641 8.199 1.00 94.81 672 ILE A C 1
ATOM 5195 O O . ILE A 1 672 ? -14.900 -7.378 8.599 1.00 94.81 672 ILE A O 1
ATOM 5199 N N . THR A 1 673 ? -13.645 -6.584 6.914 1.00 97.12 673 THR A N 1
ATOM 5200 C CA . THR A 1 673 ? -14.307 -7.361 5.858 1.00 97.12 673 THR A CA 1
ATOM 5201 C C . THR A 1 673 ? -14.145 -8.861 6.085 1.00 97.12 673 THR A C 1
ATOM 5203 O O . THR A 1 673 ? -15.137 -9.580 6.023 1.00 97.12 673 THR A O 1
ATOM 5206 N N . VAL A 1 674 ? -12.936 -9.333 6.410 1.00 96.75 674 VAL A N 1
ATOM 5207 C CA . VAL A 1 674 ? -12.670 -10.742 6.757 1.00 96.75 674 VAL A CA 1
ATOM 5208 C C . VAL A 1 674 ? -13.566 -11.184 7.917 1.00 96.75 674 VAL A C 1
ATOM 5210 O O . VAL A 1 674 ? -14.282 -12.181 7.805 1.00 96.75 674 VAL A O 1
ATOM 5213 N N . GLY A 1 675 ? -13.610 -10.395 8.995 1.00 94.25 675 GLY A N 1
ATOM 5214 C CA . GLY A 1 675 ? -14.426 -10.722 10.162 1.00 94.25 675 GLY A CA 1
ATOM 5215 C C . GLY A 1 675 ? -15.931 -10.727 9.873 1.00 94.25 675 GLY A C 1
ATOM 5216 O O . GLY A 1 675 ? -16.624 -11.680 10.223 1.00 94.25 675 GLY A O 1
ATOM 5217 N N . LEU A 1 676 ? -16.446 -9.702 9.185 1.00 95.38 676 LEU A N 1
ATOM 5218 C CA . LEU A 1 676 ? -17.869 -9.592 8.835 1.00 95.38 676 LEU A CA 1
ATOM 5219 C C . LEU A 1 676 ? -18.305 -10.593 7.754 1.00 95.38 676 LEU A C 1
ATOM 5221 O O . LEU A 1 676 ? -19.481 -10.951 7.691 1.00 95.38 676 LEU A O 1
ATOM 5225 N N . ALA A 1 677 ? -17.374 -11.090 6.937 1.00 96.94 677 ALA A N 1
ATOM 5226 C CA . ALA A 1 677 ? -17.614 -12.219 6.043 1.00 96.94 677 ALA A CA 1
ATOM 5227 C C . ALA A 1 677 ? -17.724 -13.557 6.802 1.00 96.94 677 ALA A C 1
ATOM 5229 O O . ALA A 1 677 ? -18.146 -14.557 6.221 1.00 96.94 677 ALA A O 1
ATOM 5230 N N . GLY A 1 678 ? -17.391 -13.585 8.097 1.00 95.25 678 GLY A N 1
ATOM 5231 C CA . GLY A 1 678 ? -17.394 -14.787 8.925 1.00 95.25 678 GLY A CA 1
ATOM 5232 C C . GLY A 1 678 ? -16.164 -15.668 8.702 1.00 95.25 678 GLY A C 1
ATOM 5233 O O . GLY A 1 678 ? -16.283 -16.895 8.747 1.00 95.25 678 GLY A O 1
ATOM 5234 N N . CYS A 1 679 ? -15.014 -15.053 8.419 1.00 95.75 679 CYS A N 1
ATOM 5235 C CA . CYS A 1 679 ? -13.714 -15.708 8.271 1.00 95.75 679 CYS A CA 1
ATOM 5236 C C . CYS A 1 679 ? -12.844 -15.386 9.496 1.00 95.75 679 CYS A C 1
ATOM 5238 O O . CYS A 1 679 ? -12.711 -14.217 9.863 1.00 95.75 679 CYS A O 1
ATOM 5240 N N . ALA A 1 680 ? -12.271 -16.404 10.140 1.00 91.69 680 ALA A N 1
ATOM 5241 C CA . ALA A 1 680 ? -11.373 -16.223 11.282 1.00 91.69 680 ALA A CA 1
ATOM 5242 C C . ALA A 1 680 ? -9.922 -16.058 10.815 1.00 91.69 680 ALA A C 1
ATOM 5244 O O . ALA A 1 680 ? -9.130 -15.369 11.450 1.00 91.69 680 ALA A O 1
ATOM 5245 N N . SER A 1 681 ? -9.565 -16.639 9.673 1.00 93.31 681 SER A N 1
ATOM 5246 C CA . SER A 1 681 ? -8.235 -16.489 9.087 1.00 93.31 681 SER A CA 1
ATOM 5247 C C . SER A 1 681 ? -8.278 -16.407 7.567 1.00 93.31 681 SER A C 1
ATOM 5249 O O . SER A 1 681 ? -9.306 -16.682 6.947 1.00 93.31 681 SER A O 1
ATOM 5251 N N . LEU A 1 682 ? -7.137 -16.097 6.946 1.00 95.31 682 LEU A N 1
ATOM 5252 C CA . LEU A 1 682 ? -7.008 -16.140 5.486 1.00 95.31 682 LEU A CA 1
ATOM 5253 C C . LEU A 1 682 ? -7.319 -17.516 4.883 1.00 95.31 682 LEU A C 1
ATOM 5255 O O . LEU A 1 682 ? -7.754 -17.579 3.742 1.00 95.31 682 LEU A O 1
ATOM 5259 N N . LYS A 1 683 ? -7.170 -18.612 5.641 1.00 94.31 683 LYS A N 1
ATOM 5260 C CA . LYS A 1 683 ? -7.535 -19.962 5.171 1.00 94.31 683 LYS A CA 1
ATOM 5261 C C . LYS A 1 683 ? -9.033 -20.097 4.880 1.00 94.31 683 LYS A C 1
ATOM 5263 O O . LYS A 1 683 ? -9.431 -20.925 4.065 1.00 94.31 683 LYS A O 1
ATOM 5268 N N . ASP A 1 684 ? -9.853 -19.281 5.538 1.00 95.94 684 ASP A N 1
ATOM 5269 C CA . ASP A 1 684 ? -11.300 -19.262 5.336 1.00 95.94 684 ASP A CA 1
ATOM 5270 C C . ASP A 1 684 ? -11.703 -18.392 4.136 1.00 95.94 684 ASP A C 1
ATOM 5272 O O . ASP A 1 684 ? -12.829 -18.508 3.658 1.00 95.94 684 ASP A O 1
ATOM 5276 N N . VAL A 1 685 ? -10.800 -17.534 3.642 1.00 97.94 685 VAL A N 1
ATOM 5277 C CA . VAL A 1 685 ? -11.041 -16.617 2.523 1.00 97.94 685 VAL A CA 1
ATOM 5278 C C . VAL A 1 685 ? -10.813 -17.362 1.211 1.00 97.94 685 VAL A C 1
ATOM 5280 O O . VAL A 1 685 ? -9.686 -17.555 0.772 1.00 97.94 685 VAL A O 1
ATOM 5283 N N . ASN A 1 686 ? -11.896 -17.804 0.578 1.00 97.00 686 ASN A N 1
ATOM 5284 C CA . ASN A 1 686 ? -11.854 -18.569 -0.669 1.00 97.00 686 ASN A CA 1
ATOM 5285 C C . ASN A 1 686 ? -13.074 -18.261 -1.551 1.00 97.00 686 ASN A C 1
ATOM 5287 O O . ASN A 1 686 ? -13.957 -17.493 -1.165 1.00 97.00 686 ASN A O 1
ATOM 5291 N N . ALA A 1 687 ? -13.155 -18.888 -2.726 1.00 96.38 687 ALA A N 1
ATOM 5292 C CA . ALA A 1 687 ? -14.191 -18.600 -3.716 1.00 96.38 687 ALA A CA 1
ATOM 5293 C C . ALA A 1 687 ? -15.627 -18.803 -3.191 1.00 96.38 687 ALA A C 1
ATOM 5295 O O . ALA A 1 687 ? -16.543 -18.132 -3.659 1.00 96.38 687 ALA A O 1
ATOM 5296 N N . SER A 1 688 ? -15.841 -19.658 -2.179 1.00 96.88 688 SER A N 1
ATOM 5297 C CA . SER A 1 688 ? -17.166 -19.850 -1.559 1.00 96.88 688 SER A CA 1
ATOM 5298 C C . SER A 1 688 ? -17.653 -18.635 -0.759 1.00 96.88 688 SER A C 1
ATOM 5300 O O . SER A 1 688 ? -18.846 -18.516 -0.469 1.00 96.88 688 SER A O 1
ATOM 5302 N N . CYS A 1 689 ? -16.748 -17.710 -0.426 1.00 97.81 689 CYS A N 1
ATOM 5303 C CA . CYS A 1 689 ? -17.075 -16.421 0.174 1.00 97.81 689 CYS A CA 1
ATOM 5304 C C . CYS A 1 689 ? -17.649 -15.426 -0.838 1.00 97.81 689 CYS A C 1
ATOM 5306 O O . CYS A 1 689 ? -18.059 -14.337 -0.433 1.00 97.81 689 CYS A O 1
ATOM 5308 N N . LEU A 1 690 ? -17.649 -15.751 -2.134 1.00 97.94 690 LEU A N 1
ATOM 5309 C CA . LEU A 1 690 ? -18.075 -14.858 -3.198 1.00 97.94 690 LEU A CA 1
ATOM 5310 C C . LEU A 1 690 ? -19.266 -15.419 -3.980 1.00 97.94 690 LEU A C 1
ATOM 5312 O O . LEU A 1 690 ? -19.418 -16.621 -4.172 1.00 97.94 690 LEU A O 1
ATOM 5316 N N . VAL A 1 691 ? -20.095 -14.506 -4.477 1.00 96.88 691 VAL A N 1
ATOM 5317 C CA . VAL A 1 691 ? -21.132 -14.774 -5.474 1.00 96.88 691 VAL A CA 1
ATOM 5318 C C . VAL A 1 691 ? -20.876 -13.873 -6.672 1.00 96.88 691 VAL A C 1
ATOM 5320 O O . VAL A 1 691 ? -20.690 -12.662 -6.524 1.00 96.88 691 VAL A O 1
ATOM 5323 N N . GLU A 1 692 ? -20.868 -14.469 -7.859 1.00 94.44 692 GLU A N 1
ATOM 5324 C CA . GLU A 1 692 ? -20.790 -13.738 -9.116 1.00 94.44 692 GLU A CA 1
ATOM 5325 C C . GLU A 1 692 ? -22.158 -13.112 -9.433 1.00 94.44 692 GLU A C 1
ATOM 5327 O O . GLU A 1 692 ? -23.179 -13.794 -9.536 1.00 94.44 692 GLU A O 1
ATOM 5332 N N . ASN A 1 693 ? -22.182 -11.792 -9.563 1.00 84.12 693 ASN A N 1
ATOM 5333 C CA . ASN A 1 693 ? -23.333 -11.009 -9.976 1.00 84.12 693 ASN A CA 1
ATOM 5334 C C . ASN A 1 693 ? -23.373 -10.986 -11.508 1.00 84.12 693 ASN A C 1
ATOM 5336 O O . ASN A 1 693 ? -22.763 -10.107 -12.123 1.00 84.12 693 ASN A O 1
ATOM 5340 N N . ARG A 1 694 ? -24.025 -12.004 -12.080 1.00 65.00 694 ARG A N 1
ATOM 5341 C CA . ARG A 1 694 ? -24.225 -12.166 -13.527 1.00 65.00 694 ARG A CA 1
ATOM 5342 C C . ARG A 1 694 ? -25.155 -11.117 -14.117 1.00 65.00 694 ARG A C 1
ATOM 5344 O O . ARG A 1 694 ? -26.158 -10.776 -13.449 1.00 65.00 694 ARG A O 1
#

pLDDT: mean 83.34, std 20.41, range [25.53, 98.94]

Organism: NCBI:txid119953

Radius of gyration: 37.64 Å; Cα contacts (8 Å, |Δi|>4): 1095; chains: 1; bounding box: 101×66×95 Å

InterPro domains:
  IPR000262 FMN-dependent dehydrogenase [PF01070] (331-690)
  IPR001138 Zn(2)Cys(6) fungal-type DNA-binding domain [PF00172] (9-47)
  IPR001138 Zn(2)Cys(6) fungal-type DNA-binding domain [PS00463] (9-39)
  IPR001138 Zn(2)Cys(6) fungal-type DNA-binding domain [PS50048] (9-41)
  IPR001138 Zn(2)Cys(6) fungal-type DNA-binding domain [SM00066] (4-50)
  IPR001138 Zn(2)Cys(6) fungal-type DNA-binding domain [cd00067] (5-40)
  IPR007219 Xylanolytic transcriptional activator, regulatory domain [PF04082] (154-273)
  IPR008259 FMN-dependent alpha-hydroxy acid dehydrogenase, active site [PS00557] (588-594)
  IPR013785 Aldolase-type TIM barrel [G3DSA:3.20.20.70] (319-694)
  IPR036864 Zn(2)-C6 fungal-type DNA-binding domain superfamily [G3DSA:4.10.240.10] (6-62)
  IPR036864 Zn(2)-C6 fungal-type DNA-binding domain superfamily [SSF57701] (2-50)
  IPR037396 FMN hydroxy acid dehydrogenase domain [PS51349] (316-694)

Sequence (694 aa):
MPRKRAVNVCEFCHNHKIRCDVDSAGIPCSKCTEIGKGCVIRARKQYRSRKRARRPIGTSSNDDGGHVTASSPPSSRPDPVEIVAAAILEPSSRVAPIFVGEGGYGAILDAMGETTNRHFHIPTTAEKALTAEDLEYLKSKGCFTLPADSKELLKMYFEFVHPSFPVVDGSLFLQNYAVGGHEGINLLLLWSMFSVSASYSSISSRKARKETYVHRAKLLFDLSLENDKIVLIQSALLLSFWFADTEDVKQSWYWTGIAFSIAQTLGLHREVRTMLLASAQSAQKLINSVLNPAPGSEHYSSYSSEIYYNYTLYGQTPVASTNYDRLEASAKSLLPPAAYDYAHGGAGLETTVAANRKAFDRWRVLPRIMRDILPSRNLSTVLFNRTLPAPIVMAPVGVQTLFHPTGERATSKVFGELQLPYTLSTASSTGFASVAASNGAENPRWYQLYWPSDDDLTRSYLLSAKQNGYEVLVVTVDTWDLGWRTRDLDRGFFPFINGIGVQIGLEDGVAHQKLGFDPLAANATAEQKQMAALYHTITTSRGVSPVWSNLWKLRDVWGDAPILLKGVQSAEDARAALEWGLDGVIVSNHGGRQIDGAIASLDALPAIVDAVKGKMVIGFDGGIRSGIDIFKALALGADFVQLGRPILWGLAHQGEKGVRHVLKSLLAEFEITVGLAGCASLKDVNASCLVENR

Mean predicted aligned error: 17.78 Å

Solvent-accessible surface area (backbone atoms only — not comparable to full-atom values): 38281 Å² total; per-residue (Å²): 131,90,81,74,84,41,95,47,49,26,50,67,34,57,77,68,73,45,94,45,63,27,54,96,86,78,54,56,20,69,68,30,57,75,70,75,46,88,57,50,72,59,79,77,86,76,82,85,79,90,77,90,80,89,81,85,89,83,88,87,84,87,87,81,88,84,87,86,86,89,91,82,80,84,84,72,78,81,55,66,67,58,58,52,54,65,64,67,77,65,87,74,92,59,103,60,83,76,85,52,62,104,56,46,70,47,48,54,58,66,68,44,80,84,78,87,73,51,64,57,81,79,52,76,65,42,68,71,73,45,54,74,66,56,52,52,50,41,52,76,70,41,62,48,51,58,62,95,57,50,68,57,30,52,33,40,23,56,70,68,40,34,83,81,54,66,72,62,63,66,67,64,48,50,54,31,32,71,76,42,40,73,78,39,44,59,67,49,43,49,28,18,45,39,24,61,11,26,77,70,50,92,59,90,60,37,67,63,53,22,52,52,26,44,50,40,23,46,53,38,56,77,67,54,66,65,81,57,65,66,55,51,28,41,24,23,53,38,45,27,79,45,56,94,51,100,81,41,57,64,51,25,52,50,25,42,49,50,22,49,51,54,37,52,77,70,37,70,82,57,58,81,71,64,65,49,62,69,60,38,56,62,50,46,51,55,46,41,53,68,47,44,43,66,97,93,44,83,50,49,44,30,51,62,53,52,51,56,46,39,30,74,73,68,71,42,76,76,89,62,55,92,47,53,70,57,25,49,57,52,26,53,76,68,41,56,70,69,45,38,37,62,68,72,47,23,1,58,89,30,54,15,35,53,38,20,44,54,49,58,70,34,52,40,81,49,66,40,78,97,58,92,32,77,89,68,58,41,56,56,41,76,54,96,95,36,80,27,65,44,50,50,30,41,34,62,62,42,35,34,48,65,48,26,89,57,25,52,38,27,51,26,23,46,28,20,77,65,46,23,36,28,29,46,27,51,41,13,54,56,35,61,62,60,33,34,63,39,20,37,86,95,34,47,31,27,37,28,42,48,64,37,77,41,69,68,55,40,49,48,54,54,51,52,37,47,77,44,58,36,61,34,40,34,40,49,72,62,51,30,49,79,32,60,29,48,67,33,58,80,65,71,57,59,58,35,66,75,57,38,16,27,30,45,45,55,71,31,66,64,50,25,62,75,70,73,50,57,52,74,45,94,84,44,48,74,65,50,38,42,48,46,18,41,49,40,44,46,38,33,42,53,81,55,72,89,54,80,92,51,52,61,62,54,41,72,74,57,46,94,50,47,38,28,43,32,40,44,62,47,37,63,60,48,39,51,41,52,75,72,69,39,50,25,40,23,30,18,44,71,52,13,34,36,52,49,80,47,78,26,26,68,71,30,38,51,54,31,40,68,54,45,68,79,76,48,47,32,34,33,33,40,54,66,70,47,14,61,44,52,52,49,49,34,17,50,56,31,69,30,37,37,50,53,69,64,48,52,31,16,22,37,62,53,33,41,62,20,27,42,51,45,51,47,47,35,46,12,42,26,50,44,43,40,47,62,39,47,23,33,35,60,90,60,49,32,57,86,39,48,43,79,63,125

Foldseek 3Di:
DDQDQEPWAFPVCVVVVHRFPDDPPLDATPVCVVVVHDTHTDDDPDDDDDDDDDDDDDDDDDDDDDDDDDDDDDDDDDDLVVVLVVVPPDDDPDPDPPCPDPCFLLVSLVNADDDPDQFADQPVVLVVLFDPVLVVVLVVLVLRGHDPCLSVLVSLLRVPPCNPPVLDDSSQVSVLCNVQNCNSDDSLLSLLSSLLSLVVDPDPPSLVSSVSSLVSSVSCVVSCSDDPLSSLLSSLCSQLPDANDPVRNVRNCVSNVSSVVSCVVVCVVPDPLVVLVVVVVVVVVVLCCVCPPDPPQRALLSVVVVQVCCCVRPVDHALFDLAQVRLLVVLCVLADVLLNLVQVFFFDPCQLLVQQQVLLVQKDFAADPDFDQPPLAAQWDADQNDTARHQEEADADALLVSQPVCGLLLLLLLCLVNLHEYEHEQLHQDELQSSLVSNDPPRAYAYEALQFPDLVLNLQLLVSNVVSPHQAYEYEQLFLAWGRTPSCVVVVHDVLLVVGSNVHQLPGPVNCVVLVHRCPDPPRDPVNSSVSSVVSCCRRGDDDGDDLVCVVSVCVRNPPGAYEYEQDQALVVLLSCVVSPHQYYEQDNPQNHHDDPDHHSLVSQLSNCVSCVPVHAYEYEYNDRALVSQLSSLQSPHSHYHDGSQLSSLCNSPRNSRSNSSVSSRSSRNSVSCVRSNHNYSVRRHPVSIDRND

Nearest PDB structures (foldseek):
  5qid-assembly1_A  TM=9.324E-01  e=1.810E-28  Homo sapiens
  7r4n-assembly1_A  TM=9.334E-01  e=1.372E-28  Homo sapiens
  6gmc-assembly1_A  TM=9.066E-01  e=4.333E-29  Homo sapiens
  6gmb-assembly1_A  TM=9.093E-01  e=9.062E-29  Homo sapiens
  6w45-assembly1_A  TM=9.602E-01  e=4.360E-27  Homo sapiens

Secondary structure (DSSP, 8-state):
--PPPPS--BHHHHHTTPPP---TTSPPPHHHHHTT---PBPPP-PPPP---PPPPP------------------PPPPHHHHHHHHHS----SSS-----TTHHHHHHHHS------BPPPPHHHHHHS-HHHHHHHHHTTTTB--TTHHHHHHHIIIIITTT---S-HHHHHHHHHHHGGGGS-HHHHHHHHHHHTTT-SSTTHHHHHHHHHHHHHHHHHTT----HHHHHHHHHHHTT--SSTT-HHHHHHHHHHHHHHHHHTTTTS-GGGGHHHHHHHHHHHHHHHHS-STT---TTHHHHHHHHHHHHH----SS-SSHHHHHHHHHHHS-HHHHHHHH--STTSHHHHHHHHHHHTEEE----S---SS--B--EEETTEEESSSEEE-----GGGT-TTHHHHHHHHHHHTTPPEEEETT-SS-HHHHHHHH-TT--EEEEE---SSHHHHHHHHHHHHHTT--EEEEE-S-SS----HHHHTTT--GGGGTSS-HHHHH-HHHHHHHTS-TTSTT--HHHHHHHHHHHHHHHHSS----GGGHHHHHHHHTTS-EEEEEE--HHHHHHHHHTT-SEEEE--TTTTS-TTPPPHHHHHHHHHHHHTTSSEEEE-SS--SHHHHHHHHHTT-SEEEE-HHHHHHHHHHTHHHHHHHHHHHHHHHHHHHHHTT-SBGGG-SGGGEEE--